Protein AF-A0A562ZVP2-F1 (afdb_monomer)

Radius of gyration: 35.25 Å; Cα contacts (8 Å, |Δi|>4): 928; chains: 1; bounding box: 68×88×100 Å

Solvent-accessible surface area (backbone atoms only — not comparable to full-atom values): 26820 Å² total; per-residue (Å²): 136,92,86,84,90,85,79,86,79,83,74,77,76,77,77,70,55,42,44,23,37,39,35,39,22,76,80,86,57,74,44,78,93,64,47,46,78,47,78,44,57,51,72,82,53,76,43,78,46,77,43,79,46,77,64,61,32,48,43,48,34,42,24,80,30,62,45,58,38,36,34,40,62,49,33,42,35,39,26,47,79,85,40,81,77,43,78,48,39,35,94,82,61,37,58,69,69,45,72,87,42,61,64,40,51,49,48,80,50,78,74,79,65,48,31,35,32,60,36,75,75,17,29,36,41,53,85,62,66,41,78,76,43,50,61,82,78,49,38,33,39,37,37,33,33,20,47,48,53,83,80,51,58,68,73,57,50,55,52,50,44,52,51,50,52,51,54,52,52,50,50,52,53,51,52,52,51,52,49,53,50,52,52,51,52,52,52,51,52,51,53,44,54,51,32,36,52,51,28,54,50,49,55,53,49,47,66,70,70,69,62,85,61,85,61,74,72,84,40,78,38,36,35,40,26,30,46,38,51,75,58,56,68,43,34,47,48,17,53,51,24,56,73,69,31,59,53,84,59,51,62,34,42,30,37,20,36,31,42,45,87,47,66,68,46,58,50,52,52,52,54,47,38,73,72,37,92,50,38,44,75,43,77,41,95,52,71,48,37,59,49,46,29,42,48,54,39,59,64,77,43,97,44,39,27,36,30,41,34,45,35,48,26,39,48,32,51,42,46,64,46,53,47,49,50,58,39,57,69,42,79,45,39,31,31,28,15,47,30,18,25,44,38,41,93,36,15,37,85,48,61,67,34,84,40,78,77,62,87,96,59,54,59,52,58,51,21,48,20,19,35,70,52,24,62,92,38,69,44,84,40,81,48,55,46,77,60,39,29,38,37,38,39,69,44,38,71,74,63,51,73,61,53,47,91,82,30,51,57,42,49,54,32,58,46,51,43,35,45,48,30,41,35,50,56,30,39,28,31,33,35,51,23,36,43,33,45,39,73,81,80,79,88,63,67,98,68,40,65,64,47,46,51,53,28,49,55,50,45,45,70,72,42,70,60,52,63,60,51,47,50,52,47,61,74,66,42,80,61,55,64,53,46,52,36,22,53,50,38,48,54,50,65,68,71,54,74,90,125

Structure (mmCIF, N/CA/C/O backbone):
data_AF-A0A562ZVP2-F1
#
_entry.id   AF-A0A562ZVP2-F1
#
loop_
_atom_site.group_PDB
_atom_site.id
_atom_site.type_symbol
_atom_site.label_atom_id
_atom_site.label_alt_id
_atom_site.label_comp_id
_atom_site.label_asym_id
_atom_site.label_entity_id
_atom_site.label_seq_id
_atom_site.pdbx_PDB_ins_code
_atom_site.Cartn_x
_atom_site.Cartn_y
_atom_site.Cartn_z
_atom_site.occupancy
_atom_site.B_iso_or_equiv
_atom_site.auth_seq_id
_atom_site.auth_comp_id
_atom_site.auth_asym_id
_atom_site.auth_atom_id
_atom_site.pdbx_PDB_model_num
ATOM 1 N N . MET A 1 1 ? -33.699 65.021 66.944 1.00 33.72 1 MET A N 1
ATOM 2 C CA . MET A 1 1 ? -33.278 64.679 68.318 1.00 33.72 1 MET A CA 1
ATOM 3 C C . MET A 1 1 ? -33.090 63.177 68.366 1.00 33.72 1 MET A C 1
ATOM 5 O O . MET A 1 1 ? -33.995 62.451 67.984 1.00 33.72 1 MET A O 1
ATOM 9 N N . THR A 1 2 ? -31.880 62.749 68.699 1.00 38.78 2 THR A N 1
ATOM 10 C CA . THR A 1 2 ? -31.444 61.359 68.880 1.00 38.78 2 THR A CA 1
ATOM 11 C C . THR A 1 2 ? -32.097 60.717 70.107 1.00 38.78 2 THR A C 1
ATOM 13 O O . THR A 1 2 ? -32.202 61.398 71.124 1.00 38.78 2 THR A O 1
ATOM 16 N N . SER A 1 3 ? -32.456 59.424 70.048 1.00 28.53 3 SER A N 1
ATOM 17 C CA . SER A 1 3 ? -32.122 58.447 71.108 1.00 28.53 3 SER A CA 1
ATOM 18 C C . SER A 1 3 ? -32.522 56.994 70.768 1.00 28.53 3 SER A C 1
ATOM 20 O O . SER A 1 3 ? -33.449 56.823 69.979 1.00 28.53 3 SER A O 1
ATOM 22 N N . PRO A 1 4 ? -31.846 55.978 71.352 1.00 42.03 4 PRO A N 1
ATOM 23 C CA . PRO A 1 4 ? -31.662 54.628 70.809 1.00 42.03 4 PRO A CA 1
ATOM 24 C C . PRO A 1 4 ? -32.213 53.495 71.715 1.00 42.03 4 PRO A C 1
ATOM 26 O O . PRO A 1 4 ? -32.869 53.771 72.717 1.00 42.03 4 PRO A O 1
ATOM 29 N N . ALA A 1 5 ? -31.818 52.253 71.378 1.00 30.44 5 ALA A N 1
ATOM 30 C CA . ALA A 1 5 ? -31.910 50.989 72.134 1.00 30.44 5 ALA A CA 1
ATOM 31 C C . ALA A 1 5 ? -33.294 50.311 72.135 1.00 30.44 5 ALA A C 1
ATOM 33 O O . ALA A 1 5 ? -34.323 50.959 72.252 1.00 30.44 5 ALA A O 1
ATOM 34 N N . ASP A 1 6 ? -33.448 48.995 72.055 1.00 29.81 6 ASP A N 1
ATOM 35 C CA . ASP A 1 6 ? -32.558 47.853 71.838 1.00 29.81 6 ASP A CA 1
ATOM 36 C C . ASP A 1 6 ? -33.505 46.663 71.639 1.00 29.81 6 ASP A C 1
ATOM 38 O O . ASP A 1 6 ? -34.487 46.537 72.378 1.00 29.81 6 ASP A O 1
ATOM 42 N N . ARG A 1 7 ? -33.199 45.773 70.695 1.00 30.06 7 ARG A N 1
ATOM 43 C CA . ARG A 1 7 ? -33.353 44.320 70.867 1.00 30.06 7 ARG A CA 1
ATOM 44 C C . ARG A 1 7 ? -32.669 43.618 69.703 1.00 30.06 7 ARG A C 1
ATOM 46 O O . ARG A 1 7 ? -33.100 43.726 68.559 1.00 30.06 7 ARG A O 1
ATOM 53 N N . CYS A 1 8 ? -31.576 42.947 70.057 1.00 29.64 8 CYS A N 1
ATOM 54 C CA . CYS A 1 8 ? -30.841 41.991 69.250 1.00 29.64 8 CYS A CA 1
ATOM 55 C C . CYS A 1 8 ? -31.782 41.074 68.472 1.00 29.64 8 CYS A C 1
ATOM 57 O O . CYS A 1 8 ? -32.615 40.394 69.070 1.00 29.64 8 CYS A O 1
ATOM 59 N N . ASP A 1 9 ? -31.572 41.015 67.164 1.00 30.31 9 ASP A N 1
ATOM 60 C CA . ASP A 1 9 ? -31.983 39.894 66.334 1.00 30.31 9 ASP A CA 1
ATOM 61 C C . ASP A 1 9 ? -30.697 39.100 66.059 1.00 30.31 9 ASP A C 1
ATOM 63 O O . ASP A 1 9 ? -29.907 39.433 65.170 1.00 30.31 9 ASP A O 1
ATOM 67 N N . GLU A 1 10 ? -30.416 38.121 66.925 1.00 34.00 10 GLU A N 1
ATOM 68 C CA . GLU A 1 10 ? -29.386 37.106 66.702 1.00 34.00 10 GLU A CA 1
ATOM 69 C C . GLU A 1 10 ? -29.771 36.298 65.458 1.00 34.00 10 GLU A C 1
ATOM 71 O O . GLU A 1 10 ? -30.440 35.268 65.527 1.00 34.00 10 GLU A O 1
ATOM 76 N N . ARG A 1 11 ? -29.332 36.752 64.283 1.00 33.84 11 ARG A N 1
ATOM 77 C CA . ARG A 1 11 ? -29.227 35.870 63.123 1.00 33.84 11 ARG A CA 1
ATOM 78 C C . ARG A 1 11 ? -28.021 34.972 63.345 1.00 33.84 11 ARG A C 1
ATOM 80 O O . ARG A 1 11 ? -26.893 35.358 63.051 1.00 33.84 11 ARG A O 1
ATOM 87 N N . VAL A 1 12 ? -28.276 33.780 63.878 1.00 35.09 12 VAL A N 1
ATOM 88 C CA . VAL A 1 12 ? -27.354 32.643 63.798 1.00 35.09 12 VAL A CA 1
ATOM 89 C C . VAL A 1 12 ? -26.964 32.491 62.327 1.00 35.09 12 VAL A C 1
ATOM 91 O O . VAL A 1 12 ? -27.801 32.163 61.485 1.00 35.09 12 VAL A O 1
ATOM 94 N N . ALA A 1 13 ? -25.714 32.813 62.000 1.00 37.50 13 ALA A N 1
ATOM 95 C CA . ALA A 1 13 ? -25.149 32.527 60.693 1.00 37.50 13 ALA A CA 1
ATOM 96 C C . ALA A 1 13 ? -25.214 31.007 60.491 1.00 37.50 13 ALA A C 1
ATOM 98 O O . ALA A 1 13 ? -24.663 30.257 61.295 1.00 37.50 13 ALA A O 1
ATOM 99 N N . ALA A 1 14 ? -25.937 30.552 59.466 1.00 42.00 14 ALA A N 1
ATOM 100 C CA . ALA A 1 14 ? -25.909 29.155 59.062 1.00 42.00 14 ALA A CA 1
ATOM 101 C C . ALA A 1 14 ? -24.462 28.811 58.687 1.00 42.00 14 ALA A C 1
ATOM 103 O O . ALA A 1 14 ? -23.911 29.397 57.755 1.00 42.00 14 ALA A O 1
ATOM 104 N N . ASP A 1 15 ? -23.844 27.923 59.458 1.00 50.16 15 ASP A N 1
ATOM 105 C CA . ASP A 1 15 ? -22.501 27.414 59.204 1.00 50.16 15 ASP A CA 1
ATOM 106 C C . ASP A 1 15 ? -22.483 26.794 57.791 1.00 50.16 15 ASP A C 1
ATOM 108 O O . ASP A 1 15 ? -23.291 25.895 57.521 1.00 50.16 15 ASP A O 1
ATOM 112 N N . PRO A 1 16 ? -21.681 27.298 56.833 1.00 66.81 16 PRO A N 1
ATOM 113 C CA . PRO A 1 16 ? -21.683 26.757 55.484 1.00 66.81 16 PRO A CA 1
ATOM 114 C C . PRO A 1 16 ? -21.056 25.359 55.535 1.00 66.81 16 PRO A C 1
ATOM 116 O O . PRO A 1 16 ? -19.849 25.209 55.686 1.00 66.81 16 PRO A O 1
ATOM 119 N N . GLY A 1 17 ? -21.890 24.325 55.454 1.00 80.25 17 GLY A N 1
ATOM 120 C CA . GLY A 1 17 ? -21.471 22.926 55.363 1.00 80.25 17 GLY A CA 1
ATOM 121 C C . GLY A 1 17 ? -21.439 22.411 53.923 1.00 80.25 17 GLY A C 1
ATOM 122 O O . GLY A 1 17 ? -21.926 23.087 53.013 1.00 80.25 17 GLY A O 1
ATOM 123 N N . PHE A 1 18 ? -20.892 21.211 53.726 1.00 86.62 18 PHE A N 1
ATOM 124 C CA . PHE A 1 18 ? -21.019 20.401 52.506 1.00 86.62 18 PHE A CA 1
ATOM 125 C C . PHE A 1 18 ? -21.881 19.165 52.788 1.00 86.62 18 PHE A C 1
ATOM 127 O O . PHE A 1 18 ? -22.007 18.731 53.936 1.00 86.62 18 PHE A O 1
ATOM 134 N N . LEU A 1 19 ? -22.483 18.595 51.748 1.00 89.38 19 LEU A N 1
ATOM 135 C CA . LEU A 1 19 ? -23.291 17.383 51.861 1.00 89.38 19 LEU A CA 1
ATOM 136 C C . LEU A 1 19 ? -22.503 16.184 51.332 1.00 89.38 19 LEU A C 1
ATOM 138 O O . LEU A 1 19 ? -22.198 16.138 50.150 1.00 89.38 19 LEU A O 1
ATOM 142 N N . ALA A 1 20 ? -22.208 15.213 52.191 1.00 91.19 20 ALA A N 1
ATOM 143 C CA . ALA A 1 20 ? -21.691 13.911 51.788 1.00 91.19 20 ALA A CA 1
ATOM 144 C C . ALA A 1 20 ? -22.834 12.896 51.706 1.00 91.19 20 ALA A C 1
ATOM 146 O O . ALA A 1 20 ? -23.780 12.924 52.506 1.00 91.19 20 ALA A O 1
ATOM 147 N N . GLN A 1 21 ? -22.744 11.967 50.762 1.00 93.12 21 GLN A N 1
ATOM 148 C CA . GLN A 1 21 ? -23.812 11.022 50.482 1.00 93.12 21 GLN A CA 1
ATOM 149 C C . GLN A 1 21 ? -23.264 9.635 50.158 1.00 93.12 21 GLN A C 1
ATOM 151 O O . GLN A 1 21 ? -22.321 9.471 49.392 1.00 93.12 21 GLN A O 1
ATOM 156 N N . VAL A 1 22 ? -23.876 8.608 50.739 1.00 91.81 22 VAL A N 1
ATOM 157 C CA . VAL A 1 22 ? -23.557 7.209 50.445 1.00 91.81 22 VAL A CA 1
ATOM 158 C C . VAL A 1 22 ? -24.704 6.599 49.659 1.00 91.81 22 VAL A C 1
ATOM 160 O O . VAL A 1 22 ? -25.858 6.649 50.089 1.00 91.81 22 VAL A O 1
ATOM 163 N N . TYR A 1 23 ? -24.378 6.011 48.514 1.00 88.69 23 TYR A N 1
ATOM 164 C CA . TYR A 1 23 ? -25.301 5.293 47.646 1.00 88.69 23 TYR A CA 1
ATOM 165 C C . TYR A 1 23 ? -25.063 3.789 47.761 1.00 88.69 23 TYR A C 1
ATOM 167 O O . TYR A 1 23 ? -23.922 3.334 47.842 1.00 88.69 23 TYR A O 1
ATOM 175 N N . LEU A 1 24 ? -26.146 3.016 47.720 1.00 86.00 24 LEU A N 1
ATOM 176 C CA . LEU A 1 24 ? -26.119 1.557 47.764 1.00 86.00 24 LEU A CA 1
ATOM 177 C C . LEU A 1 24 ? -26.615 1.008 46.418 1.00 86.00 24 LEU A C 1
ATOM 179 O O . LEU A 1 24 ? -27.611 1.511 45.894 1.00 86.00 24 LEU A O 1
ATOM 183 N N . HIS A 1 25 ? -25.959 -0.021 45.869 1.00 78.50 25 HIS A N 1
ATOM 184 C CA . HIS A 1 25 ? -26.473 -0.761 44.704 1.00 78.50 25 HIS A CA 1
ATOM 185 C C . HIS A 1 25 ? -26.876 -2.192 45.079 1.00 78.50 25 HIS A C 1
ATOM 187 O O . HIS A 1 25 ? -26.326 -2.789 46.005 1.00 78.50 25 HIS A O 1
ATOM 193 N N . ASP A 1 26 ? -27.841 -2.748 44.349 1.00 67.69 26 ASP A N 1
ATOM 194 C CA . ASP A 1 26 ? -28.391 -4.103 44.537 1.00 67.69 26 ASP A CA 1
ATOM 195 C C . ASP A 1 26 ? -27.844 -5.138 43.535 1.00 67.69 26 ASP A C 1
ATOM 197 O O . ASP A 1 26 ? -28.294 -6.281 43.496 1.00 67.69 26 ASP A O 1
ATOM 201 N N . GLY A 1 27 ? -26.864 -4.729 42.725 1.00 60.22 27 GLY A N 1
ATOM 202 C CA . GLY A 1 27 ? -26.261 -5.538 41.662 1.00 60.22 27 GLY A CA 1
ATOM 203 C C . GLY A 1 27 ? -26.664 -5.135 40.241 1.00 60.22 27 GLY A C 1
ATOM 204 O O . GLY A 1 27 ? -26.084 -5.669 39.301 1.00 60.22 27 GLY A O 1
ATOM 205 N N . THR A 1 28 ? -27.592 -4.184 40.060 1.00 56.94 28 THR A N 1
ATOM 206 C CA . THR A 1 28 ? -28.005 -3.715 38.719 1.00 56.94 28 THR A CA 1
ATOM 207 C C . THR A 1 28 ? -27.791 -2.217 38.480 1.00 56.94 28 THR A C 1
ATOM 209 O O . THR A 1 28 ? -27.362 -1.837 37.393 1.00 56.94 28 THR A O 1
ATOM 212 N N . SER A 1 29 ? -28.046 -1.359 39.477 1.00 58.62 29 SER A N 1
ATOM 213 C CA . SER A 1 29 ? -27.837 0.099 39.398 1.00 58.62 29 SER A CA 1
ATOM 214 C C . SER A 1 29 ? -27.777 0.751 40.793 1.00 58.62 29 SER A C 1
ATOM 216 O O . SER A 1 29 ? -28.190 0.141 41.781 1.00 58.62 29 SER A O 1
ATOM 218 N N . PHE A 1 30 ? -27.245 1.976 40.898 1.00 59.94 30 PHE A N 1
ATOM 219 C CA . PHE A 1 30 ? -27.302 2.780 42.128 1.00 59.94 30 PHE A CA 1
ATOM 220 C C . PHE A 1 30 ? -28.621 3.567 42.151 1.00 59.94 30 PHE A C 1
ATOM 222 O O . PHE A 1 30 ? -28.842 4.414 41.290 1.00 59.94 30 PHE A O 1
ATOM 229 N N . ALA A 1 31 ? -29.501 3.286 43.115 1.00 56.16 31 ALA A N 1
ATOM 230 C CA . ALA A 1 31 ? -30.797 3.958 43.233 1.00 56.16 31 ALA A CA 1
ATOM 231 C C . ALA A 1 31 ? -30.710 5.181 44.163 1.00 56.16 31 ALA A C 1
ATOM 233 O O . ALA A 1 31 ? -30.319 5.058 45.327 1.00 56.16 31 ALA A O 1
ATOM 234 N N . GLU A 1 32 ? -31.121 6.355 43.677 1.00 58.09 32 GLU A N 1
ATOM 235 C CA . GLU A 1 32 ? -31.088 7.622 44.429 1.00 58.09 32 GLU A CA 1
ATOM 236 C C . GLU A 1 32 ? -31.973 7.579 45.693 1.00 58.09 32 GLU A C 1
ATOM 238 O O . GLU A 1 32 ? -31.595 8.088 46.751 1.00 58.09 32 GLU A O 1
ATOM 243 N N . GLU A 1 33 ? -33.096 6.857 45.614 1.00 58.81 33 GLU A N 1
ATOM 244 C CA . GLU A 1 33 ? -34.090 6.660 46.682 1.00 58.81 33 GLU A CA 1
ATOM 245 C C . GLU A 1 33 ? -33.543 5.948 47.934 1.00 58.81 33 GLU A C 1
ATOM 247 O O . GLU A 1 33 ? -34.186 5.959 48.983 1.00 58.81 33 GLU A O 1
ATOM 252 N N . ARG A 1 34 ? -32.363 5.319 47.846 1.00 68.56 34 ARG A N 1
ATOM 253 C CA . ARG A 1 34 ? -31.735 4.568 48.950 1.00 68.56 34 ARG A CA 1
ATOM 254 C C . ARG A 1 34 ? -30.517 5.259 49.552 1.00 68.56 34 ARG A C 1
ATOM 256 O O . ARG A 1 34 ? -29.833 4.670 50.383 1.00 68.56 34 ARG A O 1
ATOM 263 N N . SER A 1 35 ? -30.220 6.478 49.128 1.00 83.44 35 SER A N 1
ATOM 264 C CA . SER A 1 35 ? -29.018 7.182 49.558 1.00 83.44 35 SER A CA 1
ATOM 265 C C . SER A 1 35 ? -29.126 7.751 50.977 1.00 83.44 35 SER A C 1
ATOM 267 O O . SER A 1 35 ? -30.192 8.167 51.434 1.00 83.44 35 SER A O 1
ATOM 269 N N . ILE A 1 36 ? -28.000 7.786 51.687 1.00 89.81 36 ILE A N 1
ATOM 270 C CA . ILE A 1 36 ? -27.914 8.305 53.055 1.00 89.81 36 ILE A CA 1
ATOM 271 C C . ILE A 1 36 ? -27.034 9.543 53.040 1.00 89.81 36 ILE A C 1
ATOM 273 O O . ILE A 1 36 ? -25.903 9.494 52.568 1.00 89.81 36 ILE A O 1
ATOM 277 N N . ARG A 1 37 ? -27.550 10.648 53.575 1.00 91.25 37 ARG A N 1
ATOM 278 C CA . ARG A 1 37 ? -26.897 11.958 53.540 1.00 91.25 37 ARG A CA 1
ATOM 279 C C . ARG A 1 37 ? -26.390 12.376 54.914 1.00 91.25 37 ARG A C 1
ATOM 281 O O . ARG A 1 37 ? -27.071 12.155 55.922 1.00 91.25 37 ARG A O 1
ATOM 288 N N . ARG A 1 38 ? -25.219 13.006 54.955 1.00 92.56 38 ARG A N 1
ATOM 289 C CA . ARG A 1 38 ? -24.638 13.630 56.148 1.00 92.56 38 ARG A CA 1
ATOM 290 C C . ARG A 1 38 ? -24.038 14.977 55.792 1.00 92.56 38 ARG A C 1
ATOM 292 O O . ARG A 1 38 ? -23.404 15.124 54.755 1.00 92.56 38 ARG A O 1
ATOM 299 N N . THR A 1 39 ? -24.248 15.948 56.666 1.00 90.94 39 THR A N 1
ATOM 300 C CA . THR A 1 39 ? -23.672 17.281 56.515 1.00 90.94 39 THR A CA 1
ATOM 301 C C . THR A 1 39 ? -22.336 17.319 57.236 1.00 90.94 39 THR A C 1
ATOM 303 O O . THR A 1 39 ? -22.283 16.990 58.420 1.00 90.94 39 THR A O 1
ATOM 306 N N . GLY A 1 40 ? -21.286 17.724 56.529 1.00 88.75 40 GLY A N 1
ATOM 307 C CA . GLY A 1 40 ? -20.004 18.074 57.125 1.00 88.75 40 GLY A CA 1
ATOM 308 C C . GLY A 1 40 ? -19.778 19.585 57.142 1.00 88.75 40 GLY A C 1
ATOM 309 O O . GLY A 1 40 ? -20.426 20.336 56.415 1.00 88.75 40 GLY A O 1
ATOM 310 N N . GLN A 1 41 ? -18.861 20.044 57.984 1.00 87.69 41 GLN A N 1
ATOM 311 C CA . GLN A 1 41 ? -18.476 21.445 58.131 1.00 87.69 41 GLN A CA 1
ATOM 312 C C . GLN A 1 41 ? -17.301 21.787 57.209 1.00 87.69 41 GLN A C 1
ATOM 314 O O . GLN A 1 41 ? -16.343 21.016 57.111 1.00 87.69 41 GLN A O 1
ATOM 319 N N . LEU A 1 42 ? -17.352 22.953 56.554 1.00 79.75 42 LEU A N 1
ATOM 320 C CA . LEU A 1 42 ? -16.233 23.449 55.739 1.00 79.75 42 LEU A CA 1
ATOM 321 C C . LEU A 1 42 ? -15.063 23.951 56.602 1.00 79.75 42 LEU A C 1
ATOM 323 O O . LEU A 1 42 ? -13.913 23.872 56.179 1.00 79.75 42 LEU A O 1
ATOM 327 N N . ALA A 1 43 ? -15.355 24.456 57.805 1.00 71.44 43 ALA A N 1
ATOM 328 C CA . ALA A 1 43 ? -14.379 24.916 58.788 1.00 71.44 43 ALA A CA 1
ATOM 329 C C . ALA A 1 43 ? -14.415 23.997 60.019 1.00 71.44 43 ALA A C 1
ATOM 331 O O . ALA A 1 43 ? -15.492 23.654 60.491 1.00 71.44 43 ALA A O 1
ATOM 332 N N . GLY A 1 44 ? -13.252 23.602 60.553 1.00 68.44 44 GLY A N 1
ATOM 333 C CA . GLY A 1 44 ? -13.191 22.773 61.772 1.00 68.44 44 GLY A CA 1
ATOM 334 C C . GLY A 1 44 ? -12.189 21.617 61.755 1.00 68.44 44 GLY A C 1
ATOM 335 O O . GLY A 1 44 ? -11.955 21.013 62.796 1.00 68.44 44 GLY A O 1
ATOM 336 N N . GLY A 1 45 ? -11.537 21.344 60.619 1.00 80.06 45 GLY A N 1
ATOM 337 C CA . GLY A 1 45 ? -10.546 20.269 60.509 1.00 80.06 45 GLY A CA 1
ATOM 338 C C . GLY A 1 45 ? -11.179 18.891 60.290 1.00 80.06 45 GLY A C 1
ATOM 339 O O . GLY A 1 45 ? -12.202 18.775 59.615 1.00 80.06 45 GLY A O 1
ATOM 340 N N . LEU A 1 46 ? -10.523 17.845 60.802 1.00 87.94 46 LEU A N 1
ATOM 341 C CA . LEU A 1 46 ? -10.957 16.455 60.648 1.00 87.94 46 LEU A CA 1
ATOM 342 C C . LEU A 1 46 ? -12.273 16.203 61.389 1.00 87.94 46 LEU A C 1
ATOM 344 O O . LEU A 1 46 ? -12.388 16.515 62.573 1.00 87.94 46 LEU A O 1
ATOM 348 N N . GLN A 1 47 ? -13.231 15.593 60.698 1.00 92.25 47 GLN A N 1
ATOM 349 C CA . GLN A 1 47 ? -14.538 15.236 61.235 1.00 92.25 47 GLN A CA 1
ATOM 350 C C . GLN A 1 47 ? -14.924 13.809 60.834 1.00 92.25 47 GLN A C 1
ATOM 352 O O . GLN A 1 47 ? -14.525 13.325 59.774 1.00 92.25 47 GLN A O 1
ATOM 357 N N . GLU A 1 48 ? -15.715 13.156 61.681 1.00 95.12 48 GLU A N 1
ATOM 358 C CA . GLU A 1 48 ? -16.251 11.815 61.438 1.00 95.12 48 GLU A CA 1
ATOM 359 C C . GLU A 1 48 ? -17.715 11.923 60.993 1.00 95.12 48 GLU A C 1
ATOM 361 O O . GLU A 1 48 ? -18.562 12.469 61.704 1.00 95.12 48 GLU A O 1
ATOM 366 N N . LEU A 1 49 ? -18.022 11.391 59.811 1.00 95.12 49 LEU A N 1
ATOM 367 C CA . LEU A 1 49 ? -19.384 11.278 59.296 1.00 95.12 49 LEU A CA 1
ATOM 368 C C . LEU A 1 49 ? -19.850 9.822 59.382 1.00 95.12 49 LEU A C 1
ATOM 370 O O . LEU A 1 49 ? -19.228 8.932 58.804 1.00 95.12 49 LEU A O 1
ATOM 374 N N . VAL A 1 50 ? -20.968 9.582 60.076 1.00 95.38 50 VAL A N 1
ATOM 375 C CA . VAL A 1 50 ? -21.509 8.231 60.317 1.00 95.38 50 VAL A CA 1
ATOM 376 C C . VAL A 1 50 ? -22.781 7.991 59.507 1.00 95.38 50 VAL A C 1
ATOM 378 O O . VAL A 1 50 ? -23.792 8.668 59.710 1.00 95.38 50 VAL A O 1
ATOM 381 N N . PHE A 1 51 ? -22.766 6.995 58.624 1.00 93.75 51 PHE A N 1
ATOM 382 C CA . PHE A 1 51 ? -23.873 6.622 57.742 1.00 93.75 51 PHE A CA 1
ATOM 383 C C . PHE A 1 51 ? -24.456 5.255 58.154 1.00 93.75 51 PHE A C 1
ATOM 385 O O . PHE A 1 51 ? -23.819 4.230 57.916 1.00 93.75 51 PHE A O 1
ATOM 392 N N . PRO A 1 52 ? -25.662 5.199 58.749 1.00 91.06 52 PRO A N 1
ATOM 393 C CA . PRO A 1 52 ? -26.323 3.945 59.101 1.00 91.06 52 PRO A CA 1
ATOM 394 C C . PRO A 1 52 ? -26.863 3.268 57.842 1.00 91.06 52 PRO A C 1
ATOM 396 O O . PRO A 1 52 ? -27.739 3.813 57.170 1.00 91.06 52 PRO A O 1
ATOM 399 N N . LEU A 1 53 ? -26.342 2.088 57.517 1.00 87.75 53 LEU A N 1
ATOM 400 C CA . LEU A 1 53 ? -26.629 1.388 56.270 1.00 87.75 53 LEU A CA 1
ATOM 401 C C . LEU A 1 53 ? -27.788 0.387 56.442 1.00 87.75 53 LEU A C 1
ATOM 403 O O . LEU A 1 53 ? -27.765 -0.431 57.368 1.00 87.75 53 LEU A O 1
ATOM 407 N N . PRO A 1 54 ? -28.790 0.380 55.542 1.00 79.88 54 PRO A N 1
ATOM 408 C CA . PRO A 1 54 ? -29.787 -0.682 55.501 1.00 79.88 54 PRO A CA 1
ATOM 409 C C . PRO A 1 54 ? -29.159 -2.013 55.056 1.00 79.88 54 PRO A C 1
ATOM 411 O O . PRO A 1 54 ? -28.161 -2.046 54.336 1.00 79.88 54 PRO A O 1
ATOM 414 N N . ALA A 1 55 ? -29.760 -3.129 55.471 1.00 73.06 55 ALA A N 1
ATOM 415 C CA . ALA A 1 55 ? -29.289 -4.462 55.100 1.00 73.06 55 ALA A CA 1
ATOM 416 C C . ALA A 1 55 ? -29.449 -4.737 53.590 1.00 73.06 55 ALA A C 1
ATOM 418 O O . ALA A 1 55 ? -30.430 -4.313 52.977 1.00 73.06 55 ALA A O 1
ATOM 419 N N . GLY A 1 56 ? -28.531 -5.528 53.018 1.00 72.62 56 GLY A N 1
ATOM 420 C CA . GLY A 1 56 ? -28.706 -6.133 51.690 1.00 72.62 56 GLY A CA 1
ATOM 421 C C . GLY A 1 56 ? -28.119 -5.362 50.502 1.00 72.62 56 GLY A C 1
ATOM 422 O O . GLY A 1 56 ? -28.580 -5.559 49.381 1.00 72.62 56 GLY A O 1
ATOM 423 N N . ALA A 1 57 ? -27.119 -4.505 50.713 1.00 77.38 57 ALA A N 1
ATOM 424 C CA . ALA A 1 57 ? -26.386 -3.870 49.617 1.00 77.38 57 ALA A CA 1
ATOM 425 C C . ALA A 1 57 ? -25.320 -4.803 49.020 1.00 77.38 57 ALA A C 1
ATOM 427 O O . ALA A 1 57 ? -24.663 -5.546 49.746 1.00 77.38 57 ALA A O 1
ATOM 428 N N . ALA A 1 58 ? -25.127 -4.735 47.702 1.00 77.88 58 ALA A N 1
ATOM 429 C CA . ALA A 1 58 ? -24.057 -5.438 46.991 1.00 77.88 58 ALA A CA 1
ATOM 430 C C . ALA A 1 58 ? -22.750 -4.623 46.931 1.00 77.88 58 ALA A C 1
ATOM 432 O O . ALA A 1 58 ? -21.683 -5.202 46.747 1.00 77.88 58 ALA A O 1
ATOM 433 N N . GLY A 1 59 ? -22.827 -3.308 47.143 1.00 86.44 59 GLY A N 1
ATOM 434 C CA . GLY A 1 59 ? -21.679 -2.405 47.195 1.00 86.44 59 GLY A CA 1
ATOM 435 C C . GLY A 1 59 ? -22.099 -0.972 47.508 1.00 86.44 59 GLY A C 1
ATOM 436 O O . GLY A 1 59 ? -23.294 -0.654 47.561 1.00 86.44 59 GLY A O 1
ATOM 437 N N . LEU A 1 60 ? -21.102 -0.119 47.746 1.00 89.50 60 LEU A N 1
ATOM 438 C CA . LEU A 1 60 ? -21.278 1.260 48.195 1.00 89.50 60 LEU A CA 1
ATOM 439 C C . LEU A 1 60 ? -20.499 2.233 47.309 1.00 89.50 60 LEU A C 1
ATOM 441 O O . LEU A 1 60 ? -19.343 1.992 46.962 1.00 89.50 60 LEU A O 1
ATOM 445 N N . ARG A 1 61 ? -21.120 3.373 47.021 1.00 91.56 61 ARG A N 1
ATOM 446 C CA . ARG A 1 61 ? -20.491 4.547 46.409 1.00 91.56 61 ARG A CA 1
ATOM 447 C C . ARG A 1 61 ? -20.530 5.691 47.417 1.00 91.56 61 ARG A C 1
ATOM 449 O O . ARG A 1 61 ? -21.579 5.945 48.007 1.00 91.56 61 ARG A O 1
ATOM 456 N N . LEU A 1 62 ? -19.410 6.387 47.578 1.00 93.00 62 LEU A N 1
ATOM 457 C CA . LEU A 1 62 ? -19.306 7.613 48.361 1.00 93.00 62 LEU A CA 1
ATOM 458 C C . LEU A 1 62 ? -19.262 8.812 47.416 1.00 93.00 62 LEU A C 1
ATOM 460 O O . LEU A 1 62 ? -18.384 8.912 46.561 1.00 93.00 62 LEU A O 1
ATOM 464 N N . ASP A 1 63 ? -20.202 9.720 47.607 1.00 92.25 63 ASP A N 1
ATOM 465 C CA . ASP A 1 63 ? -20.093 11.112 47.208 1.00 92.25 63 ASP A CA 1
ATOM 466 C C . ASP A 1 63 ? -19.551 11.893 48.418 1.00 92.25 63 ASP A C 1
ATOM 468 O O . ASP A 1 63 ? -20.236 12.005 49.443 1.00 92.25 63 ASP A O 1
ATOM 472 N N . PRO A 1 64 ? -18.289 12.346 48.370 1.00 88.31 64 PRO A N 1
ATOM 473 C CA . PRO A 1 64 ? -17.652 12.954 49.525 1.00 88.31 64 PRO A CA 1
ATOM 474 C C . PRO A 1 64 ? -18.124 14.395 49.774 1.00 88.31 64 PRO A C 1
ATOM 476 O O . PRO A 1 64 ? -17.958 14.869 50.898 1.00 88.31 64 PRO A O 1
ATOM 479 N N . ALA A 1 65 ? -18.683 15.087 48.770 1.00 87.44 65 ALA A N 1
ATOM 480 C CA . ALA A 1 65 ? -19.226 16.436 48.905 1.00 87.44 65 ALA A CA 1
ATOM 481 C C . ALA A 1 65 ? -20.019 16.881 47.666 1.00 87.44 65 ALA A C 1
ATOM 483 O O . ALA A 1 65 ? -19.505 16.823 46.558 1.00 87.44 65 ALA A O 1
ATOM 484 N N . ASP A 1 66 ? -21.151 17.545 47.882 1.00 83.56 66 ASP A N 1
ATOM 485 C CA . ASP A 1 66 ? -21.996 18.222 46.880 1.00 83.56 66 ASP A CA 1
ATOM 486 C C . ASP A 1 66 ? -21.371 19.425 46.149 1.00 83.56 66 ASP A C 1
ATOM 488 O O . ASP A 1 66 ? -22.085 20.265 45.596 1.00 83.56 66 ASP A O 1
ATOM 492 N N . ARG A 1 67 ? -20.050 19.589 46.210 1.00 77.38 67 ARG A N 1
ATOM 493 C CA . ARG A 1 67 ? -19.368 20.732 45.606 1.00 77.38 67 ARG A CA 1
ATOM 494 C C . ARG A 1 67 ? -17.909 20.440 45.274 1.00 77.38 67 ARG A C 1
ATOM 496 O O . ARG A 1 67 ? -17.273 19.615 45.941 1.00 77.38 67 ARG A O 1
ATOM 503 N N . PRO A 1 68 ? -17.329 21.195 44.327 1.00 73.56 68 PRO A N 1
ATOM 504 C CA . PRO A 1 68 ? -15.913 21.098 44.019 1.00 73.56 68 PRO A CA 1
ATOM 505 C C . PRO A 1 68 ? -15.025 21.549 45.183 1.00 73.56 68 PRO A C 1
ATOM 507 O O . PRO A 1 68 ? -15.267 22.584 45.808 1.00 73.56 68 PRO A O 1
ATOM 510 N N . GLY A 1 69 ? -13.936 20.824 45.425 1.00 76.25 69 GLY A N 1
ATOM 511 C CA . GLY A 1 69 ? -12.940 21.192 46.428 1.00 76.25 69 GLY A CA 1
ATOM 512 C C . GLY A 1 69 ? -12.016 20.052 46.832 1.00 76.25 69 GLY A C 1
ATOM 513 O O . GLY A 1 69 ? -12.160 18.914 46.386 1.00 76.25 69 GLY A O 1
ATOM 514 N N . PHE A 1 70 ? -11.032 20.383 47.667 1.00 80.62 70 PHE A N 1
ATOM 515 C CA . PHE A 1 70 ? -10.081 19.415 48.203 1.00 80.62 70 PHE A CA 1
ATOM 516 C C . PHE A 1 70 ? -10.606 18.820 49.505 1.00 80.62 70 PHE A C 1
ATOM 518 O O . PHE A 1 70 ? -10.960 19.550 50.436 1.00 80.62 70 PHE A O 1
ATOM 525 N N . ILE A 1 71 ? -10.609 17.494 49.573 1.00 85.44 71 ILE A N 1
ATOM 526 C CA . ILE A 1 71 ? -11.104 16.729 50.712 1.00 85.44 71 ILE A CA 1
ATOM 527 C C . ILE A 1 71 ? -9.970 15.826 51.187 1.00 85.44 71 ILE A C 1
ATOM 529 O O . ILE A 1 71 ? -9.488 14.958 50.461 1.00 85.44 71 ILE A O 1
ATOM 533 N N . ASP A 1 72 ? -9.514 16.053 52.410 1.00 86.31 72 ASP A N 1
ATOM 534 C CA . ASP A 1 72 ? -8.526 15.203 53.056 1.00 86.31 72 ASP A CA 1
ATOM 535 C C . ASP A 1 72 ? -9.241 14.022 53.714 1.00 86.31 72 ASP A C 1
ATOM 537 O O . ASP A 1 72 ? -9.764 14.133 54.820 1.00 86.31 72 ASP A O 1
ATOM 541 N N . LEU A 1 73 ? -9.340 12.912 52.982 1.00 89.62 73 LEU A N 1
ATOM 542 C CA . LEU A 1 73 ? -10.013 11.696 53.425 1.00 89.62 73 LEU A CA 1
ATOM 543 C C . LEU A 1 73 ? -9.009 10.780 54.134 1.00 89.62 73 LEU A C 1
ATOM 545 O O . LEU A 1 73 ? -8.137 10.189 53.499 1.00 89.62 73 LEU A O 1
ATOM 549 N N . GLN A 1 74 ? -9.142 10.658 55.452 1.00 89.38 74 GLN A N 1
ATOM 550 C CA . GLN A 1 74 ? -8.167 9.986 56.313 1.00 89.38 74 GLN A CA 1
ATOM 551 C C . GLN A 1 74 ? -8.473 8.499 56.503 1.00 89.38 74 GLN A C 1
ATOM 553 O O . GLN A 1 74 ? -7.559 7.666 56.488 1.00 89.38 74 GLN A O 1
ATOM 558 N N . ALA A 1 75 ? -9.749 8.152 56.684 1.00 93.31 75 ALA A N 1
ATOM 559 C CA . ALA A 1 75 ? -10.162 6.774 56.903 1.00 93.31 75 ALA A CA 1
ATOM 560 C C . ALA A 1 75 ? -11.614 6.514 56.496 1.00 93.31 75 ALA A C 1
ATOM 562 O O . ALA A 1 75 ? -12.463 7.402 56.522 1.00 93.31 75 ALA A O 1
ATOM 563 N N . ILE A 1 76 ? -11.897 5.255 56.171 1.00 95.62 76 ILE A N 1
ATOM 564 C CA . ILE A 1 76 ? -13.250 4.723 56.019 1.00 95.62 76 ILE A CA 1
ATOM 565 C C . ILE A 1 76 ? -13.324 3.424 56.816 1.00 95.62 76 ILE A C 1
ATOM 567 O O . ILE A 1 76 ? -12.471 2.548 56.656 1.00 95.62 76 ILE A O 1
ATOM 571 N N . ARG A 1 77 ? -14.346 3.275 57.659 1.00 95.75 77 ARG A N 1
ATOM 572 C CA . ARG A 1 77 ? -14.561 2.073 58.473 1.00 95.75 77 ARG A CA 1
ATOM 573 C C . ARG A 1 77 ? -15.975 1.552 58.284 1.00 95.75 77 ARG A C 1
ATOM 575 O O . ARG A 1 77 ? -16.927 2.324 58.287 1.00 95.75 77 ARG A O 1
ATOM 582 N N . LEU A 1 78 ? -16.111 0.236 58.154 1.00 93.81 78 LEU A N 1
ATOM 583 C CA . LEU A 1 78 ? -17.400 -0.448 58.185 1.00 93.81 78 LEU A CA 1
ATOM 584 C C . LEU A 1 78 ? -17.558 -1.140 59.538 1.00 93.81 78 LEU A C 1
ATOM 586 O O . LEU A 1 78 ? -16.782 -2.039 59.878 1.00 93.81 78 LEU A O 1
ATOM 590 N N . LEU A 1 79 ? -18.565 -0.735 60.300 1.00 93.44 79 LEU A N 1
ATOM 591 C CA . LEU A 1 79 ? -18.875 -1.272 61.615 1.00 93.44 79 LEU A CA 1
ATOM 592 C C . LEU A 1 79 ? -20.120 -2.153 61.545 1.00 93.44 79 LEU A C 1
ATOM 594 O O . LEU A 1 79 ? -21.035 -1.900 60.761 1.00 93.44 79 LEU A O 1
ATOM 598 N N . ARG A 1 80 ? -20.153 -3.175 62.398 1.00 89.75 80 ARG A N 1
ATOM 599 C CA . ARG A 1 80 ? -21.328 -4.002 62.664 1.00 89.75 80 ARG A CA 1
ATOM 600 C C . ARG A 1 80 ? -21.521 -4.106 64.164 1.00 89.75 80 ARG A C 1
ATOM 602 O O . ARG A 1 80 ? -20.613 -4.560 64.857 1.00 89.75 80 ARG A O 1
ATOM 609 N N . ASP A 1 81 ? -22.673 -3.656 64.651 1.00 88.62 81 ASP A N 1
ATOM 610 C CA . ASP A 1 81 ? -23.005 -3.651 66.082 1.00 88.62 81 ASP A CA 1
ATOM 611 C C . ASP A 1 81 ? -21.904 -2.986 66.940 1.00 88.62 81 ASP A C 1
ATOM 613 O O . ASP A 1 81 ? -21.564 -3.440 68.032 1.00 88.62 81 ASP A O 1
ATOM 617 N N . GLY A 1 82 ? -21.296 -1.918 66.405 1.00 85.56 82 GLY A N 1
ATOM 618 C CA . GLY A 1 82 ? -20.208 -1.166 67.040 1.00 85.56 82 GLY A CA 1
ATOM 619 C C . GLY A 1 82 ? -18.798 -1.752 66.872 1.00 85.56 82 GLY A C 1
ATOM 620 O O . GLY A 1 82 ? -17.831 -1.112 67.281 1.00 85.56 82 GLY A O 1
ATOM 621 N N . ALA A 1 83 ? -18.636 -2.927 66.254 1.00 89.56 83 ALA A N 1
ATOM 622 C CA . ALA A 1 83 ? -17.327 -3.526 65.986 1.00 89.56 83 ALA A CA 1
ATOM 623 C C . ALA A 1 83 ? -16.852 -3.243 64.551 1.00 89.56 83 ALA A C 1
ATOM 625 O O . ALA A 1 83 ? -17.587 -3.478 63.594 1.00 89.56 83 ALA A O 1
ATOM 626 N N . VAL A 1 84 ? -15.605 -2.789 64.381 1.00 93.31 84 VAL A N 1
ATOM 627 C CA . VAL A 1 84 ? -14.998 -2.562 63.056 1.00 93.31 84 VAL A CA 1
ATOM 628 C C . VAL A 1 84 ? -14.778 -3.903 62.351 1.00 93.31 84 VAL A C 1
ATOM 630 O O . VAL A 1 84 ? -13.995 -4.737 62.800 1.00 93.31 84 VAL A O 1
ATOM 633 N N . THR A 1 85 ? -15.468 -4.100 61.231 1.00 91.88 85 THR A N 1
ATOM 634 C CA . THR A 1 85 ? -15.375 -5.302 60.382 1.00 91.88 85 THR A CA 1
ATOM 635 C C . THR A 1 85 ? -14.477 -5.099 59.165 1.00 91.88 85 THR A C 1
ATOM 637 O O . THR A 1 85 ? -13.940 -6.065 58.627 1.00 91.88 85 THR A O 1
ATOM 640 N N . TRP A 1 86 ? -14.280 -3.847 58.750 1.00 93.50 86 TRP A N 1
ATOM 641 C CA . TRP A 1 86 ? -13.348 -3.454 57.699 1.00 93.50 86 TRP A CA 1
ATOM 642 C C . TRP A 1 86 ? -12.867 -2.023 57.929 1.00 93.50 86 TRP A C 1
ATOM 644 O O . TRP A 1 86 ? -13.626 -1.179 58.405 1.00 93.50 86 TRP A O 1
ATOM 654 N N . GLU A 1 87 ? -11.613 -1.751 57.580 1.00 94.38 87 GLU A N 1
ATOM 655 C CA . GLU A 1 87 ? -11.001 -0.432 57.705 1.00 94.38 87 GLU A CA 1
ATOM 656 C C . GLU A 1 87 ? -10.040 -0.175 56.537 1.00 94.38 87 GLU A C 1
ATOM 658 O O . GLU A 1 87 ? -9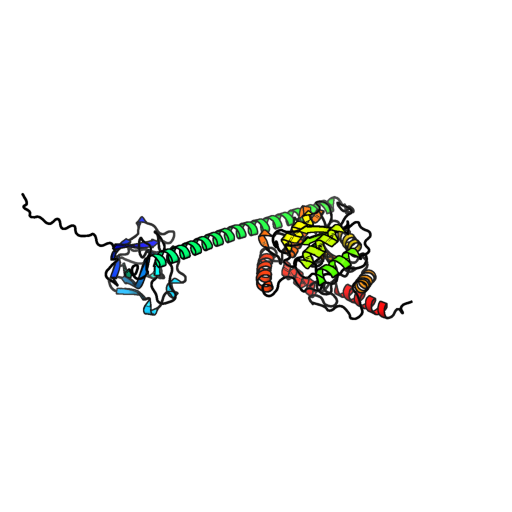.160 -0.986 56.229 1.00 94.38 87 GLU A O 1
ATOM 663 N N . TRP A 1 88 ? -10.160 1.014 55.956 1.00 93.38 88 TRP A N 1
ATOM 664 C CA . TRP A 1 88 ? -9.148 1.625 55.112 1.00 93.38 88 TRP A CA 1
ATOM 665 C C . TRP A 1 88 ? -8.652 2.916 55.766 1.00 93.38 88 TRP A C 1
ATOM 667 O O . TRP A 1 88 ? -9.447 3.724 56.241 1.00 93.38 88 TRP A O 1
ATOM 677 N N . VAL A 1 89 ? -7.330 3.105 55.793 1.00 91.81 89 VAL A N 1
ATOM 678 C CA . VAL A 1 89 ? -6.673 4.315 56.314 1.00 91.81 89 VAL A CA 1
ATOM 679 C C . VAL A 1 89 ? -5.611 4.762 55.325 1.00 91.81 89 VAL A C 1
ATOM 681 O O . VAL A 1 89 ? -4.676 4.001 55.045 1.00 91.81 89 VAL A O 1
ATOM 684 N N . VAL A 1 90 ? -5.713 6.007 54.853 1.00 86.81 90 VAL A N 1
ATOM 685 C CA . VAL A 1 90 ? -4.841 6.555 53.804 1.00 86.81 90 VAL A CA 1
ATOM 686 C C . VAL A 1 90 ? -3.366 6.508 54.210 1.00 86.81 90 VAL A C 1
ATOM 688 O O . VAL A 1 90 ? -2.525 6.070 53.437 1.00 86.81 90 VAL A O 1
ATOM 691 N N . ALA A 1 91 ? -3.039 6.820 55.468 1.00 84.75 91 ALA A N 1
ATOM 692 C CA . ALA A 1 91 ? -1.659 6.810 55.957 1.00 84.75 91 ALA A CA 1
ATOM 693 C C . ALA A 1 91 ? -1.005 5.412 55.977 1.00 84.75 91 ALA A C 1
ATOM 695 O O . ALA A 1 91 ? 0.220 5.310 55.996 1.00 84.75 91 ALA A O 1
ATOM 696 N N . ARG A 1 92 ? -1.802 4.331 56.006 1.00 87.00 92 ARG A N 1
ATOM 697 C CA . ARG A 1 92 ? -1.300 2.943 56.047 1.00 87.00 92 ARG A CA 1
ATOM 698 C C . ARG A 1 92 ? -1.316 2.272 54.678 1.00 87.00 92 ARG A C 1
ATOM 700 O O . ARG A 1 92 ? -0.415 1.499 54.371 1.00 87.00 92 ARG A O 1
ATOM 707 N N . GLN A 1 93 ? -2.372 2.508 53.906 1.00 87.56 93 GLN A N 1
ATOM 708 C CA . GLN A 1 93 ? -2.665 1.763 52.677 1.00 87.56 93 GLN A CA 1
ATOM 709 C C . GLN A 1 93 ? -2.557 2.629 51.421 1.00 87.56 93 GLN A C 1
ATOM 711 O O . GLN A 1 93 ? -2.397 2.093 50.324 1.00 87.56 93 GLN A O 1
ATOM 716 N N . GLY A 1 94 ? -2.643 3.948 51.589 1.00 84.44 94 GLY A N 1
ATOM 717 C CA . GLY A 1 94 ? -2.680 4.895 50.495 1.00 84.44 94 GLY A CA 1
ATOM 718 C C . GLY A 1 94 ? -3.896 4.739 49.583 1.00 84.44 94 GLY A C 1
ATOM 719 O O . GLY A 1 94 ? -4.863 4.038 49.902 1.00 84.44 94 GLY A O 1
ATOM 720 N N . TRP A 1 95 ? -3.838 5.378 48.419 1.00 84.56 95 TRP A N 1
ATOM 721 C CA . TRP A 1 95 ? -4.905 5.375 47.415 1.00 84.56 95 TRP A CA 1
ATOM 722 C C . TRP A 1 95 ? -4.929 4.131 46.523 1.00 84.56 95 TRP A C 1
ATOM 724 O O . TRP A 1 95 ? -5.909 3.914 45.815 1.00 84.56 95 TRP A O 1
ATOM 734 N N . ARG A 1 96 ? -3.914 3.261 46.603 1.00 82.19 96 ARG A N 1
ATOM 735 C CA . ARG A 1 96 ? -3.803 2.051 45.763 1.00 82.19 96 ARG A CA 1
ATOM 736 C C . ARG A 1 96 ? -5.013 1.119 45.838 1.00 82.19 96 ARG A C 1
ATOM 738 O O . ARG A 1 96 ? -5.362 0.482 44.850 1.00 82.19 96 ARG A O 1
ATOM 745 N N . ALA A 1 97 ? -5.678 1.047 46.994 1.00 82.88 97 ALA A N 1
ATOM 746 C CA . ALA A 1 97 ? -6.891 0.241 47.161 1.00 82.88 97 ALA A CA 1
ATOM 747 C C . ALA A 1 97 ? -8.043 0.689 46.236 1.00 82.88 97 ALA A C 1
ATOM 749 O O . ALA A 1 97 ? -8.933 -0.102 45.938 1.00 82.88 97 ALA A O 1
ATOM 750 N N . PHE A 1 98 ? -8.005 1.934 45.754 1.00 86.94 98 PHE A N 1
ATOM 751 C CA . PHE A 1 98 ? -9.014 2.536 44.889 1.00 86.94 98 PHE A CA 1
ATOM 752 C C . PHE A 1 98 ? -8.615 2.570 43.406 1.00 86.94 98 PHE A C 1
ATOM 754 O O . PHE A 1 98 ? -9.402 3.042 42.587 1.00 86.94 98 PHE A O 1
ATOM 761 N N . ASP A 1 99 ? -7.434 2.069 43.024 1.00 79.75 99 ASP A N 1
ATOM 762 C CA . ASP A 1 99 ? -6.959 2.125 41.630 1.00 79.75 99 ASP A CA 1
ATOM 763 C C . ASP A 1 99 ? -7.884 1.378 40.656 1.00 79.75 99 ASP A C 1
ATOM 765 O O . ASP A 1 99 ? -8.032 1.781 39.503 1.00 79.75 99 ASP A O 1
ATOM 769 N N . ALA A 1 100 ? -8.533 0.310 41.130 1.00 79.38 100 ALA A N 1
ATOM 770 C CA . ALA A 1 100 ? -9.493 -0.483 40.363 1.00 79.38 100 ALA A CA 1
ATOM 771 C C . ALA A 1 100 ? -10.959 -0.037 40.544 1.00 79.38 100 ALA A C 1
ATOM 773 O O . ALA A 1 100 ? -11.848 -0.643 39.949 1.00 79.38 100 ALA A O 1
ATOM 774 N N . CYS A 1 101 ? -11.226 0.981 41.369 1.00 84.00 101 CYS A N 1
ATOM 775 C CA . CYS A 1 101 ? -12.584 1.435 41.673 1.00 84.00 101 CYS A CA 1
ATOM 776 C C . CYS A 1 101 ? -13.093 2.433 40.627 1.00 84.00 101 CYS A C 1
ATOM 778 O O . CYS A 1 101 ? -12.362 3.328 40.186 1.00 84.00 101 CYS A O 1
ATOM 780 N N . SER A 1 102 ? -14.373 2.321 40.269 1.00 84.31 102 SER A N 1
ATOM 781 C CA . SER A 1 102 ? -15.035 3.296 39.401 1.00 84.31 102 SER A CA 1
ATOM 782 C C . SER A 1 102 ? -15.163 4.645 40.113 1.00 84.31 102 SER A C 1
ATOM 784 O O . SER A 1 102 ? -15.388 4.707 41.324 1.00 84.31 102 SER A O 1
ATOM 786 N N . ARG A 1 103 ? -15.034 5.747 39.368 1.00 87.06 103 ARG A N 1
ATOM 787 C CA . ARG A 1 103 ? -15.177 7.110 39.900 1.00 87.06 103 ARG A CA 1
ATOM 788 C C . ARG A 1 103 ? -15.598 8.101 38.821 1.00 87.06 103 ARG A C 1
ATOM 790 O O . ARG A 1 103 ? -15.282 7.905 37.648 1.00 87.06 103 ARG A O 1
ATOM 797 N N . HIS A 1 104 ? -16.246 9.184 39.228 1.00 81.69 104 HIS A N 1
ATOM 798 C CA . HIS A 1 104 ? -16.675 10.283 38.363 1.00 81.69 104 HIS A CA 1
ATOM 799 C C . HIS A 1 104 ? -16.411 11.612 39.063 1.00 81.69 104 HIS A C 1
ATOM 801 O O . HIS A 1 104 ? -16.716 11.739 40.245 1.00 81.69 104 HIS A O 1
ATOM 807 N N . GLN A 1 105 ? -15.804 12.578 38.366 1.00 76.75 105 GLN A N 1
ATOM 808 C CA . GLN A 1 105 ? -15.471 13.901 38.914 1.00 76.75 105 GLN A CA 1
ATOM 809 C C . GLN A 1 105 ? -14.692 13.870 40.248 1.00 76.75 105 GLN A C 1
ATOM 811 O O . GLN A 1 105 ? -14.670 14.848 40.993 1.00 76.75 105 GLN A O 1
ATOM 816 N N . VAL A 1 106 ? -14.008 12.756 40.531 1.00 80.50 106 VAL A N 1
ATOM 817 C CA . VAL A 1 106 ? -13.112 12.567 41.675 1.00 80.50 106 VAL A CA 1
ATOM 818 C C . VAL A 1 106 ? -11.729 12.196 41.156 1.00 80.50 106 VAL A C 1
ATOM 820 O O . VAL A 1 106 ? -11.564 11.209 40.430 1.00 80.50 106 VAL A O 1
ATOM 823 N N . LEU A 1 107 ? -10.720 12.973 41.548 1.00 76.88 107 LEU A N 1
ATOM 824 C CA . LEU A 1 107 ? -9.317 12.655 41.301 1.00 76.88 107 LEU A CA 1
ATOM 825 C C . LEU A 1 107 ? -8.624 12.245 42.596 1.00 76.88 107 LEU A C 1
ATOM 827 O O . LEU A 1 107 ? -8.700 12.944 43.606 1.00 76.88 107 LEU A O 1
ATOM 831 N N . LEU A 1 108 ? -7.909 11.123 42.526 1.00 80.31 108 LEU A N 1
ATOM 832 C CA . LEU A 1 108 ? -7.044 10.650 43.599 1.00 80.31 108 LEU A CA 1
ATOM 833 C C . LEU A 1 108 ? -5.616 11.170 43.376 1.00 80.31 108 LEU A C 1
ATOM 835 O O . LEU A 1 108 ? -5.140 11.136 42.235 1.00 80.31 108 LEU A O 1
ATOM 839 N N . PRO A 1 109 ? -4.932 11.658 44.419 1.00 70.81 109 PRO A N 1
ATOM 840 C CA . PRO A 1 109 ? -3.568 12.157 44.316 1.00 70.81 109 PRO A CA 1
ATOM 841 C C . PRO A 1 109 ? -2.546 11.015 44.269 1.00 70.81 109 PRO A C 1
ATOM 843 O O . PRO A 1 109 ? -2.849 9.858 44.561 1.00 70.81 109 PRO A O 1
ATOM 846 N N . LEU A 1 110 ? -1.299 11.360 43.938 1.00 58.81 110 LEU A N 1
ATOM 847 C CA . LEU A 1 110 ? -0.164 10.471 44.174 1.00 58.81 110 LEU A CA 1
ATOM 848 C C . LEU A 1 110 ? 0.099 10.412 45.685 1.00 58.81 110 LEU A C 1
ATOM 850 O O . LEU A 1 110 ? 0.220 11.448 46.334 1.00 58.81 110 LEU A O 1
ATOM 854 N N . ASP A 1 111 ? 0.127 9.195 46.221 1.00 58.72 111 ASP A N 1
ATOM 855 C CA . ASP A 1 111 ? 0.154 8.899 47.655 1.00 58.72 111 ASP A CA 1
ATOM 856 C C . ASP A 1 111 ? 1.227 9.656 48.463 1.00 58.72 111 ASP A C 1
ATOM 858 O O . ASP A 1 111 ? 2.398 9.613 48.064 1.00 58.72 111 ASP A O 1
ATOM 862 N N . PRO A 1 112 ? 0.904 10.192 49.664 1.00 60.16 112 PRO A N 1
ATOM 863 C CA . PRO A 1 112 ? -0.420 10.512 50.228 1.00 60.16 112 PRO A CA 1
ATOM 864 C C . PRO A 1 112 ? -0.824 11.991 50.009 1.00 60.16 112 PRO A C 1
ATOM 866 O O . PRO A 1 112 ? 0.023 12.884 50.007 1.00 60.16 112 PRO A O 1
ATOM 869 N N . GLY A 1 113 ? -2.129 12.270 49.889 1.00 68.00 113 GLY A N 1
ATOM 870 C CA . GLY A 1 113 ? -2.666 13.635 49.760 1.00 68.00 113 GLY A CA 1
ATOM 871 C C . GLY A 1 113 ? -4.203 13.705 49.716 1.00 68.00 113 GLY A C 1
ATOM 872 O O . GLY A 1 113 ? -4.847 12.649 49.701 1.00 68.00 113 GLY A O 1
ATOM 873 N N . PRO A 1 114 ? -4.792 14.919 49.649 1.00 76.69 114 PRO A N 1
ATOM 874 C CA . PRO A 1 114 ? -6.240 15.116 49.568 1.00 76.69 114 PRO A CA 1
ATOM 875 C C . PRO A 1 114 ? -6.795 14.736 48.188 1.00 76.69 114 PRO A C 1
ATOM 877 O O . PRO A 1 114 ? -6.178 15.021 47.158 1.00 76.69 114 PRO A O 1
ATOM 880 N N . LEU A 1 115 ? -7.987 14.136 48.162 1.00 84.56 115 LEU A N 1
ATOM 881 C CA . LEU A 1 115 ? -8.733 13.921 46.921 1.00 84.56 115 LEU A CA 1
ATOM 882 C C . LEU A 1 115 ? -9.331 15.243 46.430 1.00 84.56 115 LEU A C 1
ATOM 884 O O . LEU A 1 115 ? -9.611 16.148 47.219 1.00 84.56 115 LEU A O 1
ATOM 888 N N . LEU A 1 116 ? -9.560 15.342 45.124 1.00 79.50 116 LEU A N 1
ATOM 889 C CA . LEU A 1 116 ? -10.221 16.491 44.512 1.00 79.50 116 LEU A CA 1
ATOM 890 C C . LEU A 1 116 ? -11.610 16.102 44.002 1.00 79.50 116 LEU A C 1
ATOM 892 O O . LEU A 1 116 ? -11.727 15.272 43.100 1.00 79.50 116 LEU A O 1
ATOM 896 N N . SER A 1 117 ? -12.633 16.763 44.537 1.00 81.06 117 SER A N 1
ATOM 897 C CA . SER A 1 117 ? -13.975 16.833 43.957 1.00 81.06 117 SER A CA 1
ATOM 898 C C . SER A 1 117 ? -14.004 17.920 42.872 1.00 81.06 117 SER A C 1
ATOM 900 O O . SER A 1 117 ? -13.577 19.053 43.115 1.00 81.06 117 SER A O 1
ATOM 902 N N . CYS A 1 118 ? -14.456 17.581 41.662 1.00 69.06 118 CYS A N 1
ATOM 903 C CA . CYS A 1 118 ? -14.262 18.397 40.456 1.00 69.06 118 CYS A CA 1
ATOM 904 C C . CYS A 1 118 ? -15.550 18.992 39.860 1.00 69.06 118 CYS A C 1
ATOM 906 O O . CYS A 1 118 ? -15.452 19.781 38.917 1.00 69.06 118 CYS A O 1
ATOM 908 N N . GLY A 1 119 ? -16.726 18.648 40.385 1.00 67.94 119 GLY A N 1
ATOM 909 C CA . GLY A 1 119 ? -18.013 19.110 39.861 1.00 67.94 119 GLY A CA 1
ATOM 910 C C . GLY A 1 119 ? -19.161 18.907 40.848 1.00 67.94 119 GLY A C 1
ATOM 911 O O . GLY A 1 119 ? -18.929 18.910 42.057 1.00 67.94 119 GLY A O 1
ATOM 912 N N . ASP A 1 120 ? -20.376 18.774 40.320 1.00 68.31 120 ASP A N 1
ATOM 913 C CA . ASP A 1 120 ? -21.623 18.841 41.096 1.00 68.31 120 ASP A CA 1
ATOM 914 C C . ASP A 1 120 ? -22.198 17.448 41.447 1.00 68.31 120 ASP A C 1
ATOM 916 O O . ASP A 1 120 ? -23.158 17.364 42.207 1.00 68.31 120 ASP A O 1
ATOM 920 N N . ASP A 1 121 ? -21.618 16.362 40.910 1.00 76.31 121 ASP A N 1
ATOM 921 C CA . ASP A 1 121 ? -21.938 14.961 41.269 1.00 76.31 121 ASP A CA 1
ATOM 922 C C . ASP A 1 121 ? -20.655 14.103 41.394 1.00 76.31 121 ASP A C 1
ATOM 924 O O . ASP A 1 121 ? -20.436 13.159 40.623 1.00 76.31 121 ASP A O 1
ATOM 928 N N . PRO A 1 122 ? -19.727 14.450 42.303 1.00 84.94 122 PRO A N 1
ATOM 929 C CA . PRO A 1 122 ? -18.477 13.722 42.474 1.00 84.94 122 PRO A CA 1
ATOM 930 C C . PRO A 1 122 ? -18.717 12.400 43.200 1.00 84.94 122 PRO A C 1
ATOM 932 O O . PRO A 1 122 ? -19.373 12.339 44.235 1.00 84.94 122 PRO A O 1
ATOM 935 N N . TRP A 1 123 ? -18.135 11.308 42.710 1.00 89.81 123 TRP A N 1
ATOM 936 C CA . TRP A 1 123 ? -18.233 10.044 43.423 1.00 89.81 123 TRP A CA 1
ATOM 937 C C . TRP A 1 123 ? -17.114 9.053 43.176 1.00 89.81 123 TRP A C 1
ATOM 939 O O . TRP A 1 123 ? -16.462 9.042 42.132 1.00 89.81 123 TRP A O 1
ATOM 949 N N . ILE A 1 124 ? -16.946 8.167 44.155 1.00 90.38 124 ILE A N 1
ATOM 950 C CA . ILE A 1 124 ? -16.012 7.052 44.120 1.00 90.38 124 ILE A CA 1
ATOM 951 C C . ILE A 1 124 ? -16.645 5.785 44.701 1.00 90.38 124 ILE A C 1
ATOM 953 O O . ILE A 1 124 ? -17.320 5.810 45.731 1.00 90.38 124 ILE A O 1
ATOM 957 N N . GLU A 1 125 ? -16.449 4.665 44.016 1.00 91.69 125 GLU A N 1
ATOM 958 C CA . GLU A 1 125 ? -16.831 3.343 44.503 1.00 91.69 125 GLU A CA 1
ATOM 959 C C . GLU A 1 125 ? -15.887 2.901 45.631 1.00 91.69 125 GLU A C 1
ATOM 961 O O . GLU A 1 125 ? -14.674 3.109 45.557 1.00 91.69 125 GLU A O 1
ATOM 966 N N . LEU A 1 126 ? -16.438 2.332 46.706 1.00 91.50 126 LEU A N 1
ATOM 967 C CA . LEU A 1 126 ? -15.644 1.892 47.851 1.00 91.50 126 LEU A CA 1
ATOM 968 C C . LEU A 1 126 ? -15.099 0.471 47.614 1.00 91.50 126 LEU A C 1
ATOM 970 O O . LEU A 1 126 ? -15.878 -0.406 47.237 1.00 91.50 126 LEU A O 1
ATOM 974 N N . PRO A 1 127 ? -13.812 0.190 47.906 1.00 89.00 127 PRO A N 1
ATOM 975 C CA . PRO A 1 127 ? -13.175 -1.118 47.711 1.00 89.00 127 PRO A CA 1
ATOM 976 C C . PRO A 1 127 ? -13.570 -2.126 48.806 1.00 89.00 127 PRO A C 1
ATOM 978 O O . PRO A 1 127 ? -12.731 -2.730 49.478 1.00 89.00 127 PRO A O 1
ATOM 981 N N . LEU A 1 128 ? -14.874 -2.284 49.019 1.00 86.38 128 LEU A N 1
ATOM 982 C CA . LEU A 1 128 ? -15.475 -3.132 50.038 1.00 86.38 128 LEU A CA 1
ATOM 983 C C . LEU A 1 128 ? -15.905 -4.474 49.430 1.00 86.38 128 LEU A C 1
ATOM 985 O O . LEU A 1 128 ? -16.682 -4.490 48.476 1.00 86.38 128 LEU A O 1
ATOM 989 N N . PRO A 1 129 ? -15.482 -5.618 49.995 1.00 82.25 129 PRO A N 1
ATOM 990 C CA . PRO A 1 129 ? -16.028 -6.910 49.601 1.00 82.25 129 PRO A CA 1
ATOM 991 C C . PRO A 1 129 ? -17.536 -6.990 49.883 1.00 82.25 129 PRO A C 1
ATOM 993 O O . PRO A 1 129 ? -17.971 -6.810 51.022 1.00 82.25 129 PRO A O 1
ATOM 996 N N . ALA A 1 130 ? -18.330 -7.348 48.869 1.00 81.06 130 ALA A N 1
ATOM 997 C CA . ALA A 1 130 ? -19.790 -7.467 48.970 1.00 81.06 130 ALA A CA 1
ATOM 998 C C . ALA A 1 130 ? -20.260 -8.405 50.103 1.00 81.06 130 ALA A C 1
ATOM 1000 O O . ALA A 1 130 ? -21.319 -8.202 50.696 1.00 81.06 130 ALA A O 1
ATOM 1001 N N . SER A 1 131 ? -19.454 -9.412 50.457 1.00 83.81 131 SER A N 1
ATOM 1002 C CA . SER A 1 131 ? -19.740 -10.347 51.554 1.00 83.81 131 SER A CA 1
ATOM 1003 C C . SER A 1 131 ? -19.874 -9.671 52.922 1.00 83.81 131 SER A C 1
ATOM 1005 O O . SER A 1 131 ? -20.569 -10.200 53.787 1.00 83.81 131 SER A O 1
ATOM 1007 N N . LEU A 1 132 ? -19.252 -8.505 53.122 1.00 84.88 132 LEU A N 1
ATOM 1008 C CA . LEU A 1 132 ? -19.297 -7.765 54.387 1.00 84.88 132 LEU A CA 1
ATOM 1009 C C . LEU A 1 132 ? -20.578 -6.934 54.551 1.00 84.88 132 LEU A C 1
ATOM 1011 O O . LEU A 1 132 ? -20.945 -6.591 55.677 1.00 84.88 132 LEU A O 1
ATOM 1015 N N . LEU A 1 133 ? -21.273 -6.653 53.446 1.00 82.31 133 LEU A N 1
ATOM 1016 C CA . LEU A 1 133 ? -22.509 -5.864 53.405 1.00 82.31 133 LEU A CA 1
ATOM 1017 C C . LEU A 1 133 ? -23.777 -6.728 53.564 1.00 82.31 133 LEU A C 1
ATOM 1019 O O . LEU A 1 133 ? -24.868 -6.206 53.801 1.00 82.31 133 LEU A O 1
ATOM 1023 N N . GLY A 1 134 ? -23.646 -8.057 53.472 1.00 72.75 134 GLY A N 1
ATOM 1024 C CA . GLY A 1 134 ? -24.740 -9.008 53.688 1.00 72.75 134 GLY A CA 1
ATOM 1025 C C . GLY A 1 134 ? -25.044 -9.277 55.171 1.00 72.75 134 GLY A C 1
ATOM 1026 O O . GLY A 1 134 ? -24.178 -9.156 56.035 1.00 72.75 134 GLY A O 1
ATOM 1027 N N . GLY A 1 135 ? -26.275 -9.693 55.484 1.00 67.50 135 GLY A N 1
ATOM 1028 C CA . GLY A 1 135 ? -26.690 -10.128 56.831 1.00 67.50 135 GLY A CA 1
ATOM 1029 C C . GLY A 1 135 ? -27.577 -9.130 57.600 1.00 67.50 135 GLY A C 1
ATOM 1030 O O . GLY A 1 135 ? -27.875 -8.056 57.082 1.00 67.50 135 GLY A O 1
ATOM 1031 N N . PRO A 1 136 ? -28.055 -9.502 58.806 1.00 62.12 136 PRO A N 1
ATOM 1032 C CA . PRO A 1 136 ? -29.033 -8.719 59.567 1.00 62.12 136 PRO A CA 1
ATOM 1033 C C . PRO A 1 136 ? -28.474 -7.385 60.098 1.00 62.12 136 PRO A C 1
ATOM 1035 O O . PRO A 1 136 ? -27.262 -7.177 60.120 1.00 62.12 136 PRO A O 1
ATOM 1038 N N . ALA A 1 137 ? -29.410 -6.496 60.458 1.00 67.56 137 ALA A N 1
ATOM 1039 C CA . ALA A 1 137 ? -29.246 -5.064 60.733 1.00 67.56 137 ALA A CA 1
ATOM 1040 C C . ALA A 1 137 ? -28.159 -4.707 61.764 1.00 67.56 137 ALA A C 1
ATOM 1042 O O . ALA A 1 137 ? -27.852 -5.513 62.632 1.00 67.56 137 ALA A O 1
ATOM 1043 N N . GLY A 1 138 ? -27.639 -3.474 61.669 1.00 81.06 138 GLY A N 1
ATOM 1044 C CA . GLY A 1 138 ? -26.600 -2.929 62.559 1.00 81.06 138 GLY A CA 1
ATOM 1045 C C . GLY A 1 138 ? -25.331 -2.439 61.846 1.00 81.06 138 GLY A C 1
ATOM 1046 O O . GLY A 1 138 ? -24.288 -2.333 62.486 1.00 81.06 138 GLY A O 1
ATOM 1047 N N . LEU A 1 139 ? -25.386 -2.195 60.527 1.00 89.62 139 LEU A N 1
ATOM 1048 C CA . LEU A 1 139 ? -24.243 -1.729 59.735 1.00 89.62 139 LEU A CA 1
ATOM 1049 C C . LEU A 1 139 ? -24.118 -0.204 59.753 1.00 89.62 139 LEU A C 1
ATOM 1051 O O . LEU A 1 139 ? -25.087 0.509 59.493 1.00 89.62 139 LEU A O 1
ATOM 1055 N N . GLU A 1 140 ? -22.903 0.288 59.969 1.00 92.81 140 GLU A N 1
ATOM 1056 C CA . GLU A 1 140 ? -22.574 1.714 59.916 1.00 92.81 140 GLU A CA 1
ATOM 1057 C C . GLU A 1 140 ? -21.288 1.931 59.116 1.00 92.81 140 GLU A C 1
ATOM 1059 O O . GLU A 1 140 ? -20.300 1.223 59.308 1.00 92.81 140 GLU A O 1
ATOM 1064 N N . LEU A 1 141 ? -21.291 2.914 58.216 1.00 93.94 141 LEU A N 1
ATOM 1065 C CA . LEU A 1 141 ? -20.082 3.395 57.554 1.00 93.94 141 LEU A CA 1
ATOM 1066 C C . LEU A 1 141 ? -19.617 4.674 58.246 1.00 93.94 141 LEU A C 1
ATOM 1068 O O . LEU A 1 141 ? -20.350 5.660 58.267 1.00 93.94 141 LEU A O 1
ATOM 1072 N N . GLN A 1 142 ? -18.406 4.669 58.780 1.00 96.31 142 GLN A N 1
ATOM 1073 C CA . GLN A 1 142 ? -17.746 5.860 59.305 1.00 96.31 142 GLN A CA 1
ATOM 1074 C C . GLN A 1 142 ? -16.747 6.378 58.276 1.00 96.31 142 GLN A C 1
ATOM 1076 O O . GLN A 1 142 ? -15.989 5.597 57.695 1.00 96.31 142 GLN A O 1
ATOM 1081 N N . VAL A 1 143 ? -16.754 7.685 58.045 1.00 96.12 143 VAL A N 1
ATOM 1082 C CA . VAL A 1 143 ? -15.883 8.364 57.086 1.00 96.12 143 VAL A CA 1
ATOM 1083 C C . VAL A 1 143 ? -15.196 9.526 57.797 1.00 96.12 143 VAL A C 1
ATOM 1085 O O . VAL A 1 143 ? -15.853 10.504 58.152 1.00 96.12 143 VAL A O 1
ATOM 1088 N N . ASP A 1 144 ? -13.882 9.418 57.982 1.00 94.44 144 ASP A N 1
ATOM 1089 C CA . ASP A 1 144 ? -13.048 10.452 58.598 1.00 94.44 144 ASP A CA 1
ATOM 1090 C C . ASP A 1 144 ? -12.493 11.346 57.491 1.00 94.44 144 ASP A C 1
ATOM 1092 O O . ASP A 1 144 ? -11.650 10.905 56.701 1.00 94.44 144 ASP A O 1
ATOM 1096 N N . LEU A 1 145 ? -12.953 12.593 57.409 1.00 91.88 145 LEU A N 1
ATOM 1097 C CA . LEU A 1 145 ? -12.548 13.513 56.346 1.00 91.88 145 LEU A CA 1
ATOM 1098 C C . LEU A 1 145 ? -12.407 14.957 56.841 1.00 91.88 145 LEU A C 1
ATOM 1100 O O . LEU A 1 145 ? -13.009 15.342 57.835 1.00 91.88 145 LEU A O 1
ATOM 1104 N N . ALA A 1 146 ? -11.620 15.779 56.154 1.00 88.00 146 ALA A N 1
ATOM 1105 C CA . ALA A 1 146 ? -11.561 17.220 56.383 1.00 88.00 146 ALA A CA 1
ATOM 1106 C C . ALA A 1 146 ? -11.752 17.979 55.069 1.00 88.00 146 ALA A C 1
ATOM 1108 O O . ALA A 1 146 ? -11.165 17.631 54.044 1.00 88.00 146 ALA A O 1
ATOM 1109 N N . TRP A 1 147 ? -12.528 19.061 55.098 1.00 83.31 147 TRP A N 1
ATOM 1110 C CA . TRP A 1 147 ? -12.556 19.997 53.981 1.00 83.31 147 TRP A CA 1
ATOM 1111 C C . TRP A 1 147 ? -11.301 20.876 54.028 1.00 83.31 147 TRP A C 1
ATOM 1113 O O . TRP A 1 147 ? -11.050 21.561 55.016 1.00 83.31 147 TRP A O 1
ATOM 1123 N N . THR A 1 148 ? -10.497 20.862 52.964 1.00 75.44 148 THR A N 1
ATOM 1124 C CA . THR A 1 148 ? -9.235 21.629 52.875 1.00 75.44 148 THR A CA 1
ATOM 1125 C C . THR A 1 148 ? -9.292 22.734 51.822 1.00 75.44 148 THR A C 1
ATOM 1127 O O . THR A 1 148 ? -8.280 23.373 51.528 1.00 75.44 148 THR A O 1
ATOM 1130 N N . GLY A 1 149 ? -10.484 22.987 51.267 1.00 62.12 149 GLY A N 1
ATOM 1131 C CA . GLY A 1 149 ? -10.705 23.838 50.099 1.00 62.12 149 GLY A CA 1
ATOM 1132 C C . GLY A 1 149 ? -10.117 25.249 50.177 1.00 62.12 149 GLY A C 1
ATOM 1133 O O . GLY A 1 149 ? -9.821 25.799 49.126 1.00 62.12 149 GLY A O 1
ATOM 1134 N N . ASP A 1 150 ? -9.846 25.809 51.358 1.00 55.53 150 ASP A N 1
ATOM 1135 C CA . ASP A 1 150 ? -9.273 27.157 51.496 1.00 55.53 150 ASP A CA 1
ATOM 1136 C C . ASP A 1 150 ? -7.738 27.234 51.455 1.00 55.53 150 ASP A C 1
ATOM 1138 O O . ASP A 1 150 ? -7.182 28.330 51.401 1.00 55.53 150 ASP A O 1
ATOM 1142 N N . ALA A 1 151 ? -7.028 26.101 51.404 1.00 51.31 151 ALA A N 1
ATOM 1143 C CA . ALA A 1 151 ? -5.562 26.086 51.341 1.00 51.31 151 ALA A CA 1
ATOM 1144 C C . ALA A 1 151 ? -4.990 26.399 49.940 1.00 51.31 151 ALA A C 1
ATOM 1146 O O . ALA A 1 151 ? -3.813 26.745 49.818 1.00 51.31 151 ALA A O 1
ATOM 1147 N N . VAL A 1 152 ? -5.804 26.309 48.877 1.00 51.94 152 VAL A N 1
ATOM 1148 C CA . VAL A 1 152 ? -5.407 26.638 47.496 1.00 51.94 152 VAL A CA 1
ATOM 1149 C C . VAL A 1 152 ? -6.080 27.951 47.073 1.00 51.94 152 VAL A C 1
ATOM 1151 O O . VAL A 1 152 ? -7.312 28.028 47.070 1.00 51.94 152 VAL A O 1
ATOM 1154 N N . PRO A 1 153 ? -5.329 29.002 46.693 1.00 55.41 153 PRO A N 1
ATOM 1155 C CA . PRO A 1 153 ? -5.914 30.249 46.198 1.00 55.41 153 PRO A CA 1
ATOM 1156 C C . PRO A 1 153 ? -6.859 30.009 45.008 1.00 55.41 153 PRO A C 1
ATOM 1158 O O . PRO A 1 153 ? -6.574 29.160 44.164 1.00 55.41 153 PRO A O 1
ATOM 1161 N N . GLU A 1 154 ? -7.953 30.774 44.914 1.00 55.38 154 GLU A N 1
ATOM 1162 C CA . GLU A 1 154 ? -8.963 30.720 43.830 1.00 55.38 154 GLU A CA 1
ATOM 1163 C C . GLU A 1 154 ? -8.379 30.506 42.412 1.00 55.38 154 GLU A C 1
ATOM 1165 O O . GLU A 1 154 ? -8.796 29.570 41.724 1.00 55.38 154 GLU A O 1
ATOM 1170 N N . PRO A 1 155 ? -7.331 31.244 41.981 1.00 54.84 155 PRO A N 1
ATOM 1171 C CA . PRO A 1 155 ? -6.722 31.030 40.665 1.00 54.84 155 PRO A CA 1
ATOM 1172 C C . PRO A 1 155 ? -6.189 29.604 40.440 1.00 54.84 155 PRO A C 1
ATOM 1174 O O . PRO A 1 155 ? -6.284 29.072 39.334 1.00 54.84 155 PRO A O 1
ATOM 1177 N N . GLY A 1 156 ? -5.651 28.964 41.483 1.00 50.53 156 GLY A N 1
ATOM 1178 C CA . GLY A 1 156 ? -5.158 27.586 41.428 1.00 50.53 156 GLY A CA 1
ATOM 1179 C C . GLY A 1 156 ? -6.286 26.554 41.360 1.00 50.53 156 GLY A C 1
ATOM 1180 O O . GLY A 1 156 ? -6.169 25.569 40.631 1.00 50.53 156 GLY A O 1
ATOM 1181 N N . ARG A 1 157 ? -7.408 26.809 42.051 1.00 56.81 157 ARG A N 1
ATOM 1182 C CA . ARG A 1 157 ? -8.621 25.974 41.980 1.00 56.81 157 ARG A CA 1
ATOM 1183 C C . ARG A 1 157 ? -9.234 26.001 40.580 1.00 56.81 157 ARG A C 1
ATOM 1185 O O . ARG A 1 157 ? -9.486 24.941 40.008 1.00 56.81 157 ARG A O 1
ATOM 1192 N N . MET A 1 158 ? -9.398 27.188 39.994 1.00 56.34 158 MET A N 1
ATOM 1193 C CA . MET A 1 158 ? -9.939 27.342 38.638 1.00 56.34 158 MET A CA 1
ATOM 1194 C C . MET A 1 158 ? -9.063 26.660 37.578 1.00 56.34 158 MET A C 1
ATOM 1196 O O . MET A 1 158 ? -9.585 25.985 36.687 1.00 56.34 158 MET A O 1
ATOM 1200 N N . ALA A 1 159 ? -7.737 26.806 37.679 1.00 53.69 159 ALA A N 1
ATOM 1201 C CA . ALA A 1 159 ? -6.794 26.185 36.751 1.00 53.69 159 ALA A CA 1
ATOM 1202 C C . ALA A 1 159 ? -6.840 24.650 36.821 1.00 53.69 159 ALA A C 1
ATOM 1204 O O . ALA A 1 159 ? -6.868 23.984 35.785 1.00 53.69 159 ALA A O 1
ATOM 1205 N N . LEU A 1 160 ? -6.910 24.085 38.031 1.00 60.19 160 LEU A N 1
ATOM 1206 C CA . LEU A 1 160 ? -6.994 22.639 38.213 1.00 60.19 160 LEU A CA 1
ATOM 1207 C C . LEU A 1 160 ? -8.322 22.082 37.689 1.00 60.19 160 LEU A C 1
ATOM 1209 O O . LEU A 1 160 ? -8.310 21.115 36.936 1.00 60.19 160 LEU A O 1
ATOM 1213 N N . GLN A 1 161 ? -9.453 22.729 37.992 1.00 61.34 161 GLN A N 1
ATOM 1214 C CA . GLN A 1 161 ? -10.763 22.349 37.448 1.00 61.34 161 GLN A CA 1
ATOM 1215 C C . GLN A 1 161 ? -10.804 22.407 35.915 1.00 61.34 161 GLN A C 1
ATOM 1217 O O . GLN A 1 161 ? -11.388 21.531 35.277 1.00 61.34 161 GLN A O 1
ATOM 1222 N N . ALA A 1 162 ? -10.187 23.425 35.304 1.00 61.00 162 ALA A N 1
ATOM 1223 C CA . ALA A 1 162 ? -10.085 23.518 33.851 1.00 61.00 162 ALA A CA 1
ATOM 1224 C C . ALA A 1 162 ? -9.289 22.342 33.264 1.00 61.00 162 ALA A C 1
ATOM 1226 O O . ALA A 1 162 ? -9.725 21.751 32.277 1.00 61.00 162 ALA A O 1
ATOM 1227 N N . LEU A 1 163 ? -8.181 21.960 33.907 1.00 61.31 163 LEU A N 1
ATOM 1228 C CA . LEU A 1 163 ? -7.379 20.810 33.497 1.00 61.31 163 LEU A CA 1
ATOM 1229 C C . LEU A 1 163 ? -8.146 19.486 33.648 1.00 61.31 163 LEU A C 1
ATOM 1231 O O . LEU A 1 163 ? -8.107 18.662 32.737 1.00 61.31 163 LEU A O 1
ATOM 1235 N N . VAL A 1 164 ? -8.884 19.284 34.748 1.00 66.69 164 VAL A N 1
ATOM 1236 C CA . VAL A 1 164 ? -9.716 18.078 34.921 1.00 66.69 164 VAL A CA 1
ATOM 1237 C C . VAL A 1 164 ? -10.770 17.982 33.825 1.00 66.69 164 VAL A C 1
ATOM 1239 O O . VAL A 1 164 ? -10.869 16.944 33.174 1.00 66.69 164 VAL A O 1
ATOM 1242 N N . ARG A 1 165 ? -11.502 19.074 33.560 1.00 67.50 165 ARG A N 1
ATOM 1243 C CA . ARG A 1 165 ? -12.506 19.114 32.485 1.00 67.50 165 ARG A CA 1
ATOM 1244 C C . ARG A 1 165 ? -11.896 18.780 31.126 1.00 67.50 165 ARG A C 1
ATOM 1246 O O . ARG A 1 165 ? -12.489 18.017 30.370 1.00 67.50 165 ARG A O 1
ATOM 1253 N N . GLN A 1 166 ? -10.703 19.299 30.828 1.00 67.00 166 GLN A N 1
ATOM 1254 C CA . GLN A 1 166 ? -9.983 18.962 29.596 1.00 67.00 166 GLN A CA 1
ATOM 1255 C C . GLN A 1 166 ? -9.621 17.472 29.525 1.00 67.00 166 GLN A C 1
ATOM 1257 O O . GLN A 1 166 ? -9.793 16.855 28.475 1.00 67.00 166 GLN A O 1
ATOM 1262 N N . LEU A 1 167 ? -9.161 16.871 30.626 1.00 69.75 167 LEU A N 1
ATOM 1263 C CA . LEU A 1 167 ? -8.829 15.444 30.679 1.00 69.75 167 LEU A CA 1
ATOM 1264 C C . LEU A 1 167 ? -10.068 14.546 30.544 1.00 69.75 167 LEU A C 1
ATOM 1266 O O . LEU A 1 167 ? -10.009 13.529 29.854 1.00 69.75 167 LEU A O 1
ATOM 1270 N N . GLU A 1 168 ? -11.191 14.907 31.166 1.00 74.62 168 GLU A N 1
ATOM 1271 C CA . GLU A 1 168 ? -12.458 14.176 31.039 1.00 74.62 168 GLU A CA 1
ATOM 1272 C C . GLU A 1 168 ? -13.037 14.280 29.625 1.00 74.62 168 GLU A C 1
ATOM 1274 O O . GLU A 1 168 ? -13.391 13.256 29.040 1.00 74.62 168 GLU A O 1
ATOM 1279 N N . GLN A 1 169 ? -13.048 15.481 29.035 1.00 74.19 169 GLN A N 1
ATOM 1280 C CA . GLN A 1 169 ? -13.431 15.676 27.633 1.00 74.19 169 GLN A CA 1
ATOM 1281 C C . GLN A 1 169 ? -12.549 14.845 26.699 1.00 74.19 169 GLN A C 1
ATOM 1283 O O . GLN A 1 169 ? -13.056 14.173 25.805 1.00 74.19 169 GLN A O 1
ATOM 1288 N N . HIS A 1 170 ? -11.235 14.828 26.936 1.00 71.94 170 HIS A N 1
ATOM 1289 C CA . HIS A 1 170 ? -10.319 14.016 26.145 1.00 71.94 170 HIS A CA 1
ATOM 1290 C C . HIS A 1 170 ? -10.615 12.513 26.274 1.00 71.94 170 HIS A C 1
ATOM 1292 O O . HIS A 1 170 ? -10.614 11.808 25.267 1.00 71.94 170 HIS A O 1
ATOM 1298 N N . ARG A 1 171 ? -10.931 12.013 27.478 1.00 75.38 171 ARG A N 1
ATOM 1299 C CA . ARG A 1 171 ? -11.320 10.606 27.693 1.00 75.38 171 ARG A CA 1
ATOM 1300 C C . ARG A 1 171 ? -12.631 10.236 27.002 1.00 75.38 171 ARG A C 1
ATOM 1302 O O . ARG A 1 171 ? -12.710 9.156 26.423 1.00 75.38 171 ARG A O 1
ATOM 1309 N N . LEU A 1 172 ? -13.638 11.108 27.054 1.00 80.12 172 LEU A N 1
ATOM 1310 C CA . LEU A 1 172 ? -14.915 10.898 26.365 1.00 80.12 172 LEU A CA 1
ATOM 1311 C C . LEU A 1 172 ? -14.706 10.811 24.851 1.00 80.12 172 LEU A C 1
ATOM 1313 O O . LEU A 1 172 ? -15.113 9.829 24.235 1.00 80.12 172 LEU A O 1
ATOM 1317 N N . LEU A 1 173 ? -13.965 11.764 24.279 1.00 80.19 173 LEU A N 1
ATOM 1318 C CA . LEU A 1 173 ? -13.606 11.752 22.858 1.00 80.19 173 LEU A CA 1
ATOM 1319 C C . LEU A 1 173 ? -12.831 10.487 22.463 1.00 80.19 173 LEU A C 1
ATOM 1321 O O . LEU A 1 173 ? -13.100 9.894 21.420 1.00 80.19 173 LEU A O 1
ATOM 1325 N N . GLN A 1 174 ? -11.895 10.031 23.299 1.00 77.44 174 GLN A N 1
ATOM 1326 C CA . GLN A 1 174 ? -11.176 8.776 23.065 1.00 77.44 174 GLN A CA 1
ATOM 1327 C C . GLN A 1 174 ? -12.102 7.550 23.107 1.00 77.44 174 GLN A C 1
ATOM 1329 O O . GLN A 1 174 ? -11.943 6.635 22.296 1.00 77.44 174 GLN A O 1
ATOM 1334 N N . ALA A 1 175 ? -13.068 7.514 24.028 1.00 78.00 175 ALA A N 1
ATOM 1335 C CA . ALA A 1 175 ? -14.029 6.419 24.136 1.00 78.00 175 ALA A CA 1
ATOM 1336 C C . ALA A 1 175 ? -14.972 6.362 22.922 1.00 78.00 175 ALA A C 1
ATOM 1338 O O . ALA A 1 175 ? -15.185 5.279 22.368 1.00 78.00 175 ALA A O 1
ATOM 1339 N N . GLU A 1 176 ? -15.469 7.516 22.471 1.00 85.56 176 GLU A N 1
ATOM 1340 C CA . GLU A 1 176 ? -16.273 7.644 21.250 1.00 85.56 176 GLU A CA 1
ATOM 1341 C C . GLU A 1 176 ? -15.477 7.217 20.012 1.00 85.56 176 GL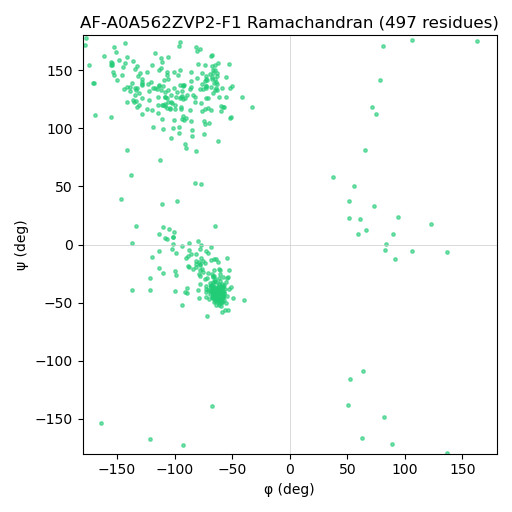U A C 1
ATOM 1343 O O . GLU A 1 176 ? -15.942 6.383 19.233 1.00 85.56 176 GLU A O 1
ATOM 1348 N N . ALA A 1 177 ? -14.236 7.695 19.862 1.00 81.62 177 ALA A N 1
ATOM 1349 C CA . ALA A 1 177 ? -13.356 7.290 18.767 1.00 81.62 177 ALA A CA 1
ATOM 1350 C C . ALA A 1 177 ? -13.105 5.772 18.766 1.00 81.62 177 ALA A C 1
ATOM 1352 O O . ALA A 1 177 ? -13.179 5.124 17.719 1.00 81.62 177 ALA A O 1
ATOM 1353 N N . ALA A 1 178 ? -12.878 5.169 19.938 1.00 82.88 178 ALA A N 1
ATOM 1354 C CA . ALA A 1 178 ? -12.712 3.724 20.068 1.00 82.88 178 ALA A CA 1
ATOM 1355 C C . ALA A 1 178 ? -13.990 2.948 19.704 1.00 82.88 178 ALA A C 1
ATOM 1357 O O . ALA A 1 178 ? -13.909 1.879 19.092 1.00 82.88 178 ALA A O 1
ATOM 1358 N N . GLN A 1 179 ? -15.173 3.461 20.055 1.00 86.56 179 GLN A N 1
ATOM 1359 C CA . GLN A 1 179 ? -16.450 2.860 19.667 1.00 86.56 179 GLN A CA 1
ATOM 1360 C C . GLN A 1 179 ? -16.667 2.923 18.154 1.00 86.56 179 GLN A C 1
ATOM 1362 O O . GLN A 1 179 ? -16.941 1.886 17.545 1.00 86.56 179 GLN A O 1
ATOM 1367 N N . THR A 1 180 ? -16.476 4.091 17.544 1.00 87.25 180 THR A N 1
ATOM 1368 C CA . THR A 1 180 ? -16.576 4.276 16.090 1.00 87.25 180 THR A CA 1
ATOM 1369 C C . THR A 1 180 ? -15.600 3.363 15.356 1.00 87.25 180 THR A C 1
ATOM 1371 O O . THR A 1 180 ? -15.991 2.658 14.425 1.00 87.25 180 THR A O 1
ATOM 1374 N N . ARG A 1 181 ? -14.353 3.264 15.836 1.00 86.88 181 ARG A N 1
ATOM 1375 C CA . ARG A 1 181 ? -13.345 2.359 15.269 1.00 86.88 181 ARG A CA 1
ATOM 1376 C C . ARG A 1 181 ? -13.767 0.890 15.349 1.00 86.88 181 ARG A C 1
ATOM 1378 O O . ARG A 1 181 ? -13.597 0.159 14.377 1.00 86.88 181 ARG A O 1
ATOM 1385 N N . ARG A 1 182 ? -14.359 0.443 16.465 1.00 88.56 182 ARG A N 1
ATOM 1386 C CA . ARG A 1 182 ? -14.905 -0.925 16.594 1.00 88.56 182 ARG A CA 1
ATOM 1387 C C . ARG A 1 182 ? -16.041 -1.189 15.608 1.00 88.56 182 ARG A C 1
ATOM 1389 O O . ARG A 1 182 ? -16.066 -2.251 14.990 1.00 88.56 182 ARG A O 1
ATOM 1396 N N . MET A 1 183 ? -16.958 -0.237 15.447 1.00 90.25 183 MET A N 1
ATOM 1397 C CA . MET A 1 183 ? -18.058 -0.350 14.483 1.00 90.25 183 MET A CA 1
ATOM 1398 C C . MET A 1 183 ? -17.537 -0.428 13.047 1.00 90.25 183 MET A C 1
ATOM 1400 O O . MET A 1 183 ? -17.983 -1.281 12.280 1.00 90.25 183 MET A O 1
ATOM 1404 N N . TYR A 1 184 ? -16.552 0.406 12.705 1.00 90.69 184 TYR A N 1
ATOM 1405 C CA . TYR A 1 184 ? -15.903 0.373 11.400 1.00 90.69 184 TYR A CA 1
ATOM 1406 C C . TYR A 1 184 ? -15.234 -0.982 11.141 1.00 90.69 184 TYR A C 1
ATOM 1408 O O . TYR A 1 184 ? -15.477 -1.602 10.110 1.00 90.69 184 TYR A O 1
ATOM 1416 N N . LEU A 1 185 ? -14.471 -1.506 12.107 1.00 90.19 185 LEU A N 1
ATOM 1417 C CA . LEU A 1 185 ? -13.839 -2.824 11.990 1.00 90.19 185 LEU A CA 1
ATOM 1418 C C . LEU A 1 185 ? -14.849 -3.959 11.817 1.00 90.19 185 LEU A C 1
ATOM 1420 O O . LEU A 1 185 ? -14.630 -4.857 11.006 1.00 90.19 185 LEU A O 1
ATOM 1424 N N . HIS A 1 186 ? -15.970 -3.914 12.534 1.00 91.06 186 HIS A N 1
ATOM 1425 C CA . HIS A 1 186 ? -17.039 -4.891 12.357 1.00 91.06 186 HIS A CA 1
ATOM 1426 C C . HIS A 1 186 ? -17.638 -4.833 10.944 1.00 91.06 186 HIS A C 1
ATOM 1428 O O . HIS A 1 186 ? -17.731 -5.862 10.276 1.00 91.06 186 HIS A O 1
ATOM 1434 N N . SER A 1 187 ? -17.951 -3.628 10.456 1.00 92.56 187 SER A N 1
ATOM 1435 C CA . SER A 1 187 ? -18.431 -3.405 9.086 1.00 92.56 187 SER A CA 1
ATOM 1436 C C . SER A 1 187 ? -17.440 -3.931 8.039 1.00 92.56 187 SER A C 1
ATOM 1438 O O . SER A 1 187 ? -17.822 -4.615 7.090 1.00 92.56 187 SER A O 1
ATOM 1440 N N . ARG A 1 188 ? -16.140 -3.704 8.257 1.00 92.69 188 ARG A N 1
ATOM 1441 C CA . ARG A 1 188 ? -15.061 -4.208 7.397 1.00 92.69 188 ARG A CA 1
ATOM 1442 C C . ARG A 1 188 ? -15.014 -5.731 7.339 1.00 92.69 188 ARG A C 1
ATOM 1444 O O . ARG A 1 188 ? -14.856 -6.291 6.257 1.00 92.69 188 ARG A O 1
ATOM 1451 N N . MET A 1 189 ? -15.153 -6.415 8.473 1.00 92.38 189 MET A N 1
ATOM 1452 C CA . MET A 1 189 ? -15.187 -7.882 8.498 1.00 92.38 189 MET A CA 1
ATOM 1453 C C . MET A 1 189 ? -16.410 -8.438 7.752 1.00 92.38 189 MET A C 1
ATOM 1455 O O . MET A 1 189 ? -16.278 -9.408 7.004 1.00 92.38 189 MET A O 1
ATOM 1459 N N . GLU A 1 190 ? -17.572 -7.798 7.895 1.00 93.94 190 GLU A N 1
ATOM 1460 C CA . GLU A 1 190 ? -18.799 -8.185 7.190 1.00 93.94 190 GLU A CA 1
ATOM 1461 C C . GLU A 1 190 ? -18.666 -7.991 5.671 1.00 93.94 190 GLU A C 1
ATOM 1463 O O . GLU A 1 190 ? -18.937 -8.911 4.896 1.00 93.94 190 GLU A O 1
ATOM 1468 N N . ALA A 1 191 ? -18.160 -6.830 5.236 1.00 93.06 191 ALA A N 1
ATOM 1469 C CA . ALA A 1 191 ? -17.916 -6.529 3.826 1.00 93.06 191 ALA A CA 1
ATOM 1470 C C . ALA A 1 191 ? -16.991 -7.564 3.171 1.00 93.06 191 ALA A C 1
ATOM 1472 O O . ALA A 1 191 ? -17.222 -7.994 2.042 1.00 93.06 191 ALA A O 1
ATOM 1473 N N . ARG A 1 192 ? -15.977 -8.030 3.904 1.00 93.88 192 ARG A N 1
ATOM 1474 C CA . ARG A 1 192 ? -15.060 -9.070 3.430 1.00 93.88 192 ARG A CA 1
ATOM 1475 C C . ARG A 1 192 ? -15.711 -10.439 3.313 1.00 93.88 192 ARG A C 1
ATOM 1477 O O . ARG A 1 192 ? -15.454 -11.144 2.338 1.00 93.88 192 ARG A O 1
ATOM 1484 N N . ARG A 1 193 ? -16.579 -10.817 4.259 1.00 93.81 193 ARG A N 1
ATOM 1485 C CA . ARG A 1 193 ? -17.368 -12.055 4.142 1.00 93.81 193 ARG A CA 1
ATOM 1486 C C . ARG A 1 193 ? -18.196 -12.037 2.856 1.00 93.81 193 ARG A C 1
ATOM 1488 O O . ARG A 1 193 ? -18.129 -12.983 2.075 1.00 93.81 193 ARG A O 1
ATOM 1495 N N . LEU A 1 194 ? -18.892 -10.929 2.604 1.00 94.38 194 LEU A N 1
ATOM 1496 C CA . LEU A 1 194 ? -19.711 -10.746 1.405 1.00 94.38 194 LEU A CA 1
ATOM 1497 C C . LEU A 1 194 ? -18.875 -10.742 0.118 1.00 94.38 194 LEU A C 1
ATOM 1499 O O . LEU A 1 194 ? -19.275 -11.362 -0.866 1.00 94.38 194 LEU A O 1
ATOM 1503 N N . ALA A 1 195 ? -17.699 -10.103 0.118 1.00 93.44 195 ALA A N 1
ATOM 1504 C CA . ALA A 1 195 ? -16.783 -10.119 -1.024 1.00 93.44 195 ALA A CA 1
ATOM 1505 C C . ALA A 1 195 ? -16.355 -11.551 -1.387 1.00 93.44 195 ALA A C 1
ATOM 1507 O O . ALA A 1 195 ? -16.443 -11.941 -2.552 1.00 93.44 195 ALA A O 1
ATOM 1508 N N . ARG A 1 196 ? -16.009 -12.373 -0.386 1.00 93.56 196 ARG A N 1
ATOM 1509 C CA . ARG A 1 196 ? -15.652 -13.789 -0.582 1.00 93.56 196 ARG A CA 1
ATOM 1510 C C . ARG A 1 196 ? -16.809 -14.619 -1.120 1.00 93.56 196 ARG A C 1
ATOM 1512 O O . ARG A 1 196 ? -16.607 -15.443 -2.013 1.00 93.56 196 ARG A O 1
ATOM 1519 N N . GLU A 1 197 ? -18.011 -14.419 -0.586 1.00 94.62 197 GLU A N 1
ATOM 1520 C CA . GLU A 1 197 ? -19.224 -15.094 -1.059 1.00 94.62 197 GLU A CA 1
ATOM 1521 C C . GLU A 1 197 ? -19.523 -14.728 -2.522 1.00 94.62 197 GLU A C 1
ATOM 1523 O O . GLU A 1 197 ? -19.718 -15.622 -3.353 1.00 94.62 197 GLU A O 1
ATOM 1528 N N . ARG A 1 198 ? -19.459 -13.433 -2.866 1.00 93.62 198 ARG A N 1
ATOM 1529 C CA . ARG A 1 198 ? -19.606 -12.933 -4.243 1.00 93.62 198 ARG A CA 1
ATOM 1530 C C . ARG A 1 198 ? -18.553 -13.540 -5.169 1.00 93.62 198 ARG A C 1
ATOM 1532 O O . ARG A 1 198 ? -18.906 -14.059 -6.224 1.00 93.62 198 ARG A O 1
ATOM 1539 N N . ALA A 1 199 ? -17.283 -13.542 -4.769 1.00 90.88 199 ALA A N 1
ATOM 1540 C CA . ALA A 1 199 ? -16.185 -14.101 -5.556 1.00 90.88 199 ALA A CA 1
ATOM 1541 C C . ALA A 1 199 ? -16.307 -15.622 -5.751 1.00 90.88 199 ALA A C 1
ATOM 1543 O O . ALA A 1 199 ? -15.967 -16.162 -6.806 1.00 90.88 199 ALA A O 1
ATOM 1544 N N . ALA A 1 200 ? -16.794 -16.353 -4.744 1.00 91.62 200 ALA A N 1
ATOM 1545 C CA . ALA A 1 200 ? -17.067 -17.783 -4.861 1.00 91.62 200 ALA A CA 1
ATOM 1546 C C . ALA A 1 200 ? -18.213 -18.070 -5.843 1.00 91.62 200 ALA A C 1
ATOM 1548 O O . ALA A 1 200 ? -18.118 -19.012 -6.632 1.00 91.62 200 ALA A O 1
ATOM 1549 N N . LEU A 1 201 ? -19.271 -17.254 -5.822 1.00 90.94 201 LEU A N 1
ATOM 1550 C CA . LEU A 1 201 ? -20.376 -17.361 -6.772 1.00 90.94 201 LEU A CA 1
ATOM 1551 C C . LEU A 1 201 ? -19.929 -17.015 -8.196 1.00 90.94 201 LEU A C 1
ATOM 1553 O O . LEU A 1 201 ? -20.209 -17.786 -9.111 1.00 90.94 201 LEU A O 1
ATOM 1557 N N . GLN A 1 202 ? -19.178 -15.925 -8.374 1.00 86.50 202 GLN A N 1
ATOM 1558 C CA . GLN A 1 202 ? -18.665 -15.517 -9.683 1.00 86.50 202 GLN A CA 1
ATOM 1559 C C . GLN A 1 202 ? -17.797 -16.613 -10.306 1.00 86.50 202 GLN A C 1
ATOM 1561 O O . GLN A 1 202 ? -18.034 -17.004 -11.440 1.00 86.50 202 GLN A O 1
ATOM 1566 N N . ARG A 1 203 ? -16.886 -17.224 -9.535 1.00 85.56 203 ARG A N 1
ATOM 1567 C CA . ARG A 1 203 ? -16.071 -18.353 -10.020 1.00 85.56 203 ARG A CA 1
ATOM 1568 C C . ARG A 1 203 ? -16.902 -19.547 -10.492 1.00 85.56 203 ARG A C 1
ATOM 1570 O O . ARG A 1 203 ? -16.483 -20.250 -11.408 1.00 85.56 203 ARG A O 1
ATOM 1577 N N . ARG A 1 204 ? -18.052 -19.810 -9.862 1.00 87.44 204 ARG A N 1
ATOM 1578 C CA . ARG A 1 204 ? -18.974 -20.870 -10.301 1.00 87.44 204 ARG A CA 1
ATOM 1579 C C . ARG A 1 204 ? -19.673 -20.498 -11.605 1.00 87.44 204 ARG A C 1
ATOM 1581 O O . ARG A 1 204 ? -19.836 -21.377 -12.441 1.00 87.44 204 ARG A O 1
ATOM 1588 N N . LEU A 1 205 ? -20.057 -19.232 -11.771 1.00 85.44 205 LEU A N 1
ATOM 1589 C CA . LEU A 1 205 ? -20.639 -18.722 -13.014 1.00 85.44 205 LEU A CA 1
ATOM 1590 C C . LEU A 1 205 ? -19.622 -18.776 -14.161 1.00 85.44 205 LEU A C 1
ATOM 1592 O O . LEU A 1 205 ? -19.910 -19.374 -15.190 1.00 85.44 205 LEU A O 1
ATOM 1596 N N . ASP A 1 206 ? -18.397 -18.291 -13.947 1.00 82.75 206 ASP A N 1
ATOM 1597 C CA . ASP A 1 206 ? -17.333 -18.314 -14.961 1.00 82.75 206 ASP A CA 1
ATOM 1598 C C . ASP A 1 206 ? -17.008 -19.746 -15.426 1.00 82.75 206 ASP A C 1
ATOM 1600 O O . ASP A 1 206 ? -16.741 -19.990 -16.603 1.00 82.75 206 ASP A O 1
ATOM 1604 N N . ALA A 1 207 ? -17.050 -20.716 -14.504 1.00 82.25 207 ALA A N 1
ATOM 1605 C CA . ALA A 1 207 ? -16.848 -22.128 -14.820 1.00 82.25 207 ALA A CA 1
ATOM 1606 C C . ALA A 1 207 ? -17.974 -22.721 -15.687 1.00 82.25 207 ALA A C 1
ATOM 1608 O O . ALA A 1 207 ? -17.725 -23.675 -16.422 1.00 82.25 207 ALA A O 1
ATOM 1609 N N . ILE A 1 208 ? -19.191 -22.173 -15.603 1.00 83.00 208 ILE A N 1
ATOM 1610 C CA . ILE A 1 208 ? -20.331 -22.557 -16.448 1.00 83.00 208 ILE A CA 1
ATOM 1611 C C . ILE A 1 208 ? -20.209 -21.900 -17.826 1.00 83.00 208 ILE A C 1
ATOM 1613 O O . ILE A 1 208 ? -20.372 -22.577 -18.839 1.00 83.00 208 ILE A O 1
ATOM 1617 N N . ASP A 1 209 ? -19.887 -20.607 -17.861 1.00 77.44 209 ASP A N 1
ATOM 1618 C CA . ASP A 1 209 ? -19.865 -19.810 -19.092 1.00 77.44 209 ASP A CA 1
ATOM 1619 C C . ASP A 1 209 ? -18.617 -20.065 -19.959 1.00 77.44 209 ASP A C 1
ATOM 1621 O O . ASP A 1 209 ? -18.569 -19.668 -21.124 1.00 77.44 209 ASP A O 1
ATOM 1625 N N . GLY A 1 210 ? -17.602 -20.755 -19.423 1.00 65.31 210 GLY A N 1
ATOM 1626 C CA . GLY A 1 210 ? -16.450 -21.256 -20.181 1.00 65.31 210 GLY A CA 1
ATOM 1627 C C . GLY A 1 210 ? -15.533 -20.173 -20.764 1.00 65.31 210 GLY A C 1
ATOM 1628 O O . GLY A 1 210 ? -14.674 -20.476 -21.595 1.00 65.31 210 GLY A O 1
ATOM 1629 N N . ALA A 1 211 ? -15.687 -18.914 -20.353 1.00 56.09 211 ALA A N 1
ATOM 1630 C CA . ALA A 1 211 ? -15.009 -17.783 -20.970 1.00 56.09 211 ALA A CA 1
ATOM 1631 C C . ALA A 1 211 ? -13.798 -17.313 -20.149 1.00 56.09 211 ALA A C 1
ATOM 1633 O O . ALA A 1 211 ? -13.918 -16.517 -19.223 1.00 56.09 211 ALA A O 1
ATOM 1634 N N . ALA A 1 212 ? -12.595 -17.710 -20.568 1.00 55.41 212 ALA A N 1
ATOM 1635 C CA . ALA A 1 212 ? -11.408 -16.888 -20.343 1.00 55.41 212 ALA A CA 1
ATOM 1636 C C . ALA A 1 212 ? -11.372 -15.809 -21.437 1.00 55.41 212 ALA A C 1
ATOM 1638 O O . ALA A 1 212 ? -10.715 -15.965 -22.470 1.00 55.41 212 ALA A O 1
ATOM 1639 N N . ALA A 1 213 ? -12.146 -14.736 -21.262 1.00 57.03 213 ALA A N 1
ATOM 1640 C CA . ALA A 1 213 ? -12.037 -13.585 -22.148 1.00 57.03 213 ALA A CA 1
ATOM 1641 C C . ALA A 1 213 ? -10.645 -12.958 -21.976 1.00 57.03 213 ALA A C 1
ATOM 1643 O O . ALA A 1 213 ? -10.187 -12.741 -20.853 1.00 57.03 213 ALA A O 1
ATOM 1644 N N . ARG A 1 214 ? -9.960 -12.659 -23.088 1.00 57.72 214 ARG A N 1
ATOM 1645 C CA . ARG A 1 214 ? -8.769 -11.800 -23.053 1.00 57.72 214 ARG A CA 1
ATOM 1646 C C . ARG A 1 214 ? -9.186 -10.461 -22.459 1.00 57.72 214 ARG A C 1
ATOM 1648 O O . ARG A 1 214 ? -10.029 -9.783 -23.045 1.00 57.72 214 ARG A O 1
ATOM 1655 N N . VAL A 1 215 ? -8.603 -10.095 -21.324 1.00 79.56 215 VAL A N 1
ATOM 1656 C CA . VAL A 1 215 ? -8.899 -8.812 -20.692 1.00 79.56 215 VAL A CA 1
ATOM 1657 C C . VAL A 1 215 ? -8.039 -7.742 -21.339 1.00 79.56 215 VAL A C 1
ATOM 1659 O O . VAL A 1 215 ? -6.834 -7.917 -21.507 1.00 79.56 215 VAL A O 1
ATOM 1662 N N . GLN A 1 216 ? -8.693 -6.668 -21.761 1.00 84.00 216 GLN A N 1
ATOM 1663 C CA . GLN A 1 216 ? -8.040 -5.480 -22.283 1.00 84.00 216 GLN A CA 1
ATOM 1664 C C . GLN A 1 216 ? -8.008 -4.411 -21.189 1.00 84.00 216 GLN A C 1
ATOM 1666 O O . GLN A 1 216 ? -8.932 -4.350 -20.373 1.00 84.00 216 GLN A O 1
ATOM 1671 N N . PRO A 1 217 ? -6.972 -3.568 -21.177 1.00 89.06 217 PRO A N 1
ATOM 1672 C CA . PRO A 1 217 ? -6.901 -2.444 -20.266 1.00 89.06 217 PRO A CA 1
ATOM 1673 C C . PRO A 1 217 ? -7.998 -1.421 -20.559 1.00 89.06 217 PRO A C 1
ATOM 1675 O O . PRO A 1 217 ? -8.417 -1.249 -21.703 1.00 89.06 217 PRO A O 1
ATOM 1678 N N . LEU A 1 218 ? -8.448 -0.716 -19.517 1.00 87.81 218 LEU A N 1
ATOM 1679 C CA . LEU A 1 218 ? -9.436 0.362 -19.659 1.00 87.81 218 LEU A CA 1
ATOM 1680 C C . LEU A 1 218 ? -8.877 1.569 -20.429 1.00 87.81 218 LEU A C 1
ATOM 1682 O O . LEU A 1 218 ? -9.638 2.292 -21.070 1.00 87.81 218 LEU A O 1
ATOM 1686 N N . ALA A 1 219 ? -7.564 1.781 -20.359 1.00 92.31 219 ALA A N 1
ATOM 1687 C CA . ALA A 1 219 ? -6.836 2.798 -21.103 1.00 92.31 219 ALA A CA 1
ATOM 1688 C C . ALA A 1 219 ? -5.446 2.284 -21.492 1.00 92.31 219 ALA A C 1
ATOM 1690 O O . ALA A 1 219 ? -4.848 1.470 -20.792 1.00 92.31 219 ALA A O 1
ATOM 1691 N N . ASP A 1 220 ? -4.894 2.804 -22.588 1.00 93.06 220 ASP A N 1
ATOM 1692 C CA . ASP A 1 220 ? -3.563 2.395 -23.046 1.00 93.06 220 ASP A CA 1
ATOM 1693 C C . ASP A 1 220 ? -2.408 2.977 -22.222 1.00 93.06 220 ASP A C 1
ATOM 1695 O O . ASP A 1 220 ? -1.277 2.494 -22.331 1.00 93.06 220 ASP A O 1
ATOM 1699 N N . THR A 1 221 ? -2.695 3.986 -21.401 1.00 97.62 221 THR A N 1
ATOM 1700 C CA . THR A 1 221 ? -1.716 4.726 -20.605 1.00 97.62 221 THR A CA 1
ATOM 1701 C C . THR A 1 221 ? -1.603 4.167 -19.189 1.00 97.62 221 THR A C 1
ATOM 1703 O O . THR A 1 221 ? -2.618 3.911 -18.542 1.00 97.62 221 THR A O 1
ATOM 1706 N N . VAL A 1 222 ? -0.372 4.045 -18.687 1.00 98.56 222 VAL A N 1
ATOM 1707 C CA . VAL A 1 222 ? -0.068 3.698 -17.288 1.00 98.56 222 VAL A CA 1
ATOM 1708 C C . VAL A 1 222 ? 0.421 4.936 -16.531 1.00 98.56 222 VAL A C 1
ATOM 1710 O O . VAL A 1 222 ? 1.291 5.657 -17.015 1.00 98.56 222 VAL A O 1
ATOM 1713 N N . ASP A 1 223 ? -0.110 5.181 -15.337 1.00 98.88 223 ASP A N 1
ATOM 1714 C CA . ASP A 1 223 ? 0.374 6.242 -14.451 1.00 98.88 223 ASP A CA 1
ATOM 1715 C C . ASP A 1 223 ? 1.399 5.674 -13.463 1.00 98.88 223 ASP A C 1
ATOM 1717 O O . ASP A 1 223 ? 1.066 4.836 -12.630 1.00 98.88 223 ASP A O 1
ATOM 1721 N N . VAL A 1 224 ? 2.645 6.140 -13.528 1.00 98.88 224 VAL A N 1
ATOM 1722 C CA . VAL A 1 224 ? 3.668 5.868 -12.511 1.00 98.88 224 VAL A CA 1
ATOM 1723 C C . VAL A 1 224 ? 3.517 6.917 -11.415 1.00 98.88 224 VAL A C 1
ATOM 1725 O O . VAL A 1 224 ? 3.831 8.084 -11.631 1.00 98.88 224 VAL A O 1
ATOM 1728 N N . VAL A 1 225 ? 2.991 6.524 -10.259 1.00 98.88 225 VAL A N 1
ATOM 1729 C CA . VAL A 1 225 ? 2.733 7.399 -9.113 1.00 98.88 225 VAL A CA 1
ATOM 1730 C C . VAL A 1 225 ? 3.911 7.339 -8.148 1.00 98.88 225 VAL A C 1
ATOM 1732 O O . VAL A 1 225 ? 4.183 6.286 -7.571 1.00 98.88 225 VAL A O 1
ATOM 1735 N N . VAL A 1 226 ? 4.566 8.484 -7.942 1.00 98.69 226 VAL A N 1
ATOM 1736 C CA . VAL A 1 226 ? 5.713 8.634 -7.035 1.00 98.69 226 VAL A CA 1
ATOM 1737 C C . VAL A 1 226 ? 5.372 9.636 -5.927 1.00 98.69 226 VAL A C 1
ATOM 1739 O O . VAL A 1 226 ? 5.389 10.846 -6.176 1.00 98.69 226 VAL A O 1
ATOM 1742 N N . PRO A 1 227 ? 5.031 9.182 -4.707 1.00 97.50 227 PRO A N 1
ATOM 1743 C CA . PRO A 1 227 ? 4.906 10.065 -3.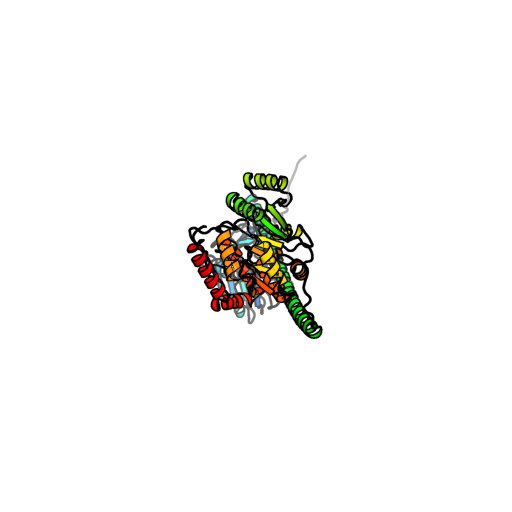554 1.00 97.50 227 PRO A CA 1
ATOM 1744 C C . PRO A 1 227 ? 6.295 10.511 -3.078 1.00 97.50 227 PRO A C 1
ATOM 1746 O O . PRO A 1 227 ? 7.209 9.700 -2.952 1.00 97.50 227 PRO A O 1
ATOM 1749 N N . VAL A 1 228 ? 6.454 11.805 -2.802 1.00 96.94 228 VAL A N 1
ATOM 1750 C CA . VAL A 1 228 ? 7.735 12.437 -2.456 1.00 96.94 228 VAL A CA 1
ATOM 1751 C C . VAL A 1 228 ? 7.561 13.315 -1.221 1.00 96.94 228 VAL A C 1
ATOM 1753 O O . VAL A 1 228 ? 6.620 14.100 -1.149 1.00 96.94 228 VAL A O 1
ATOM 1756 N N . TYR A 1 229 ? 8.489 13.224 -0.264 1.00 94.38 229 TYR A N 1
ATOM 1757 C CA . TYR A 1 229 ? 8.485 14.075 0.936 1.00 94.38 229 TYR A CA 1
ATOM 1758 C C . TYR A 1 229 ? 9.872 14.615 1.312 1.00 94.38 229 TYR A C 1
ATOM 1760 O O . TYR A 1 229 ? 9.980 15.773 1.704 1.00 94.38 229 TYR A O 1
ATOM 1768 N N . LEU A 1 230 ? 10.934 13.819 1.186 1.00 93.25 230 LEU A N 1
ATOM 1769 C CA . LEU A 1 230 ? 12.313 14.195 1.525 1.00 93.25 230 LEU A CA 1
ATOM 1770 C C . LEU A 1 230 ? 13.290 13.573 0.525 1.00 93.25 230 LEU A C 1
ATOM 1772 O O . LEU A 1 230 ? 12.894 12.722 -0.269 1.00 93.25 230 LEU A O 1
ATOM 1776 N N . ASP A 1 231 ? 14.558 13.960 0.646 1.00 93.44 231 ASP A N 1
ATOM 1777 C CA . ASP A 1 231 ? 15.688 13.405 -0.099 1.00 93.44 231 ASP A CA 1
ATOM 1778 C C . ASP A 1 231 ? 15.617 13.685 -1.604 1.00 93.44 231 ASP A C 1
ATOM 1780 O O . ASP A 1 231 ? 15.228 12.854 -2.433 1.00 93.44 231 ASP A O 1
ATOM 1784 N N . LEU A 1 232 ? 16.046 14.897 -1.961 1.00 96.25 232 LEU A N 1
ATOM 1785 C CA . LEU A 1 232 ? 16.231 15.300 -3.352 1.00 96.25 232 LEU A CA 1
ATOM 1786 C C . LEU A 1 232 ? 17.115 14.329 -4.147 1.00 96.25 232 LEU A C 1
ATOM 1788 O O . LEU A 1 232 ? 16.824 14.079 -5.312 1.00 96.25 232 LEU A O 1
ATOM 1792 N N . GLY A 1 233 ? 18.171 13.777 -3.545 1.00 96.94 233 GLY A N 1
ATOM 1793 C CA . GLY A 1 233 ? 19.137 12.948 -4.262 1.00 96.94 233 GLY A CA 1
ATOM 1794 C C . GLY A 1 233 ? 18.561 11.596 -4.682 1.00 96.94 233 GLY A C 1
ATOM 1795 O O . GLY A 1 233 ? 18.733 11.191 -5.831 1.00 96.94 233 GLY A O 1
ATOM 1796 N N . GLU A 1 234 ? 17.884 10.899 -3.767 1.00 95.69 234 GLU A N 1
ATOM 1797 C CA . GLU A 1 234 ? 17.155 9.663 -4.089 1.00 95.69 234 GLU A CA 1
ATOM 1798 C C . GLU A 1 234 ? 16.003 9.948 -5.061 1.00 95.69 234 GLU A C 1
ATOM 1800 O O . GLU A 1 234 ? 15.880 9.269 -6.080 1.00 95.69 234 GLU A O 1
ATOM 1805 N N . THR A 1 235 ? 15.231 11.018 -4.822 1.00 97.56 235 THR A N 1
ATOM 1806 C CA . THR A 1 235 ? 14.104 11.382 -5.696 1.00 97.56 235 THR A CA 1
ATOM 1807 C C . THR A 1 235 ? 14.562 11.657 -7.131 1.00 97.56 235 THR A C 1
ATOM 1809 O O . THR A 1 235 ? 13.924 11.191 -8.075 1.00 97.56 235 THR A O 1
ATOM 1812 N N . GLN A 1 236 ? 15.675 12.377 -7.311 1.00 98.38 236 GLN A N 1
ATOM 1813 C CA . GLN A 1 236 ? 16.272 12.621 -8.625 1.00 98.38 236 GLN A CA 1
ATOM 1814 C C . GLN A 1 236 ? 16.631 11.314 -9.322 1.00 98.38 236 GLN A C 1
ATOM 1816 O O . GLN A 1 236 ? 16.197 11.102 -10.450 1.00 98.38 236 GLN A O 1
ATOM 1821 N N . ARG A 1 237 ? 17.334 10.402 -8.637 1.00 97.94 237 ARG A N 1
ATOM 1822 C CA . ARG A 1 237 ? 17.696 9.093 -9.205 1.00 97.94 237 ARG A CA 1
ATOM 1823 C C . ARG A 1 237 ? 16.472 8.294 -9.640 1.00 97.94 237 ARG A C 1
ATOM 1825 O O . ARG A 1 237 ? 16.458 7.772 -10.755 1.00 97.94 237 ARG A O 1
ATOM 1832 N N . CYS A 1 238 ? 15.438 8.243 -8.801 1.00 98.62 238 CYS A N 1
ATOM 1833 C CA . CYS A 1 238 ? 14.189 7.560 -9.124 1.00 98.62 238 CYS A CA 1
ATOM 1834 C C . CYS A 1 238 ? 13.547 8.137 -10.382 1.00 98.62 238 CYS A C 1
ATOM 1836 O O . CYS A 1 238 ? 13.380 7.436 -11.382 1.00 98.62 238 CYS A O 1
ATOM 1838 N N . VAL A 1 239 ? 13.262 9.434 -10.37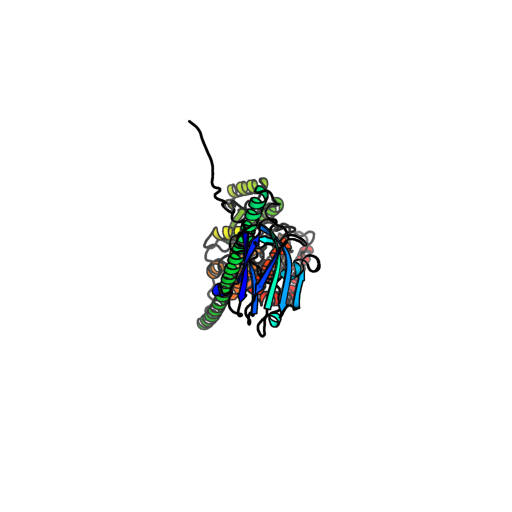5 1.00 98.62 239 VAL A N 1
ATOM 1839 C CA . VAL A 1 239 ? 12.578 10.113 -11.474 1.00 98.62 239 VAL A CA 1
ATOM 1840 C C . VAL A 1 239 ? 13.383 10.054 -12.772 1.00 98.62 239 VAL A C 1
ATOM 1842 O O . VAL A 1 239 ? 12.826 9.722 -13.816 1.00 98.62 239 VAL A O 1
ATOM 1845 N N . GLU A 1 240 ? 14.689 10.314 -12.725 1.00 98.56 240 GLU A N 1
ATOM 1846 C CA . GLU A 1 240 ? 15.563 10.231 -13.899 1.00 98.56 240 GLU A CA 1
ATOM 1847 C C . GLU A 1 240 ? 15.591 8.810 -14.475 1.00 98.56 240 GLU A C 1
ATOM 1849 O O . GLU A 1 240 ? 15.516 8.646 -15.694 1.00 98.56 240 GLU A O 1
ATOM 1854 N N . SER A 1 241 ? 15.609 7.778 -13.621 1.00 98.75 241 SER A N 1
ATOM 1855 C CA . SER A 1 241 ? 15.559 6.382 -14.070 1.00 98.75 241 SER A CA 1
ATOM 1856 C C . SER A 1 241 ? 14.237 6.034 -14.769 1.00 98.75 241 SER A C 1
ATOM 1858 O O . SER A 1 241 ? 14.252 5.394 -15.822 1.00 98.75 241 SER A O 1
ATOM 1860 N N . VAL A 1 242 ? 13.095 6.526 -14.264 1.00 98.75 242 VAL A N 1
ATOM 1861 C CA . VAL A 1 242 ? 11.781 6.366 -14.918 1.00 98.75 242 VAL A CA 1
ATOM 1862 C C . VAL A 1 242 ? 11.770 7.068 -16.275 1.00 98.75 242 VAL A C 1
ATOM 1864 O O . VAL A 1 242 ? 11.336 6.483 -17.267 1.00 98.75 242 VAL A O 1
ATOM 1867 N N . LEU A 1 243 ? 12.261 8.311 -16.339 1.00 98.50 243 LEU A N 1
ATOM 1868 C CA . LEU A 1 243 ? 12.258 9.112 -17.565 1.00 98.50 243 LEU A CA 1
ATOM 1869 C C . LEU A 1 243 ? 13.165 8.540 -18.663 1.00 98.50 243 LEU A C 1
ATOM 1871 O O . LEU A 1 243 ? 12.840 8.702 -19.846 1.00 98.50 243 LEU A O 1
ATOM 1875 N N . ALA A 1 244 ? 14.266 7.888 -18.270 1.00 98.12 244 ALA A N 1
ATOM 1876 C CA . ALA A 1 244 ? 15.238 7.250 -19.156 1.00 98.12 244 ALA A CA 1
ATOM 1877 C C . ALA A 1 244 ? 14.847 5.825 -19.595 1.00 98.12 244 ALA A C 1
ATOM 1879 O O . ALA A 1 244 ? 15.355 5.343 -20.610 1.00 98.12 244 ALA A O 1
ATOM 1880 N N . ALA A 1 245 ? 13.965 5.144 -18.858 1.00 98.06 245 ALA A N 1
ATOM 1881 C CA . ALA A 1 245 ? 13.546 3.778 -19.159 1.00 98.06 245 ALA A CA 1
ATOM 1882 C C . ALA A 1 245 ? 12.790 3.675 -20.501 1.00 98.06 245 ALA A C 1
ATOM 1884 O O . ALA A 1 245 ? 11.887 4.458 -20.812 1.00 98.06 245 ALA A O 1
ATOM 1885 N N . ALA A 1 246 ? 13.143 2.668 -21.300 1.00 95.69 246 ALA A N 1
ATOM 1886 C CA . ALA A 1 246 ? 12.640 2.472 -22.654 1.00 95.69 246 ALA A CA 1
ATOM 1887 C C . ALA A 1 246 ? 11.387 1.583 -22.663 1.00 95.69 246 ALA A C 1
ATOM 1889 O O . ALA A 1 246 ? 11.474 0.376 -22.866 1.00 95.69 246 ALA A O 1
ATOM 1890 N N . ASN A 1 247 ? 10.218 2.201 -22.482 1.00 97.81 247 ASN A N 1
ATOM 1891 C CA . ASN A 1 247 ? 8.921 1.520 -22.520 1.00 97.81 247 ASN A CA 1
ATOM 1892 C C . ASN A 1 247 ? 8.151 1.841 -23.810 1.00 97.81 247 ASN A C 1
ATOM 1894 O O . ASN A 1 247 ? 8.229 2.954 -24.335 1.00 97.81 247 ASN A O 1
ATOM 1898 N N . ARG A 1 248 ? 7.395 0.867 -24.316 1.00 96.44 248 ARG A N 1
ATOM 1899 C CA . ARG A 1 248 ? 6.558 0.968 -25.519 1.00 96.44 248 ARG A CA 1
ATOM 1900 C C . ARG A 1 248 ? 5.156 1.454 -25.198 1.00 96.44 248 ARG A C 1
ATOM 1902 O O . ARG A 1 248 ? 4.576 2.181 -26.003 1.00 96.44 248 ARG A O 1
ATOM 1909 N N . CYS A 1 249 ? 4.585 1.029 -24.073 1.00 94.56 249 CYS A N 1
ATOM 1910 C CA . CYS A 1 249 ? 3.284 1.523 -23.657 1.00 94.56 249 CYS A CA 1
ATOM 1911 C C . CYS A 1 249 ? 3.330 3.029 -23.387 1.00 94.56 249 CYS A C 1
ATOM 1913 O O . CYS A 1 249 ? 4.331 3.550 -22.899 1.00 94.56 249 CYS A O 1
ATOM 1915 N N . ALA A 1 250 ? 2.222 3.725 -23.640 1.00 97.44 250 ALA A N 1
ATOM 1916 C CA . ALA A 1 250 ? 2.083 5.097 -23.177 1.00 97.44 250 ALA A CA 1
ATOM 1917 C C . ALA A 1 250 ? 2.120 5.126 -21.642 1.00 97.44 250 ALA A C 1
ATOM 1919 O O . ALA A 1 250 ? 1.514 4.283 -20.977 1.00 97.44 250 ALA A O 1
ATOM 1920 N N . TRP A 1 251 ? 2.820 6.100 -21.071 1.00 98.50 251 TRP A N 1
ATOM 1921 C CA . TRP A 1 251 ? 2.877 6.277 -19.626 1.00 98.50 251 TRP A CA 1
ATOM 1922 C C . TRP A 1 251 ? 3.027 7.749 -19.248 1.00 98.50 251 TRP A C 1
ATOM 1924 O O . TRP A 1 251 ? 3.440 8.579 -20.061 1.00 98.50 251 TRP A O 1
ATOM 1934 N N . ARG A 1 252 ? 2.662 8.064 -18.004 1.00 98.31 252 ARG A N 1
ATOM 1935 C CA . ARG A 1 252 ? 2.843 9.377 -17.372 1.00 98.31 252 ARG A CA 1
ATOM 1936 C C . ARG A 1 252 ? 3.504 9.200 -16.016 1.00 98.31 252 ARG A C 1
ATOM 1938 O O . ARG A 1 252 ? 3.248 8.210 -15.339 1.00 98.31 252 ARG A O 1
ATOM 1945 N N . LEU A 1 253 ? 4.311 10.171 -15.611 1.00 98.81 253 LEU A N 1
ATOM 1946 C CA . LEU A 1 253 ? 4.905 10.216 -14.281 1.00 98.81 253 LEU A CA 1
ATOM 1947 C C . LEU A 1 253 ? 4.110 11.198 -13.417 1.00 98.81 253 LEU A C 1
ATOM 1949 O O . LEU A 1 253 ? 4.186 12.407 -13.611 1.00 98.81 253 LEU A O 1
ATOM 1953 N N . VAL A 1 254 ? 3.325 10.674 -12.482 1.00 98.88 254 VAL A N 1
ATOM 1954 C CA . VAL A 1 254 ? 2.522 11.450 -11.536 1.00 98.88 254 VAL A CA 1
ATOM 1955 C C . VAL A 1 254 ? 3.303 11.579 -10.232 1.00 98.88 254 VAL A C 1
ATOM 1957 O O . VAL A 1 254 ? 3.348 10.653 -9.426 1.00 98.88 254 VAL A O 1
ATOM 1960 N N . ILE A 1 255 ? 3.924 12.733 -10.013 1.00 98.81 255 ILE A N 1
ATOM 1961 C CA . ILE A 1 255 ? 4.689 13.001 -8.795 1.00 98.81 255 ILE A CA 1
ATOM 1962 C C . ILE A 1 255 ? 3.786 13.702 -7.787 1.00 98.81 255 ILE A C 1
ATOM 1964 O O . ILE A 1 255 ? 3.185 14.730 -8.101 1.00 98.81 255 ILE A O 1
ATOM 1968 N N . VAL A 1 256 ? 3.710 13.174 -6.567 1.00 98.75 256 VAL A N 1
ATOM 1969 C CA . VAL A 1 256 ? 2.938 13.774 -5.474 1.00 98.75 256 VAL A CA 1
ATOM 1970 C C . VAL A 1 256 ? 3.897 14.320 -4.424 1.00 98.75 256 VAL A C 1
ATOM 1972 O O . VAL A 1 256 ? 4.394 13.571 -3.590 1.00 98.75 256 VAL A O 1
ATOM 1975 N N . ASN A 1 257 ? 4.153 15.628 -4.456 1.00 98.50 257 ASN A N 1
ATOM 1976 C CA . ASN A 1 257 ? 4.903 16.318 -3.408 1.00 98.50 257 ASN A CA 1
ATOM 1977 C C . ASN A 1 257 ? 4.017 16.447 -2.157 1.00 98.50 257 ASN A C 1
ATOM 1979 O O . ASN A 1 257 ? 3.115 17.289 -2.112 1.00 98.50 257 ASN A O 1
ATOM 1983 N N . ASP A 1 258 ? 4.267 15.619 -1.143 1.00 97.06 258 ASP A N 1
ATOM 1984 C CA . ASP A 1 258 ? 3.483 15.518 0.091 1.00 97.06 258 ASP A CA 1
ATOM 1985 C C . ASP A 1 258 ? 3.864 16.593 1.123 1.00 97.06 258 ASP A C 1
ATOM 1987 O O . ASP A 1 258 ? 4.205 16.305 2.271 1.00 97.06 258 ASP A O 1
ATOM 1991 N N . ALA A 1 259 ? 3.845 17.853 0.682 1.00 96.56 259 ALA A N 1
ATOM 1992 C CA . ALA A 1 259 ? 4.263 19.019 1.457 1.00 96.56 259 ALA A CA 1
ATOM 1993 C C . ALA A 1 259 ? 5.701 18.895 1.998 1.00 96.56 259 ALA A C 1
ATOM 1995 O O . ALA A 1 259 ? 5.952 19.104 3.189 1.00 96.56 259 ALA A O 1
ATOM 1996 N N . SER A 1 260 ? 6.651 18.547 1.119 1.00 95.69 260 SER A N 1
ATOM 1997 C CA . SER A 1 260 ? 8.071 18.479 1.475 1.00 95.69 260 SER A CA 1
ATOM 1998 C C . SER A 1 260 ? 8.559 19.777 2.138 1.00 95.69 260 SER A C 1
ATOM 2000 O O . SER A 1 260 ? 8.296 20.866 1.617 1.00 95.69 260 SER A O 1
ATOM 2002 N N . PRO A 1 261 ? 9.321 19.693 3.246 1.00 95.50 261 PRO A N 1
ATOM 2003 C CA . PRO A 1 261 ? 9.938 20.860 3.860 1.00 95.50 261 PRO A CA 1
ATOM 2004 C C . PRO A 1 261 ? 11.202 21.332 3.121 1.00 95.50 261 PRO A C 1
ATOM 2006 O O . PRO A 1 261 ? 11.774 22.340 3.527 1.00 95.50 261 PRO A O 1
ATOM 2009 N N . GLU A 1 262 ? 11.669 20.627 2.082 1.00 96.69 262 GLU A N 1
ATOM 2010 C CA . GLU A 1 262 ? 12.896 20.941 1.343 1.00 96.69 262 GLU A CA 1
ATOM 2011 C C . GLU A 1 262 ? 12.599 21.857 0.135 1.00 96.69 262 GLU A C 1
ATOM 2013 O O . GLU A 1 262 ? 12.077 21.392 -0.884 1.00 96.69 262 GLU A O 1
ATOM 2018 N N . PRO A 1 263 ? 12.969 23.157 0.164 1.00 97.00 263 PRO A N 1
ATOM 2019 C CA . PRO A 1 263 ? 12.643 24.072 -0.933 1.00 97.00 263 PRO A CA 1
ATOM 2020 C C . PRO A 1 263 ? 13.328 23.700 -2.251 1.00 97.00 263 PRO A C 1
ATOM 2022 O O . PRO A 1 263 ? 12.764 23.930 -3.318 1.00 97.00 263 PRO A O 1
ATOM 2025 N N . ALA A 1 264 ? 14.528 23.112 -2.179 1.00 98.12 264 ALA A N 1
ATOM 2026 C CA . ALA A 1 264 ? 15.265 22.641 -3.350 1.00 98.12 264 ALA A CA 1
ATOM 2027 C C . ALA A 1 264 ? 14.533 21.489 -4.058 1.00 98.12 264 ALA A C 1
ATOM 2029 O O . ALA A 1 264 ? 14.448 21.488 -5.283 1.00 98.12 264 ALA A O 1
ATOM 2030 N N . LEU A 1 265 ? 13.943 20.565 -3.290 1.00 97.62 265 LEU A N 1
ATOM 2031 C CA . LEU A 1 265 ? 13.135 19.470 -3.819 1.00 97.62 265 LEU A CA 1
ATOM 2032 C C . LEU A 1 265 ? 11.882 19.990 -4.516 1.00 97.62 265 LEU A C 1
ATOM 2034 O O . LEU A 1 265 ? 11.656 19.696 -5.687 1.00 97.62 265 LEU A O 1
ATOM 2038 N N . ALA A 1 266 ? 11.111 20.838 -3.835 1.00 97.50 266 ALA A N 1
ATOM 2039 C CA . ALA A 1 266 ? 9.914 21.433 -4.422 1.00 97.50 266 ALA A CA 1
ATOM 2040 C C . ALA A 1 266 ? 10.229 22.283 -5.671 1.00 97.50 266 ALA A C 1
ATOM 2042 O O . ALA A 1 266 ? 9.480 22.247 -6.645 1.00 97.50 266 ALA A O 1
ATOM 2043 N N . GLY A 1 267 ? 11.331 23.043 -5.658 1.00 98.31 267 GLY A N 1
ATOM 2044 C CA . GLY A 1 267 ? 11.783 23.836 -6.804 1.00 98.31 267 GLY A CA 1
ATOM 2045 C C . GLY A 1 267 ? 12.106 22.969 -8.018 1.00 98.31 267 GLY A C 1
ATOM 2046 O O . GLY A 1 267 ? 11.529 23.172 -9.086 1.00 98.31 267 GLY A O 1
ATOM 2047 N N . TRP A 1 268 ? 12.946 21.950 -7.826 1.00 98.62 268 TRP A N 1
ATOM 2048 C CA . TRP A 1 268 ? 13.335 21.020 -8.884 1.00 98.62 268 TRP A CA 1
ATOM 2049 C C . TRP A 1 268 ? 12.131 20.274 -9.484 1.00 98.62 268 TRP A C 1
ATOM 2051 O O . TRP A 1 268 ? 12.015 20.171 -10.704 1.00 98.62 268 TRP A O 1
ATOM 2061 N N . LEU A 1 269 ? 11.179 19.831 -8.654 1.00 98.56 269 LEU A N 1
ATOM 2062 C CA . LEU A 1 269 ? 9.955 19.173 -9.129 1.00 98.56 269 LEU A CA 1
ATOM 2063 C C . LEU A 1 269 ? 9.111 20.072 -10.045 1.00 98.56 269 LEU A C 1
ATOM 2065 O O . LEU A 1 269 ? 8.584 19.600 -11.054 1.00 98.56 269 LEU A O 1
ATOM 2069 N N . ARG A 1 270 ? 8.979 21.364 -9.717 1.00 98.62 270 ARG A N 1
ATOM 2070 C CA . ARG A 1 270 ? 8.232 22.323 -10.550 1.00 98.62 270 ARG A CA 1
ATOM 2071 C C . ARG A 1 270 ? 8.939 22.604 -11.872 1.00 98.62 270 ARG A C 1
ATOM 2073 O O . ARG A 1 270 ? 8.277 22.674 -12.904 1.00 98.62 270 ARG A O 1
ATOM 2080 N N . GLU A 1 271 ? 10.264 22.741 -11.850 1.00 98.44 271 GLU A N 1
ATOM 2081 C CA . GLU A 1 271 ? 11.074 22.904 -13.065 1.00 98.44 271 GLU A CA 1
ATOM 2082 C C . GLU A 1 271 ? 10.948 21.687 -13.989 1.00 98.44 271 GLU A C 1
ATOM 2084 O O . GLU A 1 271 ? 10.740 21.833 -15.197 1.00 98.44 271 GLU A O 1
ATOM 2089 N N . LEU A 1 272 ? 10.994 20.482 -13.418 1.00 98.44 272 LEU A N 1
ATOM 2090 C CA . LEU A 1 272 ? 10.811 19.243 -14.162 1.00 98.44 272 LEU A CA 1
ATOM 2091 C C . LEU A 1 272 ? 9.416 19.163 -14.801 1.00 98.44 272 LEU A C 1
ATOM 2093 O O . LEU A 1 272 ? 9.301 18.926 -16.001 1.00 98.44 272 LEU A O 1
ATOM 2097 N N . ALA A 1 273 ? 8.358 19.417 -14.028 1.00 98.06 273 ALA A N 1
ATOM 2098 C CA . ALA A 1 273 ? 6.986 19.403 -14.537 1.00 98.06 273 ALA A CA 1
ATOM 2099 C C . ALA A 1 273 ? 6.740 20.453 -15.636 1.00 98.06 273 ALA A C 1
ATOM 2101 O O . ALA A 1 273 ? 5.904 20.252 -16.513 1.00 98.06 273 ALA A O 1
ATOM 2102 N N . GLY A 1 274 ? 7.473 21.571 -15.610 1.00 97.94 274 GLY A N 1
ATOM 2103 C CA . GLY A 1 274 ? 7.428 22.585 -16.664 1.00 97.94 274 GLY A CA 1
ATOM 2104 C C . GLY A 1 274 ? 8.212 22.225 -17.931 1.00 97.94 274 GLY A C 1
ATOM 2105 O O . GLY A 1 274 ? 7.983 22.848 -18.968 1.00 97.94 274 GLY A O 1
ATOM 2106 N N . SER A 1 275 ? 9.131 21.255 -17.866 1.00 97.44 275 SER A N 1
ATOM 2107 C CA . SER A 1 275 ? 10.051 20.919 -18.963 1.00 97.44 275 SER A CA 1
ATOM 2108 C C . SER A 1 275 ? 9.781 19.569 -19.635 1.00 97.44 275 SER A C 1
ATOM 2110 O O . SER A 1 275 ? 10.105 19.426 -20.815 1.00 97.44 275 SER A O 1
ATOM 2112 N N . ASP A 1 276 ? 9.143 18.611 -18.956 1.00 97.75 276 ASP A N 1
ATOM 2113 C CA . ASP A 1 276 ? 8.764 17.314 -19.532 1.00 97.75 276 ASP A CA 1
ATOM 2114 C C . ASP A 1 276 ? 7.242 17.109 -19.496 1.00 97.75 276 ASP A C 1
ATOM 2116 O O . ASP A 1 276 ? 6.627 16.980 -18.439 1.00 97.75 276 ASP A O 1
ATOM 2120 N N . ALA A 1 277 ? 6.625 17.022 -20.678 1.00 97.31 277 ALA A N 1
ATOM 2121 C CA . ALA A 1 277 ? 5.176 16.878 -20.828 1.00 97.31 277 ALA A CA 1
ATOM 2122 C C . ALA A 1 277 ? 4.613 15.544 -20.294 1.00 97.31 277 ALA A C 1
ATOM 2124 O O . ALA A 1 277 ? 3.395 15.399 -20.175 1.00 97.31 277 ALA A O 1
ATOM 2125 N N . ARG A 1 278 ? 5.470 14.558 -19.991 1.00 97.69 278 ARG A N 1
ATOM 2126 C CA . ARG A 1 278 ? 5.063 13.289 -19.365 1.00 97.69 278 ARG A CA 1
ATOM 2127 C C . ARG A 1 278 ? 4.835 13.434 -17.860 1.00 97.69 278 ARG A C 1
ATOM 2129 O O . ARG A 1 278 ? 4.247 12.530 -17.265 1.00 97.69 278 ARG A O 1
ATOM 2136 N N . VAL A 1 279 ? 5.307 14.521 -17.247 1.00 98.69 279 VAL A N 1
ATOM 2137 C CA . VAL A 1 279 ? 5.294 14.722 -15.795 1.00 98.69 279 VAL A CA 1
ATOM 2138 C C . VAL A 1 279 ? 4.059 15.510 -15.367 1.00 98.69 279 VAL A C 1
ATOM 2140 O O . VAL A 1 279 ? 3.787 16.606 -15.849 1.00 98.69 279 VAL A O 1
ATOM 2143 N N . VAL A 1 280 ? 3.319 14.957 -14.410 1.00 98.69 280 VAL A N 1
ATOM 2144 C CA . VAL A 1 280 ? 2.197 15.606 -13.729 1.00 98.69 280 VAL A CA 1
ATOM 2145 C C . VAL A 1 280 ? 2.586 15.790 -12.269 1.00 98.69 280 VAL A C 1
ATOM 2147 O O . VAL A 1 280 ? 2.727 14.812 -11.539 1.00 98.69 280 VAL A O 1
ATOM 2150 N N . LEU A 1 281 ? 2.750 17.038 -11.835 1.00 98.75 281 LEU A N 1
ATOM 2151 C CA . LEU A 1 281 ? 3.062 17.361 -10.444 1.00 98.75 281 LEU A CA 1
ATOM 2152 C C . LEU A 1 281 ? 1.790 17.697 -9.663 1.00 98.75 281 LEU A C 1
ATOM 2154 O O . LEU A 1 281 ? 1.035 18.598 -10.031 1.00 98.75 281 LEU A O 1
ATOM 2158 N N . LEU A 1 282 ? 1.591 17.004 -8.547 1.00 98.75 282 LEU A N 1
ATOM 2159 C CA . LEU A 1 282 ? 0.544 17.256 -7.570 1.00 98.75 282 LEU A CA 1
ATOM 2160 C C . LEU A 1 282 ? 1.191 17.697 -6.252 1.00 98.75 282 LEU A C 1
ATOM 2162 O O . LEU A 1 282 ? 1.939 16.943 -5.642 1.00 98.75 282 LEU A O 1
ATOM 2166 N N . GLU A 1 283 ? 0.881 18.902 -5.770 1.00 98.19 283 GLU A N 1
ATOM 2167 C CA . GLU A 1 283 ? 1.430 19.418 -4.502 1.00 98.19 283 GLU A CA 1
ATOM 2168 C C . GLU A 1 283 ? 0.365 19.407 -3.404 1.00 98.19 283 GLU A C 1
ATOM 2170 O O . GLU A 1 283 ? -0.756 19.874 -3.635 1.00 98.19 283 G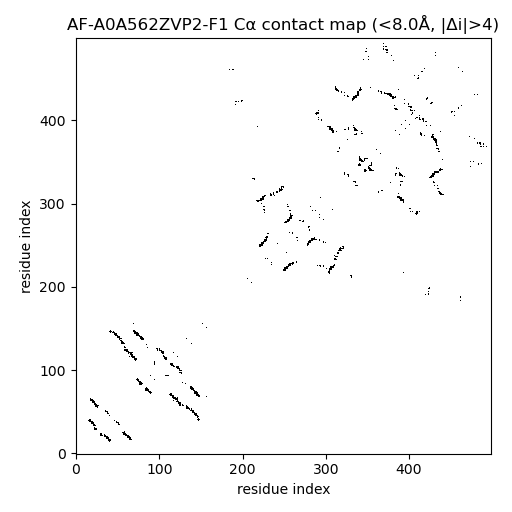LU A O 1
ATOM 2175 N N . ASN A 1 284 ? 0.666 18.786 -2.264 1.00 97.81 284 ASN A N 1
ATOM 2176 C CA . ASN A 1 284 ? -0.201 18.796 -1.086 1.00 97.81 284 ASN A CA 1
ATOM 2177 C C . ASN A 1 284 ? 0.080 20.041 -0.239 1.00 97.81 284 ASN A C 1
ATOM 2179 O O . ASN A 1 284 ? 1.209 20.525 -0.178 1.00 97.81 284 ASN A O 1
ATOM 2183 N N . LEU A 1 285 ? -0.958 20.547 0.431 1.00 96.00 285 LEU A N 1
ATOM 2184 C CA . LEU A 1 285 ? -0.834 21.680 1.355 1.00 96.00 285 LEU A CA 1
ATOM 2185 C C . LEU A 1 285 ? -0.273 21.262 2.721 1.00 96.00 285 LEU A C 1
ATOM 2187 O O . LEU A 1 285 ? 0.318 22.075 3.424 1.00 96.00 285 LEU A O 1
ATOM 2191 N N . GLU A 1 286 ? -0.458 19.998 3.087 1.00 95.25 286 GLU A N 1
ATOM 2192 C CA . GLU A 1 286 ? 0.023 19.391 4.323 1.00 95.25 286 GLU A CA 1
ATOM 2193 C C . GLU A 1 286 ? 0.506 17.963 4.051 1.00 95.25 286 GLU A C 1
ATOM 2195 O O . GLU A 1 286 ? 0.150 17.370 3.034 1.00 95.25 286 GLU A O 1
ATOM 2200 N N . ASN A 1 287 ? 1.310 17.409 4.960 1.00 93.94 287 ASN A N 1
ATOM 2201 C CA . ASN A 1 287 ? 1.786 16.031 4.854 1.00 93.94 287 ASN A CA 1
ATOM 2202 C C . ASN A 1 287 ? 0.648 15.051 5.195 1.00 93.94 287 ASN A C 1
ATOM 2204 O O . ASN A 1 287 ? 0.286 14.876 6.373 1.00 93.94 287 ASN A O 1
ATOM 2208 N N . LEU A 1 288 ? 0.113 14.407 4.157 1.00 93.12 288 LEU A N 1
ATOM 2209 C CA . LEU A 1 288 ? -0.946 13.399 4.230 1.00 93.12 288 LEU A CA 1
ATOM 2210 C C . LEU A 1 288 ? -0.402 12.009 4.592 1.00 93.12 288 LEU A C 1
ATOM 2212 O O . LEU A 1 288 ? -1.169 11.131 4.987 1.00 93.12 288 LEU A O 1
ATOM 2216 N N . GLY A 1 289 ? 0.912 11.809 4.501 1.00 91.19 289 GLY A N 1
ATOM 2217 C CA . GLY A 1 289 ? 1.553 10.510 4.651 1.00 91.19 289 GLY A CA 1
ATOM 2218 C C . GLY A 1 289 ? 1.477 9.688 3.364 1.00 91.19 289 GLY A C 1
ATOM 2219 O O . GLY A 1 289 ? 0.774 10.041 2.414 1.00 91.19 289 GLY A O 1
ATOM 2220 N N . TYR A 1 290 ? 2.194 8.560 3.347 1.00 91.31 290 TYR A N 1
ATOM 2221 C CA . TYR A 1 290 ? 2.389 7.745 2.143 1.00 91.31 290 TYR A CA 1
ATOM 2222 C C . TYR A 1 290 ? 1.062 7.367 1.476 1.00 91.31 290 TYR A C 1
ATOM 2224 O O . TYR A 1 290 ? 0.833 7.719 0.319 1.00 91.31 290 TYR A O 1
ATOM 2232 N N . GLY A 1 291 ? 0.148 6.729 2.214 1.00 93.88 291 GLY A N 1
ATOM 2233 C CA . GLY A 1 291 ? -1.103 6.265 1.620 1.00 93.88 291 GLY A CA 1
ATOM 2234 C C . GLY A 1 291 ? -2.030 7.399 1.160 1.00 93.88 291 GLY A C 1
ATOM 2235 O O . GLY A 1 291 ? -2.694 7.270 0.132 1.00 93.88 291 GLY A O 1
ATOM 2236 N N . GLY A 1 292 ? -2.021 8.548 1.846 1.00 95.69 292 GLY A N 1
ATOM 2237 C CA . GLY A 1 292 ? -2.765 9.739 1.425 1.00 95.69 292 GLY A CA 1
ATOM 2238 C C . GLY A 1 292 ? -2.220 10.340 0.125 1.00 95.69 292 GLY A C 1
ATOM 2239 O O . GLY A 1 292 ? -2.988 10.635 -0.796 1.00 95.69 292 GLY A O 1
ATOM 2240 N N . ALA A 1 293 ? -0.894 10.459 0.012 1.00 96.69 293 ALA A N 1
ATOM 2241 C CA . ALA A 1 293 ? -0.227 10.913 -1.205 1.00 96.69 293 ALA A CA 1
ATOM 2242 C C . ALA A 1 293 ? -0.449 9.941 -2.377 1.00 96.69 293 ALA A C 1
ATOM 2244 O O . ALA A 1 293 ? -0.793 10.375 -3.478 1.00 96.69 293 ALA A O 1
ATOM 2245 N N . VAL A 1 294 ? -0.347 8.630 -2.133 1.00 97.56 294 VAL A N 1
ATOM 2246 C CA . VAL A 1 294 ? -0.639 7.593 -3.132 1.00 97.56 294 VAL A CA 1
ATOM 2247 C C . VAL A 1 294 ? -2.083 7.672 -3.617 1.00 97.56 294 VAL A C 1
ATOM 2249 O O . VAL A 1 294 ? -2.305 7.732 -4.824 1.00 97.56 294 VAL A O 1
ATOM 2252 N N . ASN A 1 295 ? -3.070 7.732 -2.716 1.00 97.94 295 ASN A N 1
ATOM 2253 C CA . ASN A 1 295 ? -4.481 7.834 -3.100 1.00 97.94 295 ASN A CA 1
ATOM 2254 C C . ASN A 1 295 ? -4.744 9.066 -3.974 1.00 97.94 295 ASN A C 1
ATOM 2256 O O . ASN A 1 295 ? -5.486 8.984 -4.956 1.00 97.94 295 ASN A O 1
ATOM 2260 N N . ARG A 1 296 ? -4.099 10.197 -3.662 1.00 98.06 296 ARG A N 1
ATOM 2261 C CA . ARG A 1 296 ? -4.182 11.401 -4.493 1.00 98.06 296 ARG A CA 1
ATOM 2262 C C . ARG A 1 296 ? -3.576 11.184 -5.881 1.00 98.06 296 ARG A C 1
ATOM 2264 O O . ARG A 1 296 ? -4.179 11.599 -6.867 1.00 98.06 296 ARG A O 1
ATOM 2271 N N . GLY A 1 297 ? -2.428 10.513 -5.965 1.00 98.31 297 GLY A N 1
ATOM 2272 C CA . GLY A 1 297 ? -1.793 10.154 -7.234 1.00 98.31 297 GLY A CA 1
ATOM 2273 C C . GLY A 1 297 ? -2.639 9.196 -8.078 1.00 98.31 297 GLY A C 1
ATOM 2274 O O . GLY A 1 297 ? -2.841 9.445 -9.263 1.00 98.31 297 GLY A O 1
ATOM 2275 N N . ILE A 1 298 ? -3.227 8.161 -7.464 1.00 98.19 298 ILE A N 1
ATOM 2276 C CA . ILE A 1 298 ? -4.171 7.236 -8.120 1.00 98.19 298 ILE A CA 1
ATOM 2277 C C . ILE A 1 298 ? -5.368 7.996 -8.715 1.00 98.19 298 ILE A C 1
ATOM 2279 O O . ILE A 1 298 ? -5.878 7.608 -9.770 1.00 98.19 298 ILE A O 1
ATOM 2283 N N . GLY A 1 299 ? -5.808 9.069 -8.050 1.00 97.81 299 GLY A N 1
ATOM 2284 C CA . GLY A 1 299 ? -6.901 9.944 -8.477 1.00 97.81 299 GLY A CA 1
ATOM 2285 C C . GLY A 1 299 ? -6.584 10.867 -9.661 1.00 97.81 299 GLY A C 1
ATOM 2286 O O . GLY A 1 299 ? -7.492 11.522 -10.163 1.00 97.81 299 GLY A O 1
ATOM 2287 N N . ALA A 1 300 ? -5.339 10.910 -10.153 1.00 97.06 300 ALA A N 1
ATOM 2288 C CA . ALA A 1 300 ? -4.970 11.696 -11.338 1.00 97.06 300 ALA A CA 1
ATOM 2289 C C . ALA A 1 300 ? -5.574 11.154 -12.651 1.00 97.06 300 ALA A C 1
ATOM 2291 O O . ALA A 1 300 ? -5.538 11.825 -13.688 1.00 97.06 300 ALA A O 1
ATOM 2292 N N . SER A 1 301 ? -6.107 9.929 -12.627 1.00 96.62 301 SER A N 1
ATOM 2293 C CA . SER A 1 301 ? -6.880 9.328 -13.712 1.00 96.62 301 SER A CA 1
ATOM 2294 C C . SER A 1 301 ? -7.909 8.354 -13.158 1.00 96.62 301 SER A C 1
ATOM 2296 O O . SER A 1 301 ? -7.629 7.582 -12.244 1.00 96.62 301 SER A O 1
ATOM 2298 N N . GLU A 1 302 ? -9.094 8.327 -13.761 1.00 94.44 302 GLU A N 1
ATOM 2299 C CA . GLU A 1 302 ? -10.121 7.329 -13.452 1.00 94.44 302 GLU A CA 1
ATOM 2300 C C . GLU A 1 302 ? -9.994 6.054 -14.303 1.00 94.44 302 GLU A C 1
ATOM 2302 O O . GLU A 1 302 ? -10.704 5.078 -14.043 1.00 94.44 302 GLU A O 1
ATOM 2307 N N . ALA A 1 303 ? -9.134 6.056 -15.330 1.00 96.12 303 ALA A N 1
ATOM 2308 C CA . ALA A 1 303 ? -9.060 5.003 -16.349 1.00 96.12 303 ALA A CA 1
ATOM 2309 C C . ALA A 1 303 ? -7.691 4.312 -16.448 1.00 96.12 303 ALA A C 1
ATOM 2311 O O . ALA A 1 303 ? -7.644 3.137 -16.802 1.00 96.12 303 ALA A O 1
ATOM 2312 N N . ASN A 1 304 ? -6.599 5.003 -16.119 1.00 98.12 304 ASN A N 1
ATOM 2313 C CA . ASN A 1 304 ? -5.247 4.464 -16.282 1.00 98.12 304 ASN A CA 1
ATOM 2314 C C . ASN A 1 304 ? -4.933 3.443 -15.189 1.00 98.12 304 ASN A C 1
ATOM 2316 O O . ASN A 1 304 ? -5.223 3.687 -14.013 1.00 98.12 304 ASN A O 1
ATOM 2320 N N . ASP A 1 305 ? -4.290 2.339 -15.561 1.00 98.56 305 ASP A N 1
ATOM 2321 C CA . ASP A 1 305 ? -3.621 1.473 -14.589 1.00 98.56 305 ASP A CA 1
ATOM 2322 C C . ASP A 1 305 ? -2.503 2.247 -13.886 1.00 98.56 305 ASP A C 1
ATOM 2324 O O . ASP A 1 305 ? -1.998 3.243 -14.413 1.00 98.56 305 ASP A O 1
ATOM 2328 N N . VAL A 1 306 ? -2.127 1.807 -12.688 1.00 98.56 306 VAL A N 1
ATOM 2329 C CA . VAL A 1 306 ? -1.198 2.554 -11.837 1.00 98.56 306 VAL A CA 1
ATOM 2330 C C . VAL A 1 306 ? -0.000 1.695 -11.482 1.00 98.56 306 VAL A C 1
ATOM 2332 O O . VAL A 1 306 ? -0.157 0.534 -11.131 1.00 98.56 306 VAL A O 1
ATOM 2335 N N . ILE A 1 307 ? 1.193 2.272 -11.515 1.00 98.88 307 ILE A N 1
ATOM 2336 C CA . ILE A 1 307 ? 2.354 1.734 -10.816 1.00 98.88 307 ILE A CA 1
ATOM 2337 C C . ILE A 1 307 ? 2.624 2.628 -9.617 1.00 98.88 307 ILE A C 1
ATOM 2339 O O . ILE A 1 307 ? 2.926 3.804 -9.784 1.00 98.88 307 ILE A O 1
ATOM 2343 N N . LEU A 1 308 ? 2.526 2.076 -8.414 1.00 98.56 308 LEU A N 1
ATOM 2344 C CA . LEU A 1 308 ? 2.988 2.739 -7.201 1.00 98.56 308 LEU A CA 1
ATOM 2345 C C . LEU A 1 308 ? 4.489 2.514 -7.092 1.00 98.56 308 LEU A C 1
ATOM 2347 O O . LEU A 1 308 ? 4.911 1.360 -7.104 1.00 98.56 308 LEU A O 1
ATOM 2351 N N . LEU A 1 309 ? 5.274 3.586 -7.024 1.00 98.62 309 LEU A N 1
ATOM 2352 C CA . LEU A 1 309 ? 6.731 3.520 -7.019 1.00 98.62 309 LEU A CA 1
ATOM 2353 C C . LEU A 1 309 ? 7.293 4.451 -5.941 1.00 98.62 309 LEU A C 1
ATOM 2355 O O . LEU A 1 309 ? 7.032 5.652 -5.954 1.00 98.62 309 LEU A O 1
ATOM 2359 N N . ASN A 1 310 ? 8.077 3.910 -5.012 1.00 97.44 310 ASN A N 1
ATOM 2360 C CA . ASN A 1 310 ? 8.730 4.723 -3.990 1.00 97.44 310 ASN A CA 1
ATOM 2361 C C . ASN A 1 310 ? 9.788 5.660 -4.599 1.00 97.44 310 ASN A C 1
ATOM 2363 O O . ASN A 1 310 ? 10.440 5.338 -5.597 1.00 97.44 310 ASN A O 1
ATOM 2367 N N . SER A 1 311 ? 10.002 6.814 -3.963 1.00 97.38 311 SER A N 1
ATOM 2368 C CA . SER A 1 311 ? 10.955 7.834 -4.421 1.00 97.38 311 SER A CA 1
ATOM 2369 C C . SER A 1 311 ? 12.431 7.448 -4.259 1.00 97.38 311 SER A C 1
ATOM 2371 O O . SER A 1 311 ? 13.287 8.167 -4.755 1.00 97.38 311 SER A O 1
ATOM 2373 N N . ASP A 1 312 ? 12.741 6.331 -3.596 1.00 95.94 312 ASP A N 1
ATOM 2374 C CA . ASP A 1 312 ? 14.088 5.780 -3.384 1.00 95.94 312 ASP A CA 1
ATOM 2375 C C . ASP A 1 312 ? 14.315 4.474 -4.169 1.00 95.94 312 ASP A C 1
ATOM 2377 O O . ASP A 1 312 ? 14.979 3.534 -3.714 1.00 95.94 312 ASP A O 1
ATOM 2381 N N . THR A 1 313 ? 13.720 4.403 -5.360 1.00 98.06 313 THR A N 1
ATOM 2382 C CA . THR A 1 313 ? 13.853 3.277 -6.287 1.00 98.06 313 THR A CA 1
ATOM 2383 C C . THR A 1 313 ? 14.628 3.667 -7.535 1.00 98.06 313 THR A C 1
ATOM 2385 O O . THR A 1 313 ? 14.739 4.840 -7.863 1.00 98.06 313 THR A O 1
ATOM 2388 N N . GLU A 1 314 ? 15.167 2.686 -8.253 1.00 98.50 314 GLU A N 1
ATOM 2389 C CA . GLU A 1 314 ? 15.713 2.891 -9.597 1.00 98.50 314 GLU A CA 1
ATOM 2390 C C . GLU A 1 314 ? 15.194 1.780 -10.513 1.00 98.50 314 GLU A C 1
ATOM 2392 O O . GLU A 1 314 ? 15.223 0.596 -10.156 1.00 98.50 314 GLU A O 1
ATOM 2397 N N . VAL A 1 315 ? 14.715 2.168 -11.694 1.00 98.75 315 VAL A N 1
ATOM 2398 C CA . VAL A 1 315 ? 14.139 1.279 -12.715 1.00 98.75 315 VAL A CA 1
ATOM 2399 C C . VAL A 1 315 ? 14.975 1.310 -13.995 1.00 98.75 315 VAL A C 1
ATOM 2401 O O . VAL A 1 315 ? 15.803 2.199 -14.188 1.00 98.75 315 VAL A O 1
ATOM 2404 N N . ALA A 1 316 ? 14.779 0.342 -14.890 1.00 98.38 316 ALA A N 1
ATOM 2405 C CA . ALA A 1 316 ? 15.517 0.285 -16.148 1.00 98.38 316 ALA A CA 1
ATOM 2406 C C . ALA A 1 316 ? 14.740 -0.428 -17.263 1.00 98.38 316 ALA A C 1
ATOM 2408 O O . ALA A 1 316 ? 13.718 -1.066 -17.018 1.00 98.38 316 ALA A O 1
ATOM 2409 N N . ASN A 1 317 ? 15.261 -0.326 -18.491 1.00 98.38 317 ASN A N 1
ATOM 2410 C CA . ASN A 1 317 ? 14.767 -1.031 -19.679 1.00 98.38 317 ASN A CA 1
ATOM 2411 C C . ASN A 1 317 ? 13.239 -0.862 -19.881 1.00 98.38 317 ASN A C 1
ATOM 2413 O O . ASN A 1 317 ? 12.717 0.241 -19.730 1.00 98.38 317 ASN A O 1
ATOM 2417 N N . ASP A 1 318 ? 12.536 -1.935 -20.240 1.00 98.44 318 ASP A N 1
ATOM 2418 C CA . ASP A 1 318 ? 11.101 -2.015 -20.554 1.00 98.44 318 ASP A CA 1
ATOM 2419 C C . ASP A 1 318 ? 10.247 -2.512 -19.365 1.00 98.44 318 ASP A C 1
ATOM 2421 O O . ASP A 1 318 ? 9.305 -3.294 -19.520 1.00 98.44 318 ASP A O 1
ATOM 2425 N N . TRP A 1 319 ? 10.601 -2.101 -18.144 1.00 98.69 319 TRP A N 1
ATOM 2426 C CA . TRP A 1 319 ? 9.986 -2.594 -16.905 1.00 98.69 319 TRP A CA 1
ATOM 2427 C C . TRP A 1 319 ? 8.459 -2.387 -16.823 1.00 98.69 319 TRP A C 1
ATOM 2429 O O . TRP A 1 319 ? 7.759 -3.273 -16.330 1.00 98.69 319 TRP A O 1
ATOM 2439 N N . ILE A 1 320 ? 7.916 -1.270 -17.332 1.00 98.75 320 ILE A N 1
ATOM 2440 C CA . ILE A 1 320 ? 6.462 -1.007 -17.346 1.00 98.75 320 ILE A CA 1
ATOM 2441 C C . ILE A 1 320 ? 5.774 -1.996 -18.284 1.00 98.75 320 ILE A C 1
ATOM 2443 O O . ILE A 1 320 ? 4.730 -2.549 -17.935 1.00 98.75 320 ILE A O 1
ATOM 2447 N N . ASP A 1 321 ? 6.365 -2.250 -19.456 1.00 98.62 321 ASP A N 1
ATOM 2448 C CA . ASP A 1 321 ? 5.800 -3.172 -20.443 1.00 98.62 321 ASP A CA 1
ATOM 2449 C C . ASP A 1 321 ? 5.707 -4.594 -19.878 1.00 98.62 321 ASP A C 1
ATOM 2451 O O . ASP A 1 321 ? 4.667 -5.242 -20.016 1.00 98.62 321 ASP A O 1
ATOM 2455 N N . ARG A 1 322 ? 6.760 -5.070 -19.199 1.00 98.56 322 ARG A N 1
ATOM 2456 C CA . ARG A 1 322 ? 6.777 -6.405 -18.577 1.00 98.56 322 ARG A CA 1
ATOM 2457 C C . ARG A 1 322 ? 5.831 -6.514 -17.382 1.00 98.56 322 ARG A C 1
ATOM 2459 O O . ARG A 1 322 ? 5.081 -7.488 -17.299 1.00 98.56 322 ARG A O 1
ATOM 2466 N N . LEU A 1 323 ? 5.771 -5.504 -16.508 1.00 98.69 323 LEU A N 1
ATOM 2467 C CA . LEU A 1 323 ? 4.789 -5.474 -15.415 1.00 98.69 323 LEU A CA 1
ATOM 2468 C C . LEU A 1 323 ? 3.349 -5.478 -15.946 1.00 98.69 323 LEU A C 1
ATOM 2470 O O . LEU A 1 323 ? 2.511 -6.235 -15.454 1.00 98.69 323 LEU A O 1
ATOM 2474 N N . ARG A 1 324 ? 3.068 -4.694 -16.993 1.00 98.12 324 ARG A N 1
ATOM 2475 C CA . ARG A 1 324 ? 1.763 -4.686 -17.662 1.00 98.12 324 ARG A CA 1
ATOM 2476 C C . ARG A 1 324 ? 1.457 -6.033 -18.313 1.00 98.12 324 ARG A C 1
ATOM 2478 O O . ARG A 1 324 ? 0.342 -6.528 -18.177 1.00 98.12 324 ARG A O 1
ATOM 2485 N N . ALA A 1 325 ? 2.423 -6.657 -18.984 1.00 97.19 325 ALA A N 1
ATOM 2486 C CA . ALA A 1 325 ? 2.239 -7.981 -19.576 1.00 97.19 325 ALA A CA 1
ATOM 2487 C C . ALA A 1 325 ? 1.872 -9.031 -18.513 1.00 97.19 325 ALA A C 1
ATOM 2489 O O . ALA A 1 325 ? 0.937 -9.808 -18.714 1.00 97.19 325 ALA A O 1
ATOM 2490 N N . ALA A 1 326 ? 2.537 -9.006 -17.355 1.00 97.88 326 ALA A N 1
ATOM 2491 C CA . ALA A 1 326 ? 2.186 -9.850 -16.217 1.00 97.88 326 ALA A CA 1
ATOM 2492 C C . ALA A 1 326 ? 0.780 -9.531 -15.668 1.00 97.88 326 ALA A C 1
ATOM 2494 O O . ALA A 1 326 ? 0.010 -10.452 -15.390 1.00 97.88 326 ALA A O 1
ATOM 2495 N N . ALA A 1 327 ? 0.401 -8.253 -15.578 1.00 97.44 327 ALA A N 1
ATOM 2496 C CA . ALA A 1 327 ? -0.906 -7.822 -15.070 1.00 97.44 327 ALA A CA 1
ATOM 2497 C C . ALA A 1 327 ? -2.087 -8.254 -15.958 1.00 97.44 327 ALA A C 1
ATOM 2499 O O . ALA A 1 327 ? -3.200 -8.455 -15.471 1.00 97.44 327 ALA A O 1
ATOM 2500 N N . TYR A 1 328 ? -1.847 -8.434 -17.255 1.00 96.31 328 TYR A N 1
ATOM 2501 C CA . TYR A 1 328 ? -2.843 -8.910 -18.219 1.00 96.31 328 TYR A CA 1
ATOM 2502 C C . TYR A 1 328 ? -2.636 -10.378 -18.629 1.00 96.31 328 TYR A C 1
ATOM 2504 O O . TYR A 1 328 ? -3.259 -10.851 -19.580 1.00 96.31 328 TYR A O 1
ATOM 2512 N N . SER A 1 329 ? -1.801 -11.125 -17.893 1.00 94.75 329 SER A N 1
ATOM 2513 C CA . SER A 1 329 ? -1.597 -12.568 -18.107 1.00 94.75 329 SER A CA 1
ATOM 2514 C C . SER A 1 329 ? -2.801 -13.423 -17.684 1.00 94.75 329 SER A C 1
ATOM 2516 O O . SER A 1 329 ? -2.998 -14.517 -18.211 1.00 94.75 329 SER 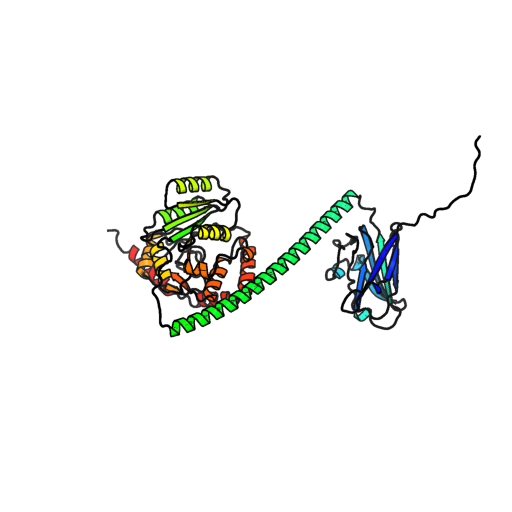A O 1
ATOM 2518 N N . ASP A 1 330 ? -3.632 -12.917 -16.768 1.00 92.06 330 ASP A N 1
ATOM 2519 C CA . ASP A 1 330 ? -4.875 -13.538 -16.310 1.00 92.06 330 ASP A CA 1
ATOM 2520 C C . ASP A 1 330 ? -5.910 -12.441 -15.999 1.00 92.06 330 ASP A C 1
ATOM 2522 O O . ASP A 1 330 ? -5.580 -11.340 -15.548 1.00 92.06 330 ASP A O 1
ATOM 2526 N N . ALA A 1 331 ? -7.187 -12.734 -16.247 1.00 90.69 331 ALA A N 1
ATOM 2527 C CA . ALA A 1 331 ? -8.288 -11.804 -16.022 1.00 90.69 331 ALA A CA 1
ATOM 2528 C C . ALA A 1 331 ? -8.387 -11.316 -14.569 1.00 90.69 331 ALA A C 1
ATOM 2530 O O . ALA A 1 331 ? -8.842 -10.199 -14.338 1.00 90.69 331 ALA A O 1
ATOM 2531 N N . ARG A 1 332 ? -7.927 -12.135 -13.618 1.00 92.44 332 ARG A N 1
ATOM 2532 C CA . ARG A 1 332 ? -8.048 -11.927 -12.173 1.00 92.44 332 ARG A CA 1
ATOM 2533 C C . ARG A 1 332 ? -6.786 -11.380 -11.521 1.00 92.44 332 ARG A C 1
ATOM 2535 O O . ARG A 1 332 ? -6.713 -11.378 -10.299 1.00 92.44 332 ARG A O 1
ATOM 2542 N N . VAL A 1 333 ? -5.779 -10.938 -12.268 1.00 97.06 333 VAL A N 1
ATOM 2543 C CA . VAL A 1 333 ? -4.625 -10.271 -11.644 1.00 97.06 333 VAL A CA 1
ATOM 2544 C C . VAL A 1 333 ? -5.035 -8.881 -11.180 1.00 97.06 333 VAL A C 1
ATOM 2546 O O . VAL A 1 333 ? -5.551 -8.096 -11.967 1.00 97.06 333 VAL A O 1
ATOM 2549 N N . PHE A 1 334 ? -4.809 -8.582 -9.907 1.00 98.19 334 PHE A N 1
ATOM 2550 C CA . PHE A 1 334 ? -5.005 -7.254 -9.335 1.00 98.19 334 PHE A CA 1
ATOM 2551 C C . PHE A 1 334 ? -3.711 -6.457 -9.366 1.00 98.19 334 PHE A C 1
ATOM 2553 O O . PHE A 1 334 ? -3.687 -5.341 -9.887 1.00 98.19 334 PHE A O 1
ATOM 2560 N N . SER A 1 335 ? -2.633 -7.048 -8.847 1.00 98.62 335 SER A N 1
ATOM 2561 C CA . SER A 1 335 ? -1.345 -6.378 -8.744 1.00 98.62 335 SER A CA 1
ATOM 2562 C C . SER A 1 335 ? -0.167 -7.247 -9.157 1.00 98.62 335 SER A C 1
ATOM 2564 O O . SER A 1 335 ? -0.234 -8.476 -9.102 1.00 98.62 335 SER A O 1
ATOM 2566 N N . VAL A 1 336 ? 0.935 -6.591 -9.522 1.00 98.81 336 VAL A N 1
ATOM 2567 C CA . VAL A 1 336 ? 2.205 -7.233 -9.872 1.00 98.81 336 VAL A CA 1
ATOM 2568 C C . VAL A 1 336 ? 3.367 -6.524 -9.183 1.00 98.81 336 VAL A C 1
ATOM 2570 O O . VAL A 1 336 ? 3.513 -5.311 -9.317 1.00 98.81 336 VAL A O 1
ATOM 2573 N N . THR A 1 337 ? 4.213 -7.282 -8.490 1.00 98.81 337 THR A N 1
ATOM 2574 C CA . THR A 1 337 ? 5.436 -6.801 -7.831 1.00 98.81 337 THR A CA 1
ATOM 2575 C C . THR A 1 337 ? 6.679 -7.376 -8.531 1.00 98.81 337 THR A C 1
ATOM 2577 O O . THR A 1 337 ? 6.706 -8.580 -8.805 1.00 98.81 337 THR A O 1
ATOM 2580 N N . PRO A 1 338 ? 7.705 -6.564 -8.850 1.00 98.81 338 PRO A N 1
ATOM 2581 C CA . PRO A 1 338 ? 8.970 -7.049 -9.404 1.00 98.81 338 PRO A CA 1
ATOM 2582 C C . PRO A 1 338 ? 9.916 -7.583 -8.315 1.00 98.81 338 PRO A C 1
ATOM 2584 O O . PRO A 1 338 ? 9.701 -7.368 -7.121 1.00 98.81 338 PRO A O 1
ATOM 2587 N N . PHE A 1 339 ? 11.012 -8.231 -8.722 1.00 98.62 339 PHE A N 1
ATOM 2588 C CA . PHE A 1 339 ? 12.142 -8.460 -7.818 1.00 98.62 339 PHE A CA 1
ATOM 2589 C C . PHE A 1 339 ? 12.793 -7.135 -7.411 1.00 98.62 339 PHE A C 1
ATOM 2591 O O . PHE A 1 339 ? 12.781 -6.155 -8.157 1.00 98.62 339 PHE A O 1
ATOM 2598 N N . SER A 1 340 ? 13.439 -7.136 -6.248 1.00 98.12 340 SER A N 1
ATOM 2599 C CA . SER A 1 340 ? 14.292 -6.035 -5.800 1.00 98.12 340 SER A CA 1
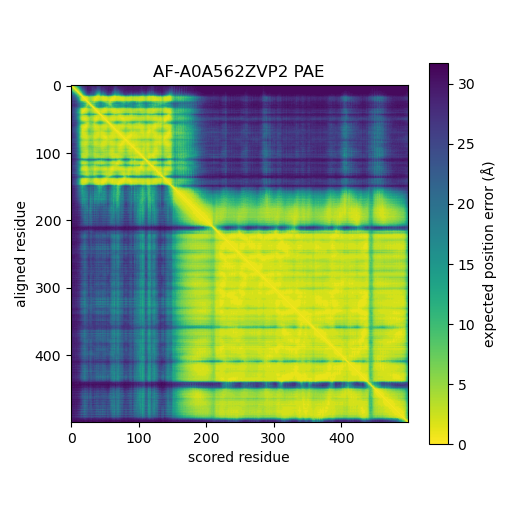ATOM 2600 C C . SER A 1 340 ? 15.397 -6.536 -4.886 1.00 98.12 340 SER A C 1
ATOM 2602 O O . SER A 1 340 ? 15.343 -7.653 -4.381 1.00 98.12 340 SER A O 1
ATOM 2604 N N . ASN A 1 341 ? 16.406 -5.710 -4.640 1.00 96.62 341 ASN A N 1
ATOM 2605 C CA . ASN A 1 341 ? 17.397 -5.975 -3.605 1.00 96.62 341 ASN A CA 1
ATOM 2606 C C . ASN A 1 341 ? 16.806 -5.893 -2.182 1.00 96.62 341 ASN A C 1
ATOM 2608 O O . ASN A 1 341 ? 17.304 -6.562 -1.276 1.00 96.62 341 ASN A O 1
ATOM 2612 N N . ASN A 1 342 ? 15.720 -5.135 -1.995 1.00 94.88 342 ASN A N 1
ATOM 2613 C CA . ASN A 1 342 ? 15.069 -4.936 -0.702 1.00 94.88 342 ASN A CA 1
ATOM 2614 C C . ASN A 1 342 ? 13.536 -4.901 -0.854 1.00 94.88 342 ASN A C 1
ATOM 2616 O O . ASN A 1 342 ? 12.921 -3.838 -0.928 1.00 94.88 342 ASN A O 1
ATOM 2620 N N . ALA A 1 343 ? 12.910 -6.080 -0.928 1.00 94.75 343 ALA A N 1
ATOM 2621 C CA . ALA A 1 343 ? 11.463 -6.231 -1.094 1.00 94.75 343 ALA A CA 1
ATOM 2622 C C . ALA A 1 343 ? 10.884 -7.457 -0.375 1.00 94.75 343 ALA A C 1
ATOM 2624 O O . ALA A 1 343 ? 9.969 -8.109 -0.876 1.00 94.75 343 ALA A O 1
ATOM 2625 N N . THR A 1 344 ? 11.361 -7.775 0.829 1.00 93.75 344 THR A N 1
ATOM 2626 C CA . THR A 1 344 ? 10.801 -8.852 1.671 1.00 93.75 344 THR A CA 1
ATOM 2627 C C . THR A 1 344 ? 10.700 -10.196 0.919 1.00 93.75 344 THR A C 1
ATOM 2629 O O . THR A 1 344 ? 11.719 -10.737 0.492 1.00 93.75 344 THR A O 1
ATOM 2632 N N . ILE A 1 345 ? 9.494 -10.727 0.693 1.00 96.00 345 ILE A N 1
ATOM 2633 C CA . ILE A 1 345 ? 9.234 -11.979 -0.036 1.00 96.00 345 ILE A CA 1
ATOM 2634 C C . ILE A 1 345 ? 9.638 -11.942 -1.526 1.00 96.00 345 ILE A C 1
ATOM 2636 O O . ILE A 1 345 ? 9.707 -12.990 -2.165 1.00 96.00 345 ILE A O 1
ATOM 2640 N N . CYS A 1 346 ? 9.928 -10.754 -2.069 1.00 97.81 346 CYS A N 1
ATOM 2641 C CA . CYS A 1 346 ? 10.409 -10.526 -3.438 1.00 97.81 346 CYS A CA 1
ATOM 2642 C C . CYS A 1 346 ? 11.886 -10.069 -3.475 1.00 97.81 346 CYS A C 1
ATOM 2644 O O . CYS A 1 346 ? 12.347 -9.541 -4.488 1.00 97.81 346 CYS A O 1
ATOM 2646 N N . SER A 1 347 ? 12.643 -10.226 -2.377 1.00 97.31 347 SER A N 1
ATOM 2647 C CA . SER A 1 347 ? 14.063 -9.845 -2.335 1.00 97.31 347 SER A CA 1
ATOM 2648 C C . SER A 1 347 ? 14.964 -10.806 -3.129 1.00 97.31 347 SER A C 1
ATOM 2650 O O . SER A 1 347 ? 14.783 -12.027 -3.122 1.00 97.31 347 SER A O 1
ATOM 2652 N N . TYR A 1 348 ? 16.003 -10.248 -3.747 1.00 96.25 348 TYR A N 1
ATOM 2653 C CA . TYR A 1 348 ? 17.103 -10.937 -4.415 1.00 96.25 348 TYR A CA 1
ATOM 2654 C C . TYR A 1 348 ? 18.464 -10.421 -3.911 1.00 96.25 348 TYR A C 1
ATOM 2656 O O . TYR A 1 348 ? 18.627 -9.214 -3.748 1.00 96.25 348 TYR A O 1
ATOM 2664 N N . PRO A 1 349 ? 19.482 -11.293 -3.749 1.00 95.00 349 PRO A N 1
ATOM 2665 C CA . PRO A 1 349 ? 19.448 -12.747 -3.946 1.00 95.00 349 PRO A CA 1
ATOM 2666 C C . PRO A 1 349 ? 18.798 -13.529 -2.804 1.00 95.00 349 PRO A C 1
ATOM 2668 O O . PRO A 1 349 ? 18.345 -14.655 -3.030 1.00 95.00 349 PRO A O 1
ATOM 2671 N N . ARG A 1 350 ? 18.735 -12.956 -1.599 1.00 94.75 350 ARG A N 1
ATOM 2672 C CA . ARG A 1 350 ? 18.152 -13.613 -0.427 1.00 94.75 350 ARG A CA 1
ATOM 2673 C C . ARG A 1 350 ? 16.825 -12.963 -0.062 1.00 94.75 350 ARG A C 1
ATOM 2675 O O . ARG A 1 350 ? 16.737 -11.744 0.086 1.00 94.75 350 ARG A O 1
ATOM 2682 N N . MET A 1 351 ? 15.797 -13.798 0.043 1.00 94.38 351 MET A N 1
ATOM 2683 C CA . MET A 1 351 ? 14.454 -13.389 0.439 1.00 94.38 351 MET A CA 1
ATOM 2684 C C . MET A 1 351 ? 14.471 -12.846 1.876 1.00 94.38 351 MET A C 1
ATOM 2686 O O . MET A 1 351 ? 15.221 -13.341 2.712 1.00 94.38 351 MET A O 1
ATOM 2690 N N . CYS A 1 352 ? 13.640 -11.845 2.163 1.00 91.75 352 CYS A N 1
ATOM 2691 C CA . CYS A 1 352 ? 13.505 -11.204 3.476 1.00 91.75 352 CYS A CA 1
ATOM 2692 C C . CYS A 1 352 ? 14.780 -10.531 4.011 1.00 91.75 352 CYS A C 1
ATOM 2694 O O . CYS A 1 352 ? 14.886 -10.281 5.210 1.00 91.75 352 CYS A O 1
ATOM 2696 N N . GLU A 1 353 ? 15.714 -10.187 3.125 1.00 91.69 353 GLU A N 1
ATOM 2697 C CA . GLU A 1 353 ? 16.917 -9.427 3.459 1.00 91.69 353 GLU A CA 1
ATOM 2698 C C . GLU A 1 353 ? 16.979 -8.100 2.695 1.00 91.69 353 GLU A C 1
ATOM 2700 O O . GLU A 1 353 ? 16.421 -7.967 1.598 1.00 91.69 353 GLU A O 1
ATOM 2705 N N . ASP A 1 354 ? 17.695 -7.145 3.291 1.00 91.19 354 ASP A N 1
ATOM 2706 C CA . ASP A 1 354 ? 18.205 -5.952 2.624 1.00 91.19 354 ASP A CA 1
ATOM 2707 C C . ASP A 1 354 ? 19.538 -6.310 1.960 1.00 91.19 354 ASP A C 1
ATOM 2709 O O . ASP A 1 354 ? 20.577 -6.453 2.613 1.00 91.19 354 ASP A O 1
ATOM 2713 N N . ASN A 1 355 ? 19.485 -6.578 0.658 1.00 93.31 355 ASN A N 1
ATOM 2714 C CA . ASN A 1 355 ? 20.642 -7.029 -0.092 1.00 93.31 355 ASN A CA 1
ATOM 2715 C C . ASN A 1 355 ? 21.363 -5.831 -0.716 1.00 93.31 355 ASN A C 1
ATOM 2717 O O . ASN A 1 355 ? 20.752 -4.962 -1.338 1.00 93.31 355 ASN A O 1
ATOM 2721 N N . ALA A 1 356 ? 22.692 -5.831 -0.642 1.00 91.56 356 ALA A N 1
ATOM 2722 C CA . ALA A 1 356 ? 23.495 -4.940 -1.467 1.00 91.56 356 ALA A CA 1
ATOM 2723 C C . ALA A 1 356 ? 23.410 -5.360 -2.942 1.00 91.56 356 ALA A C 1
ATOM 2725 O O . ALA A 1 356 ? 23.347 -6.554 -3.258 1.00 91.56 356 ALA A O 1
ATOM 2726 N N . LEU A 1 357 ? 23.472 -4.385 -3.851 1.00 89.62 357 LEU A N 1
ATOM 2727 C CA . LEU A 1 357 ? 23.620 -4.690 -5.270 1.00 89.62 357 LEU A CA 1
ATOM 2728 C C . LEU A 1 357 ? 24.972 -5.371 -5.543 1.00 89.62 357 LEU A C 1
ATOM 2730 O O . LEU A 1 357 ? 25.983 -4.992 -4.940 1.00 89.62 357 LEU A O 1
ATOM 2734 N N . PRO A 1 358 ? 25.027 -6.357 -6.457 1.00 86.56 358 PRO A N 1
ATOM 2735 C CA . PRO A 1 358 ? 26.284 -6.954 -6.886 1.00 86.56 358 PRO A CA 1
ATOM 2736 C C . PRO A 1 358 ? 27.263 -5.897 -7.415 1.00 86.56 358 PRO A C 1
ATOM 2738 O O . PRO A 1 358 ? 26.933 -5.114 -8.303 1.00 86.56 358 PRO A O 1
ATOM 2741 N N . ALA A 1 359 ? 28.488 -5.880 -6.885 1.00 85.06 359 ALA A N 1
ATOM 2742 C CA . ALA A 1 359 ? 29.495 -4.899 -7.279 1.00 85.06 359 ALA A CA 1
ATOM 2743 C C . ALA A 1 359 ? 29.806 -4.971 -8.785 1.00 85.06 359 ALA A C 1
ATOM 2745 O O . ALA A 1 359 ? 30.028 -6.054 -9.330 1.00 85.06 359 ALA A O 1
ATOM 2746 N N . GLY A 1 360 ? 29.869 -3.805 -9.433 1.00 86.06 360 GLY A N 1
ATOM 2747 C CA . GLY A 1 360 ? 30.152 -3.682 -10.866 1.00 86.06 360 GLY A CA 1
ATOM 2748 C C . GLY A 1 360 ? 28.940 -3.865 -11.783 1.00 86.06 360 GLY A C 1
ATOM 2749 O O . GLY A 1 360 ? 29.104 -3.743 -12.990 1.00 86.06 360 GLY A O 1
ATOM 2750 N N . TRP A 1 361 ? 27.749 -4.108 -11.231 1.00 89.38 361 TRP A N 1
ATOM 2751 C CA . TRP A 1 361 ? 26.501 -4.194 -11.985 1.00 89.38 361 TRP A CA 1
ATOM 2752 C C . TRP A 1 361 ? 25.606 -2.995 -11.684 1.00 89.38 361 TRP A C 1
ATOM 2754 O O . TRP A 1 361 ? 25.452 -2.603 -10.526 1.00 89.38 361 TRP A O 1
ATOM 2764 N N . ASN A 1 362 ? 25.003 -2.421 -12.724 1.00 93.75 362 ASN A N 1
ATOM 2765 C CA . ASN A 1 362 ? 23.951 -1.419 -12.567 1.00 93.75 362 ASN A CA 1
ATOM 2766 C C . ASN A 1 362 ? 22.560 -2.079 -12.647 1.00 93.75 362 ASN A C 1
ATOM 2768 O O . ASN A 1 362 ? 22.421 -3.271 -12.929 1.00 93.75 362 ASN A O 1
ATOM 2772 N N . VAL A 1 363 ? 21.515 -1.288 -12.398 1.00 96.38 363 VAL A N 1
ATOM 2773 C CA . VAL A 1 363 ? 20.121 -1.761 -12.405 1.00 96.38 363 VAL A CA 1
ATOM 2774 C C . VAL A 1 363 ? 19.693 -2.292 -13.776 1.00 96.38 363 VAL A C 1
ATOM 2776 O O . VAL A 1 363 ? 18.984 -3.292 -13.837 1.00 96.38 363 VAL A O 1
ATOM 2779 N N . ALA A 1 364 ? 20.153 -1.681 -14.872 1.00 97.38 364 ALA A N 1
ATOM 2780 C CA . ALA A 1 364 ? 19.799 -2.104 -16.225 1.00 97.38 364 ALA A CA 1
ATOM 2781 C C . ALA A 1 364 ? 20.365 -3.480 -16.581 1.00 97.38 364 ALA A C 1
ATOM 2783 O O . ALA A 1 364 ? 19.689 -4.255 -17.259 1.00 97.38 364 ALA A O 1
ATOM 2784 N N . ASP A 1 365 ? 21.569 -3.800 -16.113 1.00 96.44 365 ASP A N 1
ATOM 2785 C CA . ASP A 1 365 ? 22.169 -5.114 -16.326 1.00 96.44 365 ASP A CA 1
ATOM 2786 C C . ASP A 1 365 ? 21.503 -6.196 -15.471 1.00 96.44 365 ASP A C 1
ATOM 2788 O O . ASP A 1 365 ? 21.219 -7.284 -15.970 1.00 96.44 365 ASP A O 1
ATOM 2792 N N . LEU A 1 366 ? 21.193 -5.879 -14.206 1.00 97.00 366 LEU A N 1
ATOM 2793 C CA . LEU A 1 366 ? 20.405 -6.759 -13.341 1.00 97.00 366 LEU A CA 1
ATOM 2794 C C . LEU A 1 366 ? 19.071 -7.083 -14.003 1.00 97.00 366 LEU A C 1
ATOM 2796 O O . LEU A 1 366 ? 18.775 -8.247 -14.256 1.00 97.00 366 LEU A O 1
ATOM 2800 N N . ASP A 1 367 ? 18.300 -6.063 -14.354 1.00 98.38 367 ASP A N 1
ATOM 2801 C CA . ASP A 1 367 ? 16.993 -6.238 -14.968 1.00 98.38 367 ASP A CA 1
ATOM 2802 C C . ASP A 1 367 ? 17.051 -7.001 -16.307 1.00 98.38 367 ASP A C 1
ATOM 2804 O O . ASP A 1 367 ? 16.208 -7.866 -16.547 1.00 98.38 367 ASP A O 1
ATOM 2808 N N . ARG A 1 368 ? 18.091 -6.797 -17.131 1.00 97.81 368 ARG A N 1
ATOM 2809 C CA . ARG A 1 368 ? 18.313 -7.596 -18.351 1.00 97.81 368 ARG A CA 1
ATOM 2810 C C . ARG A 1 368 ? 18.521 -9.077 -18.034 1.00 97.81 368 ARG A C 1
ATOM 2812 O O . ARG A 1 368 ? 17.911 -9.930 -18.677 1.00 97.81 368 ARG A O 1
ATOM 2819 N N . ALA A 1 369 ? 19.330 -9.390 -17.023 1.00 97.44 369 ALA A N 1
ATOM 2820 C CA . ALA A 1 369 ? 19.556 -10.770 -16.610 1.00 97.44 369 ALA A CA 1
ATOM 2821 C C . ALA A 1 369 ? 18.271 -11.437 -16.094 1.00 97.44 369 ALA A C 1
ATOM 2823 O O . ALA A 1 369 ? 18.019 -12.600 -16.408 1.00 97.44 369 ALA A O 1
ATOM 2824 N N . PHE A 1 370 ? 17.420 -10.710 -15.359 1.00 98.31 370 PHE A N 1
ATOM 2825 C CA . PHE A 1 370 ? 16.097 -11.205 -14.962 1.00 98.31 370 PHE A CA 1
ATOM 2826 C C . PHE A 1 370 ? 15.185 -11.436 -16.175 1.00 98.31 370 PHE A C 1
ATOM 2828 O O . PHE A 1 370 ? 14.562 -12.499 -16.268 1.00 98.31 370 PHE A O 1
ATOM 2835 N N . ALA A 1 371 ? 15.157 -10.498 -17.125 1.00 98.00 371 ALA A N 1
ATOM 2836 C CA . ALA A 1 371 ? 14.357 -10.601 -18.342 1.00 98.00 371 ALA A CA 1
ATOM 2837 C C . ALA A 1 371 ? 14.733 -11.830 -19.190 1.00 98.00 371 ALA A C 1
ATOM 2839 O O . ALA A 1 371 ? 13.862 -12.535 -19.705 1.00 98.00 371 ALA A O 1
ATOM 2840 N N . GLU A 1 372 ? 16.028 -12.120 -19.318 1.00 96.81 372 GLU A N 1
ATOM 2841 C CA . GLU A 1 372 ? 16.533 -13.284 -20.052 1.00 96.81 372 GLU A CA 1
ATOM 2842 C C . GLU A 1 372 ? 16.281 -14.598 -19.306 1.00 96.81 372 GLU A C 1
ATOM 2844 O O . GLU A 1 372 ? 15.801 -15.567 -19.898 1.00 96.81 372 GLU A O 1
ATOM 2849 N N . ALA A 1 373 ? 16.555 -14.622 -18.001 1.00 97.69 373 ALA A N 1
ATOM 2850 C CA . ALA A 1 373 ? 16.482 -15.822 -17.173 1.00 97.69 373 ALA A CA 1
ATOM 2851 C C . ALA A 1 373 ? 15.052 -16.303 -16.883 1.00 97.69 373 ALA A C 1
ATOM 2853 O O . ALA A 1 373 ? 14.840 -17.492 -16.616 1.00 97.69 373 ALA A O 1
ATOM 2854 N N . ASN A 1 374 ? 14.083 -15.385 -16.860 1.00 98.19 374 ASN A N 1
ATOM 2855 C CA . ASN A 1 374 ? 12.750 -15.637 -16.315 1.00 98.19 374 ASN A CA 1
ATOM 2856 C C . ASN A 1 374 ? 11.606 -15.148 -17.210 1.00 98.19 374 ASN A C 1
ATOM 2858 O O . ASN A 1 374 ? 10.487 -15.055 -16.722 1.00 98.19 374 ASN A O 1
ATOM 2862 N N . ARG A 1 375 ? 11.857 -14.853 -18.490 1.00 97.38 375 ARG A N 1
ATOM 2863 C CA . ARG A 1 375 ? 10.897 -14.268 -19.446 1.00 97.38 375 ARG A CA 1
ATOM 2864 C C . ARG A 1 375 ? 9.434 -14.690 -19.230 1.00 97.38 375 ARG A C 1
ATOM 2866 O O . ARG A 1 375 ? 9.096 -15.863 -19.400 1.00 97.38 375 ARG A O 1
ATOM 2873 N N . ASN A 1 376 ? 8.567 -13.712 -18.951 1.00 96.44 376 ASN A N 1
ATOM 2874 C CA . ASN A 1 376 ? 7.123 -13.853 -18.717 1.00 96.44 376 ASN A CA 1
ATOM 2875 C C . ASN A 1 376 ? 6.728 -14.769 -17.542 1.00 96.44 376 ASN A C 1
ATOM 2877 O O . ASN A 1 376 ? 5.552 -15.117 -17.406 1.00 96.44 376 ASN A O 1
ATOM 2881 N N . ALA A 1 377 ? 7.675 -15.210 -16.713 1.00 98.25 377 ALA A N 1
ATOM 2882 C CA . ALA A 1 377 ? 7.374 -16.060 -15.575 1.00 98.25 377 ALA A CA 1
ATOM 2883 C C . ALA A 1 377 ? 6.792 -15.225 -14.431 1.00 98.25 377 ALA A C 1
ATOM 2885 O O . ALA A 1 377 ? 7.318 -14.176 -14.057 1.00 98.25 377 ALA A O 1
ATOM 2886 N N . VAL A 1 378 ? 5.713 -15.737 -13.847 1.00 98.44 378 VAL A N 1
ATOM 2887 C CA . VAL A 1 378 ? 5.008 -15.121 -12.723 1.00 98.44 378 VAL A CA 1
ATOM 2888 C C . VAL A 1 378 ? 4.722 -16.157 -11.642 1.00 98.44 378 VAL A C 1
ATOM 2890 O O . VAL A 1 378 ? 4.601 -17.348 -11.939 1.00 98.44 378 VAL A O 1
ATOM 2893 N N . LEU A 1 379 ? 4.593 -15.709 -10.394 1.00 98.19 379 LEU A N 1
ATOM 2894 C CA . LEU A 1 379 ? 4.146 -16.529 -9.263 1.00 98.19 379 LEU A CA 1
ATOM 2895 C C . LEU A 1 379 ? 3.058 -15.805 -8.477 1.00 98.19 379 LEU A C 1
ATOM 2897 O O . LEU A 1 379 ? 3.125 -14.590 -8.328 1.00 98.19 379 LEU A O 1
ATOM 2901 N N . ASP A 1 380 ? 2.087 -16.541 -7.941 1.00 98.44 380 ASP A N 1
ATOM 2902 C CA . ASP A 1 380 ? 1.154 -15.984 -6.960 1.00 98.44 380 ASP A CA 1
ATOM 2903 C C . ASP A 1 380 ? 1.876 -15.676 -5.646 1.00 98.44 380 ASP A C 1
ATOM 2905 O O . ASP A 1 380 ? 2.638 -16.502 -5.137 1.00 98.44 380 ASP A O 1
ATOM 2909 N N . ILE A 1 381 ? 1.586 -14.505 -5.082 1.00 98.06 381 ILE A N 1
ATOM 2910 C CA . ILE A 1 381 ? 2.080 -14.059 -3.779 1.00 98.06 381 ILE A CA 1
ATOM 2911 C C . ILE A 1 381 ? 0.914 -13.692 -2.855 1.00 98.06 381 ILE A C 1
ATOM 2913 O O . ILE A 1 381 ? -0.124 -13.222 -3.327 1.00 98.06 381 ILE A O 1
ATOM 2917 N N . PRO A 1 382 ? 1.060 -13.881 -1.530 1.00 96.44 382 PRO A N 1
ATOM 2918 C CA . PRO A 1 382 ? -0.009 -13.586 -0.572 1.00 96.44 382 PRO A CA 1
ATOM 2919 C C . PRO A 1 382 ? -0.362 -12.089 -0.512 1.00 96.44 382 PRO A C 1
ATOM 2921 O O . PRO A 1 382 ? -1.505 -11.728 -0.251 1.00 96.44 382 PRO A O 1
ATOM 2924 N N . THR A 1 383 ? 0.605 -11.213 -0.784 1.00 96.31 383 THR A N 1
ATOM 2925 C CA . THR A 1 383 ? 0.443 -9.754 -0.839 1.00 96.31 383 THR A CA 1
ATOM 2926 C C . THR A 1 383 ? 1.491 -9.166 -1.777 1.00 96.31 383 THR A C 1
ATOM 2928 O O . THR A 1 383 ? 2.598 -9.699 -1.856 1.00 96.31 383 THR A O 1
ATOM 2931 N N . ALA A 1 384 ? 1.171 -8.064 -2.457 1.00 95.88 384 ALA A N 1
ATOM 2932 C CA . ALA A 1 384 ? 2.180 -7.244 -3.125 1.00 95.88 384 ALA A CA 1
ATOM 2933 C C . ALA A 1 384 ? 3.089 -6.553 -2.097 1.00 95.88 384 ALA A C 1
ATOM 2935 O O . ALA A 1 384 ? 2.738 -6.448 -0.917 1.00 95.88 384 ALA A O 1
ATOM 2936 N N . VAL A 1 385 ? 4.239 -6.061 -2.561 1.00 95.38 385 VAL A N 1
ATOM 2937 C CA . VAL A 1 385 ? 5.185 -5.279 -1.752 1.00 95.38 385 VAL A CA 1
ATOM 2938 C C . VAL A 1 385 ? 5.174 -3.833 -2.248 1.00 95.38 385 VAL A C 1
ATOM 2940 O O . VAL A 1 385 ? 5.479 -3.577 -3.411 1.00 95.38 385 VAL A O 1
ATOM 2943 N N . GLY A 1 386 ? 4.831 -2.888 -1.367 1.00 91.50 386 GLY A N 1
ATOM 2944 C CA . GLY A 1 386 ? 4.470 -1.508 -1.730 1.00 91.50 386 GLY A CA 1
ATOM 2945 C C . GLY A 1 386 ? 5.586 -0.609 -2.280 1.00 91.50 386 GLY A C 1
ATOM 2946 O O . GLY A 1 386 ? 5.307 0.524 -2.649 1.00 91.50 386 GLY A O 1
ATOM 2947 N N . PHE A 1 387 ? 6.836 -1.078 -2.370 1.00 95.31 387 PHE A N 1
ATOM 2948 C CA . PHE A 1 387 ? 7.931 -0.272 -2.935 1.00 95.31 387 PHE A CA 1
ATOM 2949 C C . PHE A 1 387 ? 7.778 -0.038 -4.446 1.00 95.31 387 PHE A C 1
ATOM 2951 O O . PHE A 1 387 ? 8.179 1.003 -4.967 1.00 95.31 387 PHE A O 1
ATOM 2958 N N . CYS A 1 388 ? 7.235 -1.042 -5.138 1.00 98.31 388 CYS A N 1
ATOM 2959 C CA . CYS A 1 388 ? 6.941 -1.041 -6.559 1.00 98.31 388 CYS A CA 1
ATOM 2960 C C . CYS A 1 388 ? 5.814 -2.047 -6.816 1.00 98.31 388 CYS A C 1
ATOM 2962 O O . CYS A 1 388 ? 6.010 -3.261 -6.693 1.00 98.31 388 CYS A O 1
ATOM 2964 N N . MET A 1 389 ? 4.623 -1.560 -7.157 1.00 97.31 389 MET A N 1
ATOM 2965 C CA . MET A 1 389 ? 3.495 -2.425 -7.499 1.00 97.31 389 MET A CA 1
ATOM 2966 C C . MET A 1 389 ? 2.675 -1.855 -8.649 1.00 97.31 389 MET A C 1
ATOM 2968 O O . MET A 1 389 ? 2.145 -0.750 -8.566 1.00 97.31 389 MET A O 1
ATOM 2972 N N . TYR A 1 390 ? 2.538 -2.641 -9.714 1.00 98.75 390 TYR A N 1
ATOM 2973 C CA . TYR A 1 390 ? 1.524 -2.418 -10.737 1.00 98.75 390 TYR A CA 1
ATOM 2974 C C . TYR A 1 390 ? 0.163 -2.789 -10.159 1.00 98.75 390 TYR A C 1
ATOM 2976 O O . TYR A 1 390 ? 0.050 -3.834 -9.526 1.00 98.75 390 TYR A O 1
ATOM 2984 N N . VAL A 1 391 ? -0.865 -1.984 -10.395 1.00 98.62 391 VAL A N 1
ATOM 2985 C CA . VAL A 1 391 ? -2.234 -2.198 -9.930 1.00 98.62 391 VAL A CA 1
ATOM 2986 C C . VAL A 1 391 ? -3.194 -1.886 -11.066 1.00 98.62 391 VAL A C 1
ATOM 2988 O O . VAL A 1 391 ? -3.190 -0.783 -11.622 1.00 98.62 391 VAL A O 1
ATOM 2991 N N . ARG A 1 392 ? -4.039 -2.858 -11.408 1.00 97.94 392 ARG A N 1
ATOM 2992 C CA . ARG A 1 392 ? -5.044 -2.672 -12.451 1.00 97.94 392 ARG A CA 1
ATOM 2993 C C . ARG A 1 392 ? -6.188 -1.780 -11.987 1.00 97.94 392 ARG A C 1
ATOM 2995 O O . ARG A 1 392 ? -6.678 -1.874 -10.859 1.00 97.94 392 ARG A O 1
ATOM 3002 N N . ARG A 1 393 ? -6.649 -0.918 -12.890 1.00 97.50 393 ARG A N 1
ATOM 3003 C CA . ARG A 1 393 ? -7.699 0.063 -12.625 1.00 97.50 393 ARG A CA 1
ATOM 3004 C C . ARG A 1 393 ? -9.058 -0.582 -12.396 1.00 97.50 393 ARG A C 1
ATOM 3006 O O . ARG A 1 393 ? -9.826 -0.082 -11.580 1.00 97.50 393 ARG A O 1
ATOM 3013 N N . ASP A 1 394 ? -9.374 -1.664 -13.098 1.00 95.75 394 ASP A N 1
ATOM 3014 C CA . ASP A 1 394 ? -10.612 -2.414 -12.873 1.00 95.75 394 ASP A CA 1
ATOM 3015 C C . ASP A 1 394 ? -10.623 -3.078 -11.489 1.00 95.75 394 ASP A C 1
ATOM 3017 O O . ASP A 1 394 ? -11.616 -2.972 -10.771 1.00 95.75 394 ASP A O 1
ATOM 3021 N N . GLY A 1 395 ? -9.481 -3.620 -11.069 1.00 95.81 395 GLY A N 1
ATOM 3022 C CA . GLY A 1 395 ? -9.239 -4.054 -9.700 1.00 95.81 395 GLY A CA 1
ATOM 3023 C C . GLY A 1 395 ? -9.474 -2.940 -8.677 1.00 95.81 395 GLY A C 1
ATOM 3024 O O . GLY A 1 395 ? -10.232 -3.124 -7.728 1.00 95.81 395 GLY A O 1
ATOM 3025 N N . LEU A 1 396 ? -8.892 -1.752 -8.880 1.00 97.25 396 LEU A N 1
ATOM 3026 C CA . LEU A 1 396 ? -9.113 -0.595 -7.996 1.00 97.25 396 LEU A CA 1
ATOM 3027 C C . LEU A 1 396 ? -10.580 -0.141 -7.957 1.00 97.25 396 LEU A C 1
ATOM 3029 O O . LEU A 1 396 ? -11.052 0.291 -6.909 1.00 97.25 396 LEU A O 1
ATOM 3033 N N . ARG A 1 397 ? -11.315 -0.235 -9.072 1.00 95.81 397 ARG A N 1
ATOM 3034 C CA . ARG A 1 397 ? -12.750 0.097 -9.119 1.00 95.81 397 ARG A CA 1
ATOM 3035 C C . ARG A 1 397 ? -13.609 -0.902 -8.344 1.00 95.81 397 ARG A C 1
ATOM 3037 O O . ARG A 1 397 ? -14.622 -0.497 -7.785 1.00 95.81 397 ARG A O 1
ATOM 3044 N N . ASP A 1 398 ? -13.222 -2.174 -8.317 1.00 94.56 398 ASP A N 1
ATOM 3045 C CA . ASP A 1 398 ? -13.936 -3.216 -7.571 1.00 94.56 398 ASP A CA 1
ATOM 3046 C C . ASP A 1 398 ? -13.591 -3.189 -6.073 1.00 94.56 398 ASP A C 1
ATOM 3048 O O . ASP A 1 398 ? -14.466 -3.344 -5.223 1.00 94.56 398 ASP A O 1
ATOM 3052 N N . VAL A 1 399 ? -12.320 -2.949 -5.738 1.00 95.31 399 VAL A N 1
ATOM 3053 C CA . VAL A 1 399 ? -11.790 -3.116 -4.375 1.00 95.31 399 VAL A CA 1
ATOM 3054 C C . VAL A 1 399 ? -11.701 -1.799 -3.592 1.00 95.31 399 VAL A C 1
ATOM 3056 O O . VAL A 1 399 ? -11.762 -1.805 -2.358 1.00 95.31 399 VAL A O 1
ATOM 3059 N N . GLY A 1 400 ? -11.571 -0.665 -4.282 1.00 95.88 400 GLY A N 1
ATOM 3060 C CA . GLY A 1 400 ? -11.354 0.658 -3.698 1.00 95.88 400 GLY A CA 1
ATOM 3061 C C . GLY A 1 400 ? -9.876 1.012 -3.492 1.00 95.88 400 GLY A C 1
ATOM 3062 O O . GLY A 1 400 ? -8.972 0.306 -3.930 1.00 95.88 400 GLY A O 1
ATOM 3063 N N . LEU A 1 401 ? -9.637 2.133 -2.810 1.00 96.75 401 LEU A N 1
ATOM 3064 C CA . LEU A 1 401 ? -8.308 2.712 -2.565 1.00 96.75 401 LEU A CA 1
ATOM 3065 C C . LEU A 1 401 ? -7.694 2.234 -1.235 1.00 96.75 401 LEU A C 1
ATOM 3067 O O . LEU A 1 401 ? -8.251 1.349 -0.579 1.00 96.75 401 LEU A O 1
ATOM 3071 N N . PHE A 1 402 ? -6.559 2.807 -0.820 1.00 96.56 402 PHE A N 1
ATOM 3072 C CA . PHE A 1 402 ? -6.023 2.604 0.529 1.00 96.56 402 PHE A CA 1
ATOM 3073 C C . PHE A 1 402 ? -6.964 3.162 1.601 1.00 96.56 402 PHE A C 1
ATOM 3075 O O . PHE A 1 402 ? -7.539 4.241 1.440 1.00 96.56 402 PHE A O 1
ATOM 3082 N N . ASP A 1 403 ? -7.105 2.421 2.699 1.00 94.12 403 ASP A N 1
ATOM 3083 C CA . ASP A 1 403 ? -8.008 2.740 3.806 1.00 94.12 403 ASP A CA 1
ATOM 3084 C C . ASP A 1 403 ? -7.291 3.596 4.862 1.00 94.12 403 ASP A C 1
ATOM 3086 O O . ASP A 1 403 ? -6.760 3.101 5.859 1.00 94.12 403 ASP A O 1
ATOM 3090 N N . MET A 1 404 ? -7.245 4.907 4.622 1.00 91.62 404 MET A N 1
ATOM 3091 C CA . MET A 1 404 ? -6.529 5.828 5.513 1.00 91.62 404 MET A CA 1
ATOM 3092 C C . MET A 1 404 ? -7.259 6.081 6.839 1.00 91.62 404 MET A C 1
ATOM 3094 O O . MET A 1 404 ? -6.630 6.529 7.793 1.00 91.62 404 MET A O 1
ATOM 3098 N N . GLU A 1 405 ? -8.548 5.744 6.934 1.00 88.62 405 GLU A N 1
ATOM 3099 C CA . GLU A 1 405 ? -9.298 5.798 8.197 1.00 88.62 405 GLU A CA 1
ATOM 3100 C C . GLU A 1 405 ? -8.772 4.754 9.193 1.00 88.62 405 GLU A C 1
ATOM 3102 O O . GLU A 1 405 ? -8.704 4.994 10.400 1.00 88.62 405 GLU A O 1
ATOM 3107 N N . LEU A 1 406 ? -8.355 3.589 8.688 1.00 86.69 406 LEU A N 1
ATOM 3108 C CA . LEU A 1 406 ? -7.807 2.510 9.505 1.00 86.69 406 LEU A CA 1
ATOM 3109 C C . LEU A 1 406 ? -6.296 2.584 9.716 1.00 86.69 406 LEU A C 1
ATOM 3111 O O . LEU A 1 406 ? -5.835 2.317 10.831 1.00 86.69 406 LEU A O 1
ATOM 3115 N N . PHE A 1 407 ? -5.546 2.919 8.665 1.00 87.94 407 PHE A N 1
ATOM 3116 C CA . PHE A 1 407 ? -4.078 2.863 8.657 1.00 87.94 407 PHE A CA 1
ATOM 3117 C C . PHE A 1 407 ? -3.408 4.241 8.815 1.00 87.94 407 PHE A C 1
ATOM 3119 O O . PHE A 1 407 ? -2.192 4.345 8.975 1.00 87.94 407 PHE A O 1
ATOM 3126 N N . GLY A 1 408 ? -4.184 5.327 8.857 1.00 85.25 408 GLY A N 1
ATOM 3127 C CA . GLY A 1 408 ? -3.700 6.652 9.239 1.00 85.25 408 GLY A CA 1
ATOM 3128 C C . GLY A 1 408 ? -2.649 7.213 8.281 1.00 85.25 408 GLY A C 1
ATOM 3129 O O . GLY A 1 408 ? -2.976 7.632 7.182 1.00 85.25 408 GLY A O 1
ATOM 3130 N N . LYS A 1 409 ? -1.382 7.290 8.711 1.00 74.88 409 LYS A N 1
ATOM 3131 C CA . LYS A 1 409 ? -0.279 7.858 7.904 1.00 74.88 409 LYS A CA 1
ATOM 3132 C C . LYS A 1 409 ? 0.627 6.808 7.245 1.00 74.88 409 LYS A C 1
ATOM 3134 O O . LYS A 1 409 ? 1.638 7.193 6.655 1.00 74.88 409 LYS A O 1
ATOM 3139 N N . GLY A 1 410 ? 0.278 5.524 7.339 1.00 77.44 410 GLY A N 1
ATOM 3140 C CA . GLY A 1 410 ? 0.934 4.438 6.609 1.00 77.44 410 GLY A CA 1
ATOM 3141 C C . GLY A 1 410 ? 1.198 3.192 7.452 1.00 77.44 410 GLY A C 1
ATOM 3142 O O . GLY A 1 410 ? 0.964 3.197 8.664 1.00 77.44 410 GLY A O 1
ATOM 3143 N N . TYR A 1 411 ? 1.803 2.204 6.792 1.00 81.69 411 TYR A N 1
ATOM 3144 C CA . TYR A 1 411 ? 1.982 0.811 7.207 1.00 81.69 411 TYR A CA 1
ATOM 3145 C C . TYR A 1 411 ? 0.686 -0.011 7.192 1.00 81.69 411 TYR A C 1
ATOM 3147 O O . TYR A 1 411 ? -0.218 0.217 7.991 1.00 81.69 411 TYR A O 1
ATOM 3155 N N . GLY A 1 412 ? 0.654 -1.055 6.358 1.00 89.25 412 GLY A N 1
ATOM 3156 C CA . GLY A 1 412 ? -0.407 -2.065 6.323 1.00 89.25 412 GLY A CA 1
ATOM 3157 C C . GLY A 1 412 ? -1.549 -1.757 5.354 1.00 89.25 412 GLY A C 1
ATOM 3158 O O . GLY A 1 412 ? -2.327 -2.659 5.044 1.00 89.25 412 GLY A O 1
ATOM 3159 N N . GLU A 1 413 ? -1.638 -0.535 4.829 1.00 93.69 413 GLU A N 1
ATOM 3160 C CA . GLU A 1 413 ? -2.617 -0.131 3.818 1.00 93.69 413 GLU A CA 1
ATOM 3161 C C . GLU A 1 413 ? -2.480 -0.915 2.510 1.00 93.69 413 GLU A C 1
ATOM 3163 O O . GLU A 1 413 ? -3.486 -1.278 1.894 1.00 93.69 413 GLU A O 1
ATOM 3168 N N . GLU A 1 414 ? -1.248 -1.218 2.101 1.00 94.19 414 GLU A N 1
ATOM 3169 C CA . GLU A 1 414 ? -0.949 -1.986 0.901 1.00 94.19 414 GLU A CA 1
ATOM 3170 C C . GLU A 1 414 ? -1.298 -3.461 1.098 1.00 94.19 414 GLU A C 1
ATOM 3172 O O . GLU A 1 414 ? -1.874 -4.088 0.205 1.00 94.19 414 GLU A O 1
ATOM 3177 N N . ASN A 1 415 ? -1.041 -3.998 2.297 1.00 95.25 415 ASN A N 1
ATOM 3178 C CA . ASN A 1 415 ? -1.439 -5.355 2.653 1.00 95.25 415 ASN A CA 1
ATOM 3179 C C . ASN A 1 415 ? -2.962 -5.473 2.689 1.00 95.25 415 ASN A C 1
ATOM 3181 O O . ASN A 1 415 ? -3.522 -6.399 2.107 1.00 95.25 415 ASN A O 1
ATOM 3185 N N . ASP A 1 416 ? -3.645 -4.515 3.317 1.00 96.62 416 ASP A N 1
ATOM 3186 C CA . ASP A 1 416 ? -5.103 -4.465 3.347 1.00 96.62 416 ASP A CA 1
ATOM 3187 C C . ASP A 1 416 ? -5.703 -4.395 1.940 1.00 96.62 416 ASP A C 1
ATOM 3189 O O . ASP A 1 416 ? -6.661 -5.113 1.654 1.00 96.62 416 ASP A O 1
ATOM 3193 N N . LEU A 1 417 ? -5.137 -3.578 1.047 1.00 97.56 417 LEU A N 1
ATOM 3194 C CA . LEU A 1 417 ? -5.592 -3.500 -0.339 1.00 97.56 417 LEU A CA 1
ATOM 3195 C C . LEU A 1 417 ? -5.442 -4.848 -1.059 1.00 97.56 417 LEU A C 1
ATOM 3197 O O . LEU A 1 417 ? -6.402 -5.328 -1.664 1.00 97.56 417 LEU A O 1
ATOM 3201 N N . CYS A 1 418 ? -4.273 -5.482 -0.951 1.00 97.69 418 CYS A N 1
ATOM 3202 C CA . CYS A 1 418 ? -3.997 -6.774 -1.584 1.00 97.69 418 CYS A CA 1
ATOM 3203 C C . CYS A 1 418 ? -4.893 -7.894 -1.046 1.00 97.69 418 CYS A C 1
ATOM 3205 O O . CYS A 1 418 ? -5.334 -8.760 -1.804 1.00 97.69 418 CYS A O 1
ATOM 3207 N N . LEU A 1 419 ? -5.176 -7.882 0.257 1.00 97.25 419 LEU A N 1
ATOM 3208 C CA . LEU A 1 419 ? -6.004 -8.892 0.905 1.00 97.25 419 LEU A CA 1
ATOM 3209 C C . LEU A 1 419 ? -7.497 -8.665 0.646 1.00 97.25 419 LEU A C 1
ATOM 3211 O O . LEU A 1 419 ? -8.233 -9.636 0.474 1.00 97.25 419 LEU A O 1
ATOM 3215 N N . ARG A 1 420 ? -7.955 -7.410 0.536 1.00 97.06 420 ARG A N 1
ATOM 3216 C CA . ARG A 1 420 ? -9.300 -7.122 0.016 1.00 97.06 420 ARG A CA 1
ATOM 3217 C C . ARG A 1 420 ? -9.455 -7.593 -1.423 1.00 97.06 420 ARG A C 1
ATOM 3219 O O . ARG A 1 420 ? -10.483 -8.177 -1.754 1.00 97.06 420 ARG A O 1
ATOM 3226 N N . ALA A 1 421 ? -8.446 -7.367 -2.262 1.00 97.50 421 ALA A N 1
ATOM 3227 C CA . ALA A 1 421 ? -8.457 -7.846 -3.636 1.00 97.50 421 ALA A CA 1
ATOM 3228 C C . ALA A 1 421 ? -8.525 -9.381 -3.685 1.00 97.50 421 ALA A C 1
ATOM 3230 O O . ALA A 1 421 ? -9.370 -9.935 -4.388 1.00 97.50 421 ALA A O 1
ATOM 3231 N N . ALA A 1 422 ? -7.726 -10.072 -2.866 1.00 96.81 422 ALA A N 1
ATOM 3232 C CA . ALA A 1 422 ? -7.783 -11.527 -2.736 1.00 96.81 422 ALA A CA 1
ATOM 3233 C C . ALA A 1 422 ? -9.163 -12.027 -2.266 1.00 96.81 422 ALA A C 1
ATOM 3235 O O . ALA A 1 422 ? -9.702 -12.987 -2.820 1.00 96.81 422 ALA A O 1
ATOM 3236 N N . ASP A 1 423 ? -9.779 -11.344 -1.297 1.00 96.00 423 ASP A N 1
ATOM 3237 C CA . ASP A 1 423 ? -11.131 -11.654 -0.824 1.00 96.00 423 ASP A CA 1
ATOM 3238 C C . ASP A 1 423 ? -12.195 -11.458 -1.916 1.00 96.00 423 ASP A C 1
ATOM 3240 O O . ASP A 1 423 ? -13.156 -12.224 -1.973 1.00 96.00 423 ASP A O 1
ATOM 3244 N N . ALA A 1 424 ? -11.996 -10.497 -2.821 1.00 95.31 424 ALA A N 1
ATOM 3245 C CA . ALA A 1 424 ? -12.810 -10.292 -4.019 1.00 95.31 424 ALA A CA 1
ATOM 3246 C C . ALA A 1 424 ? -12.461 -11.254 -5.182 1.00 95.31 424 ALA A C 1
ATOM 3248 O O . ALA A 1 424 ? -13.084 -11.202 -6.240 1.00 95.31 424 ALA A O 1
ATOM 3249 N N . GLY A 1 425 ? -11.530 -12.194 -4.980 1.00 94.69 425 GLY A N 1
ATOM 3250 C CA . GLY A 1 425 ? -11.174 -13.232 -5.953 1.00 94.69 425 GLY A CA 1
ATOM 3251 C C . GLY A 1 425 ? -10.066 -12.846 -6.930 1.00 94.69 425 GLY A C 1
ATOM 3252 O O . GLY A 1 425 ? -9.810 -13.596 -7.877 1.00 94.69 425 GLY A O 1
ATOM 3253 N N . TRP A 1 426 ? -9.411 -11.711 -6.701 1.00 96.56 426 TRP A N 1
ATOM 3254 C CA . TRP A 1 426 ? -8.238 -11.306 -7.454 1.00 96.56 426 TRP A CA 1
ATOM 3255 C C . TRP A 1 426 ? -6.959 -12.001 -6.963 1.00 96.56 426 TRP A C 1
ATOM 3257 O O . TRP A 1 426 ? -6.913 -12.607 -5.894 1.00 96.56 426 TRP A O 1
ATOM 3267 N N . ARG A 1 427 ? -5.898 -11.911 -7.764 1.00 97.38 427 ARG A N 1
ATOM 3268 C CA . ARG A 1 427 ? -4.578 -12.501 -7.536 1.00 97.38 427 ARG A CA 1
ATOM 3269 C C . ARG A 1 427 ? -3.521 -11.407 -7.488 1.00 97.38 427 ARG A C 1
ATOM 3271 O O . ARG A 1 427 ? -3.538 -10.495 -8.313 1.00 97.38 427 ARG A O 1
ATOM 3278 N N . ASN A 1 428 ? -2.574 -11.541 -6.570 1.00 98.56 428 ASN A N 1
ATOM 3279 C CA . ASN A 1 428 ? -1.379 -10.707 -6.521 1.00 98.56 428 ASN A CA 1
ATOM 3280 C C . ASN A 1 428 ? -0.221 -11.535 -7.081 1.00 98.56 428 ASN A C 1
ATOM 3282 O O . ASN A 1 428 ? -0.029 -12.677 -6.660 1.00 98.56 428 ASN A O 1
ATOM 3286 N N . LEU A 1 429 ? 0.524 -10.989 -8.039 1.00 98.69 429 LEU A N 1
ATOM 3287 C CA . LEU A 1 429 ? 1.606 -11.698 -8.715 1.00 98.69 429 LEU A CA 1
ATOM 3288 C C . LEU A 1 429 ? 2.977 -11.105 -8.399 1.00 98.69 429 LEU A C 1
ATOM 3290 O O . LEU A 1 429 ? 3.139 -9.902 -8.217 1.00 98.69 429 LEU A O 1
ATOM 3294 N N . HIS A 1 430 ? 3.984 -11.964 -8.430 1.00 98.75 430 HIS A N 1
ATOM 3295 C CA . HIS A 1 430 ? 5.386 -11.605 -8.535 1.00 98.75 430 HIS A CA 1
ATOM 3296 C C . HIS A 1 430 ? 5.827 -11.774 -9.992 1.00 98.75 430 HIS A C 1
ATOM 3298 O O . HIS A 1 430 ? 5.827 -12.896 -10.501 1.00 98.75 430 HIS A O 1
ATOM 3304 N N . ALA A 1 431 ? 6.224 -10.686 -10.657 1.00 98.75 431 ALA A N 1
ATOM 3305 C CA . ALA A 1 431 ? 6.900 -10.748 -11.953 1.00 98.75 431 ALA A CA 1
ATOM 3306 C C . ALA A 1 431 ? 8.349 -11.178 -11.733 1.00 98.75 431 ALA A C 1
ATOM 3308 O O . ALA A 1 431 ? 9.114 -10.481 -11.065 1.00 98.75 431 ALA A O 1
ATOM 3309 N N . LEU A 1 432 ? 8.712 -12.354 -12.240 1.00 98.75 432 LEU A N 1
ATOM 3310 C CA . LEU A 1 432 ? 10.032 -12.934 -12.002 1.00 98.75 432 LEU A CA 1
ATOM 3311 C C . LEU A 1 432 ? 11.086 -12.445 -12.988 1.00 98.75 432 LEU A C 1
ATOM 3313 O O . LEU A 1 432 ? 12.264 -12.760 -12.832 1.00 98.75 432 LEU A O 1
ATOM 3317 N N . ASP A 1 433 ? 10.660 -11.721 -14.013 1.00 98.62 433 ASP A N 1
ATOM 3318 C CA . ASP A 1 433 ? 11.492 -11.237 -15.095 1.00 98.62 433 ASP A CA 1
ATOM 3319 C C . ASP A 1 433 ? 11.769 -9.744 -15.021 1.00 98.62 433 ASP A C 1
ATOM 3321 O O . ASP A 1 433 ? 12.417 -9.261 -15.933 1.00 98.62 433 ASP A O 1
ATOM 3325 N N . VAL A 1 434 ? 11.336 -9.040 -13.967 1.00 98.81 434 VAL A N 1
ATOM 3326 C CA . VAL A 1 434 ? 11.568 -7.602 -13.738 1.00 98.81 434 VAL A CA 1
ATOM 3327 C C . VAL A 1 434 ? 12.358 -7.382 -12.455 1.00 98.81 434 VAL A C 1
ATOM 3329 O O . VAL A 1 434 ? 12.018 -7.960 -11.421 1.00 98.81 434 VAL A O 1
ATOM 3332 N N . PHE A 1 435 ? 13.371 -6.512 -12.506 1.00 98.69 435 PHE A N 1
ATOM 3333 C CA . PHE A 1 435 ? 14.132 -6.079 -11.335 1.00 98.69 435 PHE A CA 1
ATOM 3334 C C . PHE A 1 435 ? 14.075 -4.559 -11.159 1.00 98.69 435 PHE A C 1
ATOM 3336 O O . PHE A 1 435 ? 14.334 -3.799 -12.089 1.00 98.69 435 PHE A O 1
ATOM 3343 N N . VAL A 1 436 ? 13.786 -4.121 -9.935 1.00 98.62 436 VAL A N 1
ATOM 3344 C CA . VAL A 1 436 ? 13.768 -2.711 -9.533 1.00 98.62 436 VAL A CA 1
ATOM 3345 C C . VAL A 1 436 ? 14.618 -2.555 -8.283 1.00 98.62 436 VAL A C 1
ATOM 3347 O O . VAL A 1 436 ? 14.391 -3.232 -7.280 1.00 98.62 436 VAL A O 1
ATOM 3350 N N . ARG A 1 437 ? 15.598 -1.651 -8.304 1.00 97.88 437 ARG A N 1
ATOM 3351 C CA . ARG A 1 437 ? 16.381 -1.353 -7.101 1.00 97.88 437 ARG A CA 1
ATOM 3352 C C . ARG A 1 437 ? 15.513 -0.576 -6.116 1.00 97.88 437 ARG A C 1
ATOM 3354 O O . ARG A 1 437 ? 14.772 0.311 -6.519 1.00 97.88 437 ARG A O 1
ATOM 3361 N N . HIS A 1 438 ? 15.654 -0.877 -4.834 1.00 96.44 438 HIS A N 1
ATOM 3362 C CA . HIS A 1 438 ? 15.061 -0.127 -3.734 1.00 96.44 438 HIS A CA 1
ATOM 3363 C C . HIS A 1 438 ? 16.136 0.127 -2.676 1.00 96.44 438 HIS A C 1
ATOM 3365 O O . HIS A 1 438 ? 16.712 -0.820 -2.134 1.00 96.44 438 HIS A O 1
ATOM 3371 N N . THR A 1 439 ? 16.449 1.397 -2.415 1.00 91.81 439 THR A N 1
ATOM 3372 C CA . THR A 1 439 ? 17.444 1.776 -1.401 1.00 91.81 439 THR A CA 1
ATOM 3373 C C . THR A 1 439 ? 16.932 1.453 0.010 1.00 91.81 439 THR A C 1
ATOM 3375 O O . THR A 1 439 ? 17.713 1.012 0.849 1.00 91.81 439 THR A O 1
ATOM 3378 N N . GLY A 1 440 ? 15.625 1.596 0.268 1.00 76.50 440 GLY A N 1
ATOM 3379 C CA . GLY A 1 440 ? 14.991 1.176 1.522 1.00 76.50 440 GLY A CA 1
ATOM 3380 C C . GLY A 1 440 ? 15.312 2.086 2.710 1.00 76.50 440 GLY A C 1
ATOM 3381 O O . GLY A 1 440 ? 15.423 1.615 3.844 1.00 76.50 440 GLY A O 1
ATOM 3382 N N . GLY A 1 441 ? 15.487 3.386 2.453 1.00 59.91 441 GLY A N 1
ATOM 3383 C CA . GLY A 1 441 ? 16.303 4.251 3.309 1.00 59.91 441 GLY A CA 1
ATOM 3384 C C . GLY A 1 441 ? 15.640 5.458 3.973 1.00 59.91 441 GLY A C 1
ATOM 3385 O O . GLY A 1 441 ? 16.287 6.053 4.830 1.00 59.91 441 GLY A O 1
ATOM 3386 N N . VAL A 1 442 ? 14.403 5.860 3.636 1.00 50.25 442 VAL A N 1
ATOM 3387 C CA . VAL A 1 442 ? 13.926 7.209 4.057 1.00 50.25 442 VAL A CA 1
ATOM 3388 C C . VAL A 1 442 ? 12.486 7.288 4.591 1.00 50.25 442 VAL A C 1
ATOM 3390 O O . VAL A 1 442 ? 12.052 8.346 5.045 1.00 50.25 442 VAL A O 1
ATOM 3393 N N . SER A 1 443 ? 11.733 6.190 4.684 1.00 41.88 443 SER A N 1
ATOM 3394 C CA . SER A 1 443 ? 10.366 6.266 5.230 1.00 41.88 443 SER A CA 1
ATOM 3395 C C . SER A 1 443 ? 10.294 5.912 6.721 1.00 41.88 443 SER A C 1
ATOM 3397 O O . SER A 1 443 ? 10.159 4.756 7.111 1.00 41.88 443 SER A O 1
ATOM 3399 N N . PHE A 1 444 ? 10.318 6.977 7.532 1.00 44.25 444 PHE A N 1
ATOM 3400 C CA . PHE A 1 444 ? 10.071 7.070 8.981 1.00 44.25 444 PHE A CA 1
ATOM 3401 C C . PHE A 1 444 ? 11.190 6.545 9.906 1.00 44.25 444 PHE A C 1
ATOM 3403 O O . PHE A 1 444 ? 11.441 5.351 10.008 1.00 44.25 444 PHE A O 1
ATOM 3410 N N . GLY A 1 445 ? 11.828 7.469 10.642 1.00 41.47 445 GLY A N 1
ATOM 3411 C CA . GLY A 1 445 ? 12.849 7.199 11.665 1.00 41.47 445 GLY A CA 1
ATOM 3412 C C . GLY A 1 445 ? 12.333 6.469 12.921 1.00 41.47 445 GLY A C 1
ATOM 3413 O O . GLY A 1 445 ? 11.522 5.553 12.849 1.00 41.47 445 GLY A O 1
ATOM 3414 N N . ALA A 1 446 ? 12.795 6.868 14.114 1.00 37.84 446 ALA A N 1
ATOM 3415 C CA . ALA A 1 446 ? 12.565 6.171 15.397 1.00 37.84 446 ALA A CA 1
ATOM 3416 C C . ALA A 1 446 ? 11.086 5.877 15.778 1.00 37.84 446 ALA A C 1
ATOM 3418 O O . ALA A 1 446 ? 10.837 5.088 16.689 1.00 37.84 446 ALA A O 1
ATOM 3419 N N . SER A 1 447 ? 10.108 6.460 15.075 1.00 50.25 447 SER A N 1
ATOM 3420 C CA . SER A 1 447 ? 8.661 6.222 15.206 1.00 50.25 447 SER A CA 1
ATOM 3421 C C . SER A 1 447 ? 8.107 5.063 14.356 1.00 50.25 447 SER A C 1
ATOM 3423 O O . SER A 1 447 ? 6.904 4.805 14.413 1.00 50.25 447 SER A O 1
ATOM 3425 N N . LYS A 1 448 ? 8.953 4.353 13.592 1.00 58.31 448 LYS A N 1
ATOM 3426 C CA . LYS A 1 448 ? 8.572 3.204 12.746 1.00 58.31 448 LYS A CA 1
ATOM 3427 C C . LYS A 1 448 ? 7.938 2.061 13.544 1.00 58.31 448 LYS A C 1
ATOM 3429 O O . LYS A 1 448 ? 6.852 1.597 13.216 1.00 58.31 448 LYS A O 1
ATOM 3434 N N . LYS A 1 449 ? 8.581 1.658 14.644 1.00 64.25 449 LYS A N 1
ATOM 3435 C CA . LYS A 1 449 ? 8.205 0.441 15.384 1.00 64.25 449 LYS A CA 1
ATOM 3436 C C . LYS A 1 449 ? 6.790 0.481 15.988 1.00 64.25 449 LYS A C 1
ATOM 3438 O O . LYS A 1 449 ? 6.103 -0.528 15.873 1.00 64.25 449 LYS A O 1
ATOM 3443 N N . PRO A 1 450 ? 6.322 1.586 16.609 1.00 75.06 450 PRO A N 1
ATOM 3444 C CA . PRO A 1 450 ? 4.966 1.632 17.159 1.00 75.06 450 PRO A CA 1
ATOM 3445 C C . PRO A 1 450 ? 3.867 1.573 16.091 1.00 75.06 450 PRO A C 1
ATOM 3447 O O . PRO A 1 450 ? 2.935 0.791 16.236 1.00 75.06 450 PRO A O 1
ATOM 3450 N N . ARG A 1 451 ? 3.996 2.341 14.998 1.00 75.69 451 ARG A N 1
ATOM 3451 C CA . ARG A 1 451 ? 2.978 2.383 13.929 1.00 75.69 451 ARG A CA 1
ATOM 3452 C C . ARG A 1 451 ? 2.879 1.061 13.182 1.00 75.69 451 ARG A C 1
ATOM 3454 O O . ARG A 1 451 ? 1.783 0.561 12.966 1.00 75.69 451 ARG A O 1
ATOM 3461 N N . GLU A 1 452 ? 4.024 0.471 12.854 1.00 79.19 452 GLU A N 1
ATOM 3462 C CA . GLU A 1 452 ? 4.091 -0.849 12.229 1.00 79.19 452 GLU A CA 1
ATOM 3463 C C . GLU A 1 452 ? 3.456 -1.919 13.136 1.00 79.19 452 GLU A C 1
ATOM 3465 O O . GLU A 1 452 ? 2.648 -2.725 12.680 1.00 79.19 452 GLU A O 1
ATOM 3470 N N . ALA A 1 453 ? 3.732 -1.884 14.446 1.00 83.00 453 ALA A N 1
ATOM 3471 C CA . ALA A 1 453 ? 3.118 -2.807 15.399 1.00 83.00 453 ALA A CA 1
ATOM 3472 C C . ALA A 1 453 ? 1.591 -2.631 15.499 1.00 83.00 453 ALA A C 1
ATOM 3474 O O . ALA A 1 453 ? 0.862 -3.625 15.518 1.00 83.00 453 ALA A O 1
ATOM 3475 N N . GLU A 1 454 ? 1.095 -1.392 15.537 1.00 85.44 454 GLU A N 1
ATOM 3476 C CA . GLU A 1 454 ? -0.342 -1.087 15.550 1.00 85.44 454 GLU A CA 1
ATOM 3477 C C . GLU A 1 454 ? -1.041 -1.560 14.268 1.00 85.44 454 GLU A C 1
ATOM 3479 O O . GLU A 1 454 ? -2.093 -2.205 14.341 1.00 85.44 454 GLU A O 1
ATOM 3484 N N . ALA A 1 455 ? -0.430 -1.313 13.106 1.00 87.38 455 ALA A N 1
ATOM 3485 C CA . ALA A 1 455 ? -0.912 -1.803 11.820 1.00 87.38 455 ALA A CA 1
ATOM 3486 C C . ALA A 1 455 ? -0.966 -3.337 11.786 1.00 87.38 455 ALA A C 1
ATOM 3488 O O . ALA A 1 455 ? -1.947 -3.908 11.312 1.00 87.38 455 ALA A O 1
ATOM 3489 N N . MET A 1 456 ? 0.033 -4.028 12.348 1.00 86.88 456 MET A N 1
ATOM 3490 C CA . MET A 1 456 ? 0.036 -5.496 12.399 1.00 86.88 456 MET A CA 1
ATOM 3491 C C . MET A 1 456 ? -1.030 -6.064 13.326 1.00 86.88 456 MET A C 1
ATOM 3493 O O . MET A 1 456 ? -1.648 -7.075 12.995 1.00 86.88 456 MET A O 1
ATOM 3497 N N . VAL A 1 457 ? -1.315 -5.415 14.457 1.00 89.62 457 VAL A N 1
ATOM 3498 C CA . VAL A 1 457 ? -2.465 -5.797 15.292 1.00 89.62 457 VAL A CA 1
ATOM 3499 C C . VAL A 1 457 ? -3.763 -5.680 14.493 1.00 89.62 457 VAL A C 1
ATOM 3501 O O . VAL A 1 457 ? -4.605 -6.576 14.559 1.00 89.62 457 VAL A O 1
ATOM 3504 N N . LEU A 1 458 ? -3.909 -4.616 13.703 1.00 90.25 458 LEU A N 1
ATOM 3505 C CA . LEU A 1 458 ? -5.087 -4.406 12.870 1.00 90.25 458 LEU A CA 1
ATOM 3506 C C . LEU A 1 458 ? -5.211 -5.445 11.751 1.00 90.25 458 LEU A C 1
ATOM 3508 O O . LEU A 1 458 ? -6.280 -6.033 11.575 1.00 90.25 458 LEU A O 1
ATOM 3512 N N . LEU A 1 459 ? -4.118 -5.719 11.034 1.00 91.94 459 LEU A N 1
ATOM 3513 C CA . LEU A 1 459 ? -4.092 -6.748 9.999 1.00 91.94 459 LEU A CA 1
ATOM 3514 C C . LEU A 1 459 ? -4.395 -8.129 10.568 1.00 91.94 459 LEU A C 1
ATOM 3516 O O . LEU A 1 459 ? -5.111 -8.872 9.916 1.00 91.94 459 LEU A O 1
ATOM 3520 N N . ARG A 1 460 ? -3.941 -8.475 11.777 1.00 91.25 460 ARG A N 1
ATOM 3521 C CA . ARG A 1 460 ? -4.297 -9.752 12.428 1.00 91.25 460 ARG A CA 1
ATOM 3522 C C . ARG A 1 460 ? -5.780 -9.855 12.751 1.00 91.25 460 ARG A C 1
ATOM 3524 O O . ARG A 1 460 ? -6.368 -10.924 12.606 1.00 91.25 460 ARG A O 1
ATOM 3531 N N . GLN A 1 461 ? -6.381 -8.756 13.205 1.00 91.56 461 GLN A N 1
ATOM 3532 C CA . GLN A 1 461 ? -7.810 -8.707 13.513 1.00 91.56 461 GLN A CA 1
ATOM 3533 C C . GLN A 1 461 ? -8.656 -8.852 12.252 1.00 91.56 461 GLN A C 1
ATOM 3535 O O . GLN A 1 461 ? -9.640 -9.587 12.252 1.00 91.56 461 GLN A O 1
ATOM 3540 N N . LEU A 1 462 ? -8.265 -8.169 11.177 1.00 93.00 462 LEU A N 1
ATOM 3541 C CA . LEU A 1 462 ? -8.942 -8.285 9.899 1.00 93.00 462 LEU A CA 1
ATOM 3542 C C . LEU A 1 462 ? -8.627 -9.656 9.281 1.00 93.00 462 LEU A C 1
ATOM 3544 O O . LEU A 1 462 ? -9.517 -10.485 9.111 1.00 93.00 462 LEU A O 1
ATOM 3548 N N . TYR A 1 463 ? -7.372 -9.951 8.988 1.00 94.56 463 TYR A N 1
ATOM 3549 C CA . TYR A 1 463 ? -6.913 -11.077 8.179 1.00 94.56 463 TYR A CA 1
ATOM 3550 C C . TYR A 1 463 ? -6.129 -12.131 8.994 1.00 94.56 463 TYR A C 1
ATOM 3552 O O . TYR A 1 463 ? -4.926 -12.275 8.794 1.00 94.56 463 TYR A O 1
ATOM 3560 N N . PRO A 1 464 ? -6.777 -12.951 9.847 1.00 92.00 464 PRO A N 1
ATOM 3561 C CA . PRO A 1 464 ? -6.093 -13.976 10.644 1.00 92.00 464 PRO A CA 1
ATOM 3562 C C . PRO A 1 464 ? -5.210 -14.963 9.862 1.00 92.00 464 PRO A C 1
ATOM 3564 O O . PRO A 1 464 ? -4.263 -15.503 10.422 1.00 92.00 464 PRO A O 1
ATOM 3567 N N . GLY A 1 465 ? -5.524 -15.224 8.587 1.00 91.69 465 GLY A N 1
ATOM 3568 C CA . GLY A 1 465 ? -4.746 -16.125 7.724 1.00 91.69 465 GLY A CA 1
ATOM 3569 C C . GLY A 1 465 ? -3.497 -15.492 7.104 1.00 91.69 465 GLY A C 1
ATOM 3570 O O . GLY A 1 465 ? -2.606 -16.217 6.683 1.00 91.69 465 GLY A O 1
ATOM 3571 N N . TYR A 1 466 ? -3.391 -14.159 7.102 1.00 93.12 466 TYR A N 1
ATOM 3572 C CA . TYR A 1 466 ? -2.342 -13.440 6.376 1.00 93.12 466 TYR A CA 1
ATOM 3573 C C . TYR A 1 466 ? -0.924 -13.821 6.822 1.00 93.12 466 TYR A C 1
ATOM 3575 O O . TYR A 1 466 ? -0.098 -14.199 5.995 1.00 93.12 466 TYR A O 1
ATOM 3583 N N . GLU A 1 467 ? -0.627 -13.748 8.121 1.00 92.44 467 GLU A N 1
ATOM 3584 C CA . GLU A 1 467 ? 0.709 -14.085 8.627 1.00 92.44 467 GLU A CA 1
ATOM 3585 C C . GLU A 1 467 ? 1.076 -15.564 8.413 1.00 92.44 467 GLU A C 1
ATOM 3587 O O . GLU A 1 467 ? 2.188 -15.815 7.943 1.00 92.44 467 GLU A O 1
ATOM 3592 N N . PRO A 1 468 ? 0.192 -16.546 8.699 1.00 95.19 468 PRO A N 1
ATOM 3593 C CA . PRO A 1 468 ? 0.428 -17.938 8.322 1.00 95.19 468 PRO A CA 1
ATOM 3594 C C . PRO A 1 468 ? 0.722 -18.131 6.830 1.00 95.19 468 PRO A C 1
ATOM 3596 O O . PRO A 1 468 ? 1.675 -18.832 6.498 1.00 95.19 468 PRO A O 1
ATOM 3599 N N . ASP A 1 469 ? -0.042 -17.485 5.945 1.00 95.06 469 ASP A N 1
ATOM 3600 C CA . ASP A 1 469 ? 0.123 -17.611 4.492 1.00 95.06 469 ASP A CA 1
ATOM 3601 C C . ASP A 1 469 ? 1.469 -17.030 4.025 1.00 95.06 469 ASP A C 1
ATOM 3603 O O . ASP A 1 469 ? 2.171 -17.636 3.211 1.00 95.06 469 ASP A O 1
ATOM 3607 N N . VAL A 1 470 ? 1.875 -15.879 4.575 1.00 95.31 470 VAL A N 1
ATOM 3608 C CA . VAL A 1 470 ? 3.197 -15.283 4.319 1.00 95.31 470 VAL A CA 1
ATOM 3609 C C . VAL A 1 470 ? 4.313 -16.173 4.856 1.00 95.31 470 VAL A C 1
ATOM 3611 O O . VAL A 1 470 ? 5.307 -16.393 4.164 1.00 95.31 470 VAL A O 1
ATOM 3614 N N . HIS A 1 471 ? 4.164 -16.711 6.066 1.00 95.31 471 HIS A N 1
ATOM 3615 C CA . HIS A 1 471 ? 5.164 -17.594 6.656 1.00 95.31 471 HIS A CA 1
ATOM 3616 C C . HIS A 1 471 ? 5.343 -18.874 5.833 1.00 95.31 471 HIS A C 1
ATOM 3618 O O . HIS A 1 471 ? 6.472 -19.251 5.530 1.00 95.31 471 HIS A O 1
ATOM 3624 N N . ASP A 1 472 ? 4.248 -19.511 5.422 1.00 97.19 472 ASP A N 1
ATOM 3625 C CA . ASP A 1 472 ? 4.278 -20.692 4.561 1.00 97.19 472 ASP A CA 1
ATOM 3626 C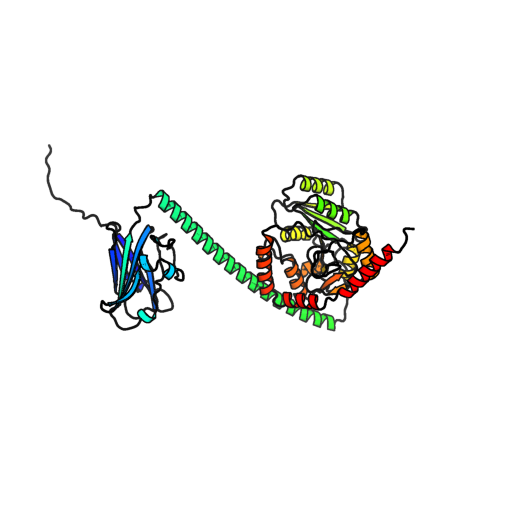 C . ASP A 1 472 ? 4.917 -20.389 3.194 1.00 97.19 472 ASP A C 1
ATOM 3628 O O . ASP A 1 472 ? 5.760 -21.153 2.720 1.00 97.19 472 ASP A O 1
ATOM 3632 N N . TYR A 1 473 ? 4.600 -19.238 2.590 1.00 97.38 473 TYR A N 1
ATOM 3633 C CA . TYR A 1 473 ? 5.264 -18.784 1.366 1.00 97.38 473 TYR A CA 1
ATOM 3634 C C . TYR A 1 473 ? 6.782 -18.642 1.560 1.00 97.38 473 TYR A C 1
ATOM 3636 O O . TYR A 1 473 ? 7.555 -19.121 0.730 1.00 97.38 473 TYR A O 1
ATOM 3644 N N . ILE A 1 474 ? 7.216 -18.041 2.674 1.00 96.94 474 ILE A N 1
ATOM 3645 C CA . ILE A 1 474 ? 8.637 -17.892 3.018 1.00 96.94 474 ILE A CA 1
ATOM 3646 C C . ILE A 1 474 ? 9.312 -19.260 3.176 1.00 96.94 474 ILE A C 1
ATOM 3648 O O . ILE A 1 474 ? 10.403 -19.460 2.650 1.00 96.94 474 ILE A O 1
ATOM 3652 N N . GLN A 1 475 ? 8.676 -20.213 3.864 1.00 97.50 475 GLN A N 1
ATOM 3653 C CA . GLN A 1 475 ? 9.244 -21.551 4.078 1.00 97.50 475 GLN A CA 1
ATOM 3654 C C . GLN A 1 475 ? 9.373 -22.354 2.779 1.00 97.50 475 GLN A C 1
ATOM 3656 O O . GLN A 1 475 ? 10.344 -23.087 2.600 1.00 97.50 475 GLN A O 1
ATOM 3661 N N . ARG A 1 476 ? 8.401 -22.229 1.868 1.00 97.75 476 ARG A N 1
ATOM 3662 C CA . ARG A 1 476 ? 8.432 -22.921 0.570 1.00 97.75 476 ARG A CA 1
ATOM 3663 C C . ARG A 1 476 ? 9.406 -22.295 -0.423 1.00 97.75 476 ARG A C 1
ATOM 3665 O O . ARG A 1 476 ? 9.803 -22.976 -1.364 1.00 97.75 476 ARG A O 1
ATOM 3672 N N . ASP A 1 477 ? 9.726 -21.014 -0.241 1.00 97.69 477 ASP A N 1
ATOM 3673 C CA . ASP A 1 477 ? 10.552 -20.192 -1.128 1.00 97.69 477 ASP A CA 1
ATOM 3674 C C . ASP A 1 477 ? 10.329 -20.467 -2.635 1.00 97.69 477 ASP A C 1
ATOM 3676 O O . ASP A 1 477 ? 11.267 -20.808 -3.368 1.00 97.69 477 ASP A O 1
ATOM 3680 N N . PRO A 1 478 ? 9.088 -20.317 -3.146 1.00 98.06 478 PRO A N 1
ATOM 3681 C CA . PRO A 1 478 ? 8.793 -20.569 -4.557 1.00 98.06 478 PRO A CA 1
ATOM 3682 C C . PRO A 1 478 ? 9.715 -19.851 -5.572 1.00 98.06 478 PRO A C 1
ATOM 3684 O O . PRO A 1 478 ? 10.052 -20.468 -6.589 1.00 98.06 478 PRO A O 1
ATOM 3687 N N . PRO A 1 479 ? 10.178 -18.596 -5.347 1.00 97.62 479 PRO A N 1
ATOM 3688 C CA . PRO A 1 479 ? 11.043 -17.905 -6.301 1.00 97.62 479 PRO A CA 1
ATOM 3689 C C . PRO A 1 479 ? 12.511 -18.365 -6.295 1.00 97.62 479 PRO A C 1
ATOM 3691 O O . PRO A 1 479 ? 13.288 -17.855 -7.105 1.00 97.62 479 PRO A O 1
ATOM 3694 N N . ALA A 1 480 ? 12.919 -19.327 -5.453 1.00 97.94 480 ALA A N 1
ATOM 3695 C CA . ALA A 1 480 ? 14.312 -19.778 -5.340 1.00 97.94 480 ALA A CA 1
ATOM 3696 C C . ALA A 1 480 ? 14.963 -20.103 -6.694 1.00 97.94 480 ALA A C 1
ATOM 3698 O O . ALA A 1 480 ? 16.069 -19.646 -6.993 1.00 97.94 480 ALA A O 1
ATOM 3699 N N . GLN A 1 481 ? 14.258 -20.846 -7.554 1.00 98.00 481 GLN A N 1
ATOM 3700 C CA . GLN 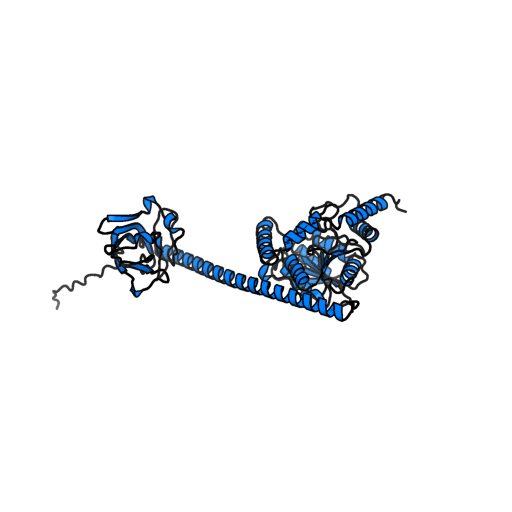A 1 481 ? 14.774 -21.206 -8.877 1.00 98.00 481 GLN A CA 1
ATOM 3701 C C . GLN A 1 481 ? 14.913 -19.993 -9.804 1.00 98.00 481 GLN A C 1
ATOM 3703 O O . GLN A 1 481 ? 15.859 -19.930 -10.585 1.00 98.00 481 GLN A O 1
ATOM 3708 N N . ALA A 1 482 ? 14.000 -19.023 -9.721 1.00 98.12 482 ALA A N 1
ATOM 3709 C CA . ALA A 1 482 ? 14.062 -17.808 -10.529 1.00 98.12 482 ALA A CA 1
ATOM 3710 C C . ALA A 1 482 ? 15.257 -16.930 -10.140 1.00 98.12 482 ALA A C 1
ATOM 3712 O O . ALA A 1 482 ? 15.966 -16.433 -11.017 1.00 98.12 482 ALA A O 1
ATOM 3713 N N . ARG A 1 483 ? 15.537 -16.819 -8.833 1.00 97.69 483 ARG A N 1
ATOM 3714 C CA . ARG A 1 483 ? 16.734 -16.135 -8.323 1.00 97.69 483 ARG A CA 1
ATOM 3715 C C . ARG A 1 483 ? 18.015 -16.840 -8.765 1.00 97.69 483 ARG A C 1
ATOM 3717 O O . ARG A 1 483 ? 18.945 -16.176 -9.211 1.00 97.69 483 ARG A O 1
ATOM 3724 N N . ALA A 1 484 ? 18.054 -18.173 -8.716 1.00 97.88 484 ALA A N 1
ATOM 3725 C CA . ALA A 1 484 ? 19.206 -18.945 -9.184 1.00 97.88 484 ALA A CA 1
ATOM 3726 C C . ALA A 1 484 ? 19.474 -18.750 -10.687 1.00 97.88 484 ALA A C 1
ATOM 3728 O O . ALA A 1 484 ? 20.622 -18.539 -11.078 1.00 97.88 484 ALA A O 1
ATOM 3729 N N . ARG A 1 485 ? 18.428 -18.762 -11.529 1.00 98.12 485 ARG A N 1
ATOM 3730 C CA . ARG A 1 485 ? 18.569 -18.497 -12.971 1.00 98.12 485 ARG A CA 1
ATOM 3731 C C . ARG A 1 485 ? 19.067 -17.078 -13.251 1.00 98.12 485 ARG A C 1
ATOM 3733 O O . ARG A 1 485 ? 19.975 -16.926 -14.059 1.00 98.12 485 ARG A O 1
ATOM 3740 N N . ALA A 1 486 ? 18.533 -16.066 -12.564 1.00 96.75 486 ALA A N 1
ATOM 3741 C CA . ALA A 1 486 ? 18.995 -14.682 -12.711 1.00 96.75 486 ALA A CA 1
ATOM 3742 C C . ALA A 1 486 ? 20.467 -14.522 -12.286 1.00 96.75 486 ALA A C 1
ATOM 3744 O O . ALA A 1 486 ? 21.251 -13.887 -12.988 1.00 96.75 486 ALA A O 1
ATOM 3745 N N . GLY A 1 487 ? 20.874 -15.168 -11.188 1.00 95.19 487 GLY A N 1
ATOM 3746 C CA . GLY A 1 487 ? 22.273 -15.199 -10.754 1.00 95.19 487 GLY A CA 1
ATOM 3747 C C . GLY A 1 487 ? 23.207 -15.864 -11.772 1.00 95.19 487 GLY A C 1
ATOM 3748 O O . GLY A 1 487 ? 24.304 -15.365 -12.014 1.00 95.19 487 GLY A O 1
ATOM 3749 N N . ALA A 1 488 ? 22.765 -16.953 -12.408 1.00 95.62 488 ALA A N 1
ATOM 3750 C CA . ALA A 1 488 ? 23.520 -17.613 -13.473 1.00 95.62 488 ALA A CA 1
ATOM 3751 C C . ALA A 1 488 ? 23.620 -16.749 -14.743 1.00 95.62 488 ALA A C 1
ATOM 3753 O O . ALA A 1 488 ? 24.695 -16.668 -15.332 1.00 95.62 488 ALA A O 1
ATOM 3754 N N . ALA A 1 489 ? 22.538 -16.065 -15.132 1.00 95.31 489 ALA A N 1
ATOM 3755 C CA . ALA A 1 489 ? 22.543 -15.137 -16.263 1.00 95.31 489 ALA A CA 1
ATOM 3756 C C . ALA A 1 489 ? 23.511 -13.965 -16.031 1.00 95.31 489 ALA A C 1
ATOM 3758 O O . ALA A 1 489 ? 24.318 -13.657 -16.902 1.00 95.31 489 ALA A O 1
ATOM 3759 N N . LEU A 1 490 ? 23.524 -13.387 -14.824 1.00 92.50 490 LEU A N 1
ATOM 3760 C CA . LEU A 1 490 ? 24.499 -12.355 -14.450 1.00 92.50 490 LEU A CA 1
ATOM 3761 C C . LEU A 1 490 ? 25.943 -12.852 -14.526 1.00 92.50 490 LEU A C 1
ATOM 3763 O O . LEU A 1 490 ? 26.823 -12.133 -14.990 1.00 92.50 490 LEU A O 1
ATOM 3767 N N . ALA A 1 491 ? 26.206 -14.078 -14.071 1.00 90.94 491 ALA A N 1
ATOM 3768 C CA . ALA A 1 491 ? 27.540 -14.660 -14.170 1.00 90.94 491 ALA A CA 1
ATOM 3769 C C . ALA A 1 491 ? 27.973 -14.830 -15.637 1.00 90.94 491 ALA A C 1
ATOM 3771 O O . ALA A 1 491 ? 29.089 -14.444 -15.978 1.00 90.94 491 ALA A O 1
ATOM 3772 N N . ALA A 1 492 ? 27.079 -15.320 -16.502 1.00 90.94 492 ALA A N 1
ATOM 3773 C CA . ALA A 1 492 ? 27.347 -15.505 -17.928 1.00 90.94 492 ALA A CA 1
ATOM 3774 C C . ALA A 1 492 ? 27.619 -14.177 -18.657 1.00 90.94 492 ALA A C 1
ATOM 3776 O O . ALA A 1 492 ? 28.584 -14.081 -19.410 1.00 90.94 492 ALA A O 1
ATOM 3777 N N . MET A 1 493 ? 26.851 -13.122 -18.359 1.00 89.00 493 MET A N 1
ATOM 3778 C CA . MET A 1 493 ? 27.078 -11.778 -18.913 1.00 89.00 493 MET A CA 1
ATOM 3779 C C . MET A 1 493 ? 28.456 -11.199 -18.552 1.00 89.00 493 MET A C 1
ATOM 3781 O O . MET A 1 493 ? 28.949 -10.306 -19.233 1.00 89.00 493 MET A O 1
ATOM 3785 N N . ARG A 1 494 ? 29.092 -11.683 -17.476 1.00 82.00 494 ARG A N 1
ATOM 3786 C CA . ARG A 1 494 ? 30.449 -11.272 -17.086 1.00 82.00 494 ARG A CA 1
ATOM 3787 C C . ARG A 1 494 ? 31.541 -11.937 -17.924 1.00 82.00 494 ARG A C 1
ATOM 3789 O O . ARG A 1 494 ? 32.650 -11.413 -17.996 1.00 82.00 494 ARG A O 1
ATOM 3796 N N . GLU A 1 495 ? 31.252 -13.121 -18.458 1.00 76.25 495 GLU A N 1
ATOM 3797 C CA . GLU A 1 495 ? 32.188 -13.942 -19.230 1.00 76.25 495 GLU A CA 1
ATOM 3798 C C . GLU A 1 495 ? 32.157 -13.604 -20.727 1.00 76.25 495 GLU A C 1
ATOM 3800 O O . GLU A 1 495 ? 33.121 -13.899 -21.435 1.00 76.25 495 GLU A O 1
ATOM 3805 N N . GLU A 1 496 ? 31.101 -12.939 -21.206 1.00 63.59 496 GLU A N 1
ATOM 3806 C CA . GLU A 1 496 ? 31.053 -12.382 -22.557 1.00 63.59 496 GLU A CA 1
ATOM 3807 C C . GLU A 1 496 ? 32.000 -11.169 -22.667 1.00 63.59 496 GLU A C 1
ATOM 3809 O O . GLU A 1 496 ? 31.818 -10.169 -21.967 1.00 63.59 496 GLU A O 1
ATOM 3814 N N . PRO A 1 497 ? 33.042 -11.214 -23.523 1.00 47.16 497 PRO A N 1
ATOM 3815 C CA . PRO A 1 497 ? 33.908 -10.061 -23.737 1.00 47.16 497 PRO A CA 1
ATOM 3816 C C . PRO A 1 497 ? 33.082 -8.922 -24.340 1.00 47.16 497 PRO A C 1
ATOM 3818 O O . PRO A 1 497 ? 32.366 -9.160 -25.312 1.00 47.16 497 PRO A O 1
ATOM 3821 N N . SER A 1 498 ? 33.205 -7.691 -23.820 1.00 50.03 498 SER A N 1
ATOM 3822 C CA . SER A 1 498 ? 32.687 -6.504 -24.519 1.00 50.03 498 SER A CA 1
ATOM 3823 C C . SER A 1 498 ? 33.232 -6.494 -25.947 1.00 50.03 498 SER A C 1
ATOM 3825 O O . SER A 1 498 ? 34.436 -6.312 -26.143 1.00 50.03 498 SER A O 1
ATOM 3827 N N . ALA A 1 499 ? 32.349 -6.754 -26.910 1.00 38.34 499 ALA A N 1
ATOM 3828 C CA . ALA A 1 499 ? 32.632 -6.679 -28.337 1.00 38.34 499 ALA A CA 1
ATOM 3829 C C . ALA A 1 499 ? 32.753 -5.227 -28.810 1.00 38.34 499 ALA A C 1
ATOM 3831 O O . ALA A 1 499 ? 32.015 -4.366 -28.273 1.00 38.34 499 ALA A O 1
#

Secondary structure (DSSP, 8-state):
----------------EEEEEEEEE-SS-B-GGG-EEEEEESSSS-EEEEEEEPS--SEEEEE--SS-EEEEEEEEEEEETTEEEEEEEHHHH-GGGGTTS-EESEEPPSSSS-EEE-SSS-EEE----GGGT-SSS-EEEEEEEEE-GGGS-HHHHHHHHHHHHHHHHHHHHHHHHHHHHHHHHHHHHHHHHHHHHHHHHHHHHHHHH---PPPPPS-SEEEEEEEE-S-HHHHHHHHHHHHHS--SSEEEEEEEE---S-HHHHHHHHHHHHH-TTEEEEE-SS---HHHHHHHHHTT-SSSEEEEE-TTEE--TTHHHHHHHHHTSSTTEEEEEEEBSS-GGGBSSSTTS-PPPPTT--HHHHHHHHHHHHTT-EEEESS--TTEEEE-HHHHHHH-S--HHHHTTSSSHHHHHHHHHHHTT-EEEEEEEEE-EE----S-STTHHHHHHHHHHHHHHH-TTHHHHHHHHHHH-TTHHHHHHHHHHHHHHHHS---

Sequence (499 aa):
MTSPADRCDERVAADPGFLAQVYLHDGTSFAEERSIRRTGQLAGGLQELVFPLPAGAAGLRLDPADRPGFIDLQAIRLLRDGAVTWEWVVARQGWRAFDACSRHQVLLPLDPGPLLSCGDDPWIELPLPASLLGGPAGLELQVDLAWTGDAVPEPGRMALQALVRQLEQHRLLQAEAAQTRRMYLHSRMEARRLARERAALQRRLDAIDGAAARVQPLADTVDVVVPVYLDLGETQRCVESVLAAANRCAWRLVIVNDASPEPALAGWLRELAGSDARVVLLENLENLGYGGAVNRGIGASEANDVILLNSDTEVANDWIDRLRAAAYSDARVFSVTPFSNNATICSYPRMCEDNALPAGWNVADLDRAFAEANRNAVLDIPTAVGFCMYVRRDGLRDVGLFDMELFGKGYGEENDLCLRAADAGWRNLHALDVFVRHTGGVSFGASKKPREAEAMVLLRQLYPGYEPDVHDYIQRDPPAQARARAGAALAAMREEPSA

Nearest PDB structures (foldseek):
  6e4q-assembly3_C  TM=6.881E-01  e=3.004E-11  Drosophila melanogaster
  2d7i-assembly1_A  TM=7.113E-01  e=1.229E-10  Homo sapiens
  6e4r-assembly1_A  TM=6.537E-01  e=2.833E-11  Drosophila melanogaster
  6e4q-assembly4_D  TM=6.515E-01  e=4.029E-11  Drosophila melanogaster
  6e4r-assembly2_B  TM=6.573E-01  e=9.167E-11  Drosophila melanogaster

InterPro domains:
  IPR001173 Glycosyltransferase 2-like [PF00535] (224-399)
  IPR029044 Nucleotide-diphospho-sugar transferases [G3DSA:3.90.550.10] (212-451)
  IPR029044 Nucleotide-diphospho-sugar transferases [SSF53448] (220-465)

Foldseek 3Di:
DDDDDDDDPPPPDDQDWWKKKKFFAQPPDTDPVQIFIDTGGQDDFKDKDKGFHDARGQFMKIDGGQAWFWKQWAKKFKDFQRHTPDIDGCVPPNCVLQPPKDWDQWDGDDGDDTITRQGRRTMITDSDHSVSRHDDGGIMMMTIMHTPRPVDPPVRSVVVSVVVVVVVVVVVVVVVLVVVLVVVLVVLLVVLVVLLVLLVVVVVVCVVVVDQDQDDALDQEEEEEEEDADDLPLLCQAVVLVVAADADTHYAYEYEHQVHPDVVNVVVLVVVVVPDVRYHYHYDPHRQADQRSVLVSVVVDLGHWYKQAYSNKHFHYHQVVLQVLLQSVGPQAFKEAEAECDFALRHPPDHHDNHDDDPPDDQHLLLQLQCVLQPSHKDFDLFYGRNIMTGGSVLCVVQPGFDCSQLPNDAQSRVSSRVSSVSNVHTYMYRRNGYMYGPVPDRDDPPVVVSNVSSVVSCCSNPVCSVVRNVVCNVVSVCNSSSVSSVVSSVVVVVDPDD

Organism: NCBI:txid2596921

pLDDT: mean 86.41, std 15.69, range [28.53, 98.88]

Mean predicted aligned error: 13.63 Å